Protein AF-A0A1Q9F7A3-F1 (afdb_monomer)

Solvent-accessible surface area (backbone atoms only — not comparable to full-atom values): 34824 Å² total; per-residue (Å²): 144,79,86,81,81,82,82,62,67,68,60,56,63,54,49,76,43,86,84,65,84,66,53,72,65,53,49,54,54,46,50,56,60,53,58,75,63,54,85,82,58,81,95,85,75,86,72,62,59,62,57,50,52,50,50,51,51,49,49,52,49,50,44,57,49,64,66,32,68,49,52,44,32,39,65,52,42,51,78,48,70,49,59,63,72,87,51,74,73,88,58,80,85,64,53,64,67,56,44,43,63,40,33,30,41,37,37,16,40,47,65,49,43,64,48,47,62,64,44,52,56,54,45,48,74,42,45,58,45,71,27,41,37,37,44,19,38,45,59,22,71,36,38,70,75,49,66,53,61,65,51,39,55,74,54,23,79,36,54,42,75,39,79,39,53,44,81,53,30,45,60,43,30,59,58,68,46,42,87,72,60,86,30,65,25,29,41,42,29,26,58,37,46,45,69,74,46,61,56,28,66,40,44,41,49,49,50,36,69,77,41,68,88,37,59,30,26,30,49,34,54,25,29,53,41,102,81,71,29,48,16,29,38,91,41,55,28,75,60,28,34,29,75,28,97,88,35,94,62,44,23,26,59,48,67,41,78,28,58,65,60,31,37,41,65,54,69,89,63,59,77,70,46,79,30,72,53,50,51,67,72,48,46,34,32,31,32,48,92,52,46,68,80,39,60,54,42,69,42,32,73,86,52,35,39,60,51,32,37,50,41,28,43,37,68,78,46,40,28,35,33,38,61,54,18,36,31,33,40,52,62,66,44,88,61,66,52,64,36,17,44,45,53,32,24,54,55,39,17,64,63,51,51,54,49,29,34,51,39,45,18,65,59,34,63,29,34,54,64,47,58,60,52,34,62,48,51,48,44,75,47,32,54,85,29,72,46,43,49,91,66,48,68,86,51,58,56,58,34,48,29,54,57,54,29,51,46,28,62,65,54,33,51,22,48,73,84,33,44,62,63,66,39,43,69,72,63,74,68,35,79,39,43,39,18,38,46,76,73,89,82,63,68,90,66,72,53,76,95,67,55,59,90,41,48,48,82,78,67,35,55,79,42,92,66,82,63,85,70,64,79,80,65,61,50,86,62,96,44,81,49,34,35,30,36,72,44,81,42,48,84,91,39,67,81,68,47,42,58,23,7,36,28,37,39,41,92,90,43,25,42,28,32,32,60,51,66,45,36,69,75,67,64,46,82,39,50,37,52,53,25,49,52,45,36,34,58,38,68,72,53,54,54,52,41,59,71,74,42,56,40,87,74,65,63,93,76,34,77,41,68,33,56,54,83,51,57,78,36,74,47,82,47,74,48,47,84,78,35,42,62,48,32,46,25,59,46,18,67,71,84,88,52,81,57,45,78,66,51,48,52,50,51,50,52,51,49,49,64,58,45,50,68,72,64,53,69,66,68,56,58,68,55,54,60,66,60,62,68,76,77,75,130

Structure (mmCIF, N/CA/C/O backbone):
data_AF-A0A1Q9F7A3-F1
#
_entry.id   AF-A0A1Q9F7A3-F1
#
loop_
_atom_site.group_PDB
_atom_site.id
_atom_site.type_symbol
_atom_site.label_atom_id
_atom_site.label_alt_id
_atom_site.label_comp_id
_atom_site.label_asym_id
_atom_site.label_entity_id
_atom_site.label_seq_id
_atom_site.pdbx_PDB_ins_code
_atom_site.Cartn_x
_atom_site.Cartn_y
_atom_site.Cartn_z
_atom_site.occupancy
_atom_site.B_iso_or_equiv
_atom_site.auth_seq_id
_atom_site.auth_comp_id
_atom_site.auth_asym_id
_atom_site.auth_atom_id
_atom_site.pdbx_PDB_model_num
ATOM 1 N N . MET A 1 1 ? 39.734 11.272 -9.994 1.00 26.72 1 MET A N 1
ATOM 2 C CA . MET A 1 1 ? 40.448 11.298 -8.696 1.00 26.72 1 MET A CA 1
ATOM 3 C C . MET A 1 1 ? 40.422 12.722 -8.154 1.00 26.72 1 MET A C 1
ATOM 5 O O . MET A 1 1 ? 41.251 13.519 -8.553 1.00 26.72 1 MET A O 1
ATOM 9 N N . LEU A 1 2 ? 39.433 13.049 -7.322 1.00 19.23 2 LEU A N 1
ATOM 10 C CA . LEU A 1 2 ? 39.341 14.234 -6.457 1.00 19.23 2 LEU A CA 1
ATOM 11 C C . LEU A 1 2 ? 38.275 13.862 -5.410 1.00 19.23 2 LEU A C 1
ATOM 13 O O . LEU A 1 2 ? 37.181 13.439 -5.774 1.00 19.23 2 LEU A O 1
ATOM 17 N N . MET A 1 3 ? 38.648 13.872 -4.129 1.00 19.50 3 MET A N 1
ATOM 18 C CA . MET A 1 3 ? 37.811 13.435 -3.003 1.00 19.50 3 MET A CA 1
ATOM 19 C C . MET A 1 3 ? 36.629 14.396 -2.770 1.00 19.50 3 MET A C 1
ATOM 21 O O . MET A 1 3 ? 36.862 15.605 -2.740 1.00 19.50 3 MET A O 1
ATOM 25 N N . PRO A 1 4 ? 35.399 13.917 -2.499 1.00 23.09 4 PRO A N 1
ATOM 26 C CA . PRO A 1 4 ? 34.344 14.751 -1.937 1.00 23.09 4 PRO A CA 1
ATOM 27 C C . PRO A 1 4 ? 34.531 14.944 -0.422 1.00 23.09 4 PRO A C 1
ATOM 29 O O . PRO A 1 4 ? 35.017 14.069 0.296 1.00 23.09 4 PRO A O 1
ATOM 32 N N . HIS A 1 5 ? 34.131 16.122 0.050 1.00 22.73 5 HIS A N 1
ATOM 33 C CA . HIS A 1 5 ? 34.240 16.623 1.418 1.00 22.73 5 HIS A CA 1
ATOM 34 C C . HIS A 1 5 ? 33.649 15.701 2.509 1.00 22.73 5 HIS A C 1
ATOM 36 O O . HIS A 1 5 ? 32.472 15.355 2.504 1.00 22.73 5 HIS A O 1
ATOM 42 N N . TRP A 1 6 ? 34.461 15.423 3.534 1.00 23.41 6 TRP A N 1
ATOM 43 C CA . TRP A 1 6 ? 34.166 14.623 4.736 1.00 23.41 6 TRP A CA 1
ATOM 44 C C . TRP A 1 6 ? 33.312 15.334 5.819 1.00 23.41 6 TRP A C 1
ATOM 46 O O . TRP A 1 6 ? 33.323 14.937 6.984 1.00 23.41 6 TRP A O 1
ATOM 56 N N . SER A 1 7 ? 32.565 16.394 5.495 1.00 24.23 7 SER A N 1
ATOM 57 C CA . SER A 1 7 ? 31.859 17.216 6.502 1.00 24.23 7 SER A CA 1
ATOM 58 C C . SER A 1 7 ? 30.428 16.768 6.845 1.00 24.23 7 SER A C 1
ATOM 60 O O . SER A 1 7 ? 29.820 17.322 7.762 1.00 24.23 7 SER A O 1
ATOM 62 N N . GLU A 1 8 ? 29.875 15.774 6.145 1.00 27.61 8 GLU A N 1
ATOM 63 C CA . GLU A 1 8 ? 28.466 15.348 6.287 1.00 27.61 8 GLU A CA 1
ATOM 64 C C . GLU A 1 8 ? 28.298 14.014 7.053 1.00 27.61 8 GLU A C 1
ATOM 66 O O . GLU A 1 8 ? 27.277 13.797 7.708 1.00 27.61 8 GLU A O 1
ATOM 71 N N . VAL A 1 9 ? 29.329 13.160 7.079 1.00 27.64 9 VAL A N 1
ATOM 72 C CA . VAL A 1 9 ? 29.331 11.838 7.750 1.00 27.64 9 VAL A CA 1
ATOM 73 C C . VAL A 1 9 ? 29.061 11.903 9.272 1.00 27.64 9 VAL A C 1
ATOM 75 O O . VAL A 1 9 ? 28.313 11.061 9.780 1.00 27.64 9 VAL A O 1
ATOM 78 N N . PRO A 1 10 ? 29.557 12.901 10.037 1.00 25.28 10 PRO A N 1
ATOM 79 C CA . PRO A 1 10 ? 29.324 12.952 11.484 1.00 25.28 10 PRO A CA 1
ATOM 80 C C . PRO A 1 10 ? 27.872 13.257 11.889 1.00 25.28 10 PRO A C 1
ATOM 82 O O . PRO A 1 10 ? 27.487 12.962 13.018 1.00 25.28 10 PRO A O 1
ATOM 85 N N . LYS A 1 11 ? 27.047 13.837 11.001 1.00 28.20 11 LYS A N 1
ATOM 86 C CA . LYS A 1 11 ? 25.657 14.221 11.322 1.00 28.20 11 LYS A CA 1
ATOM 87 C C . LYS A 1 11 ? 24.710 13.014 11.360 1.00 28.20 11 LYS A C 1
ATOM 89 O O . LYS A 1 11 ? 23.771 13.004 12.152 1.00 28.20 11 LYS A O 1
ATOM 94 N N . VAL A 1 12 ? 24.986 11.986 10.555 1.00 33.00 12 VAL A N 1
ATOM 95 C CA . VAL A 1 12 ? 24.162 10.767 10.435 1.00 33.00 12 VAL A CA 1
ATOM 96 C C . VAL A 1 12 ? 24.382 9.823 11.627 1.00 33.00 12 VAL A C 1
ATOM 98 O O . VAL A 1 12 ? 23.422 9.318 12.206 1.00 33.00 12 VAL A O 1
ATOM 101 N N . LEU A 1 13 ? 25.628 9.685 12.095 1.00 30.03 13 LEU A N 1
ATOM 102 C CA . LEU A 1 13 ? 25.963 8.954 13.330 1.00 30.03 13 LEU A CA 1
ATOM 103 C C . LEU A 1 13 ? 25.354 9.600 14.589 1.00 30.03 13 LEU A C 1
ATOM 105 O O . LEU A 1 13 ? 24.975 8.898 15.528 1.00 30.03 13 LEU A O 1
ATOM 109 N N . TYR A 1 14 ? 25.202 10.928 14.586 1.00 30.52 14 TYR A N 1
ATOM 110 C CA . TYR A 1 14 ? 24.574 11.690 15.672 1.00 30.52 14 TYR A CA 1
ATOM 111 C C . TYR A 1 14 ? 23.042 11.541 15.710 1.00 30.52 14 TYR A C 1
ATOM 113 O O . TYR A 1 14 ? 22.432 11.674 16.769 1.00 30.52 14 TYR A O 1
ATOM 121 N N . ALA A 1 15 ? 22.411 11.266 14.563 1.00 33.12 15 ALA A N 1
ATOM 122 C CA . ALA A 1 15 ? 20.963 11.093 14.448 1.00 33.12 15 ALA A CA 1
ATOM 123 C C . ALA A 1 15 ? 20.501 9.669 14.803 1.00 33.12 15 ALA A C 1
ATOM 125 O O . ALA A 1 15 ? 19.400 9.502 15.310 1.00 33.12 15 ALA A O 1
ATOM 126 N N . LEU A 1 16 ? 21.348 8.653 14.602 1.00 33.12 16 LEU A N 1
ATOM 127 C CA . LEU A 1 16 ? 21.078 7.258 14.992 1.00 33.12 16 LEU A CA 1
ATOM 128 C C . LEU A 1 16 ? 21.315 6.981 16.487 1.00 33.12 16 LEU A C 1
ATOM 130 O O . LEU A 1 16 ? 20.889 5.961 17.023 1.00 33.12 16 LEU A O 1
ATOM 134 N N . THR A 1 17 ? 21.938 7.921 17.195 1.00 33.28 17 THR A N 1
ATOM 135 C CA . THR A 1 17 ? 22.102 7.917 18.651 1.00 33.28 17 THR A CA 1
ATOM 136 C C . THR A 1 17 ? 21.047 8.823 19.305 1.00 33.28 17 THR A C 1
ATOM 138 O O . THR A 1 17 ? 21.350 9.858 19.902 1.00 33.28 17 THR A O 1
ATOM 141 N N . ILE A 1 18 ? 19.762 8.454 19.218 1.00 32.25 18 ILE A N 1
ATOM 142 C CA . ILE A 1 18 ? 18.652 9.240 19.798 1.00 32.25 18 ILE A CA 1
ATOM 143 C C . ILE A 1 18 ? 18.611 9.097 21.333 1.00 32.25 18 ILE A C 1
ATOM 145 O O . ILE A 1 18 ? 17.830 8.338 21.900 1.00 32.25 18 ILE A O 1
ATOM 149 N N . ARG A 1 19 ? 19.508 9.846 21.992 1.00 29.69 19 ARG A N 1
ATOM 150 C CA . ARG A 1 19 ? 19.374 10.591 23.270 1.00 29.69 19 ARG A CA 1
ATOM 151 C C . ARG A 1 19 ? 20.706 11.260 23.680 1.00 29.69 19 ARG A C 1
ATOM 153 O O . ARG A 1 19 ? 21.028 11.332 24.861 1.00 29.69 19 ARG A O 1
ATOM 160 N N . TRP A 1 20 ? 21.495 11.771 22.731 1.00 30.06 20 TRP A N 1
ATOM 161 C CA . TRP A 1 20 ? 22.817 12.360 23.027 1.00 30.06 20 TRP A CA 1
ATOM 162 C C . TRP A 1 20 ? 22.893 13.894 22.919 1.00 30.06 20 TRP A C 1
ATOM 164 O O . TRP A 1 20 ? 23.968 14.484 23.011 1.00 30.06 20 TRP A O 1
ATOM 174 N N . THR A 1 21 ? 21.761 14.588 22.810 1.00 28.92 21 THR A N 1
ATOM 175 C CA . THR A 1 21 ? 21.712 16.051 22.646 1.00 28.92 21 THR A CA 1
ATOM 176 C C . THR A 1 21 ? 21.470 16.794 23.965 1.00 28.92 21 THR A C 1
ATOM 178 O O . THR A 1 21 ? 20.474 17.482 24.151 1.00 28.92 21 THR A O 1
ATOM 181 N N . ALA A 1 22 ? 22.434 16.695 24.884 1.00 26.50 22 ALA A N 1
ATOM 182 C CA . ALA A 1 22 ? 22.632 17.671 25.971 1.00 26.50 22 ALA A CA 1
ATOM 183 C C . ALA A 1 22 ? 24.118 18.030 26.185 1.00 26.50 22 ALA A C 1
ATOM 185 O O . ALA A 1 22 ? 24.484 18.653 27.177 1.00 26.50 22 ALA A O 1
ATOM 186 N N . VAL A 1 23 ? 24.999 17.640 25.260 1.00 33.00 23 VAL A N 1
ATOM 187 C CA . VAL A 1 23 ? 26.453 17.762 25.438 1.00 33.00 23 VAL A CA 1
ATOM 188 C C . VAL A 1 23 ? 27.025 19.116 24.968 1.00 33.00 23 VAL A C 1
ATOM 190 O O . VAL A 1 23 ? 27.861 19.657 25.690 1.00 33.00 23 VAL A O 1
ATOM 193 N N . PRO A 1 24 ? 26.574 19.767 23.870 1.00 29.25 24 PRO A N 1
ATOM 194 C CA . PRO A 1 24 ? 27.226 21.008 23.423 1.00 29.25 24 PRO A CA 1
ATOM 195 C C . PRO A 1 24 ? 26.921 22.235 24.301 1.00 29.25 24 PRO A C 1
ATOM 197 O O . PRO A 1 24 ? 27.786 23.088 24.483 1.00 29.25 24 PRO A O 1
ATOM 200 N N . VAL A 1 25 ? 25.719 22.321 24.889 1.00 28.45 25 VAL A N 1
ATOM 201 C CA . VAL A 1 25 ? 25.304 23.477 25.714 1.00 28.45 25 VAL A CA 1
ATOM 202 C C . VAL A 1 25 ? 25.874 23.385 27.135 1.00 28.45 25 VAL A C 1
ATOM 204 O O . VAL A 1 25 ? 26.340 24.389 27.673 1.00 28.45 25 VAL A O 1
ATOM 207 N N . CYS A 1 26 ? 25.964 22.178 27.707 1.00 28.19 26 CYS A N 1
ATOM 208 C CA . CYS A 1 26 ? 26.662 21.967 28.978 1.00 28.19 26 CYS A CA 1
ATOM 209 C C . CYS A 1 26 ? 28.186 22.113 28.844 1.00 28.19 26 CYS A C 1
ATOM 211 O O . CYS A 1 26 ? 28.811 22.605 29.777 1.00 28.19 26 CYS A O 1
ATOM 213 N N . LEU A 1 27 ? 28.794 21.772 27.698 1.00 30.17 27 LEU A N 1
ATOM 214 C CA . LEU A 1 27 ? 30.220 22.036 27.458 1.00 30.17 27 LEU A CA 1
ATOM 215 C C . LEU A 1 27 ? 30.523 23.532 27.315 1.00 30.17 27 LEU A C 1
ATOM 217 O O . LEU A 1 27 ? 31.566 23.968 27.791 1.00 30.17 27 LEU A O 1
ATOM 221 N N . ALA A 1 28 ? 29.626 24.327 26.723 1.00 30.33 28 ALA A N 1
ATOM 222 C CA . ALA A 1 28 ? 29.804 25.777 26.615 1.00 30.33 28 ALA A CA 1
ATOM 223 C C . ALA A 1 28 ? 29.667 26.487 27.977 1.00 30.33 28 ALA A C 1
ATOM 225 O O . ALA A 1 28 ? 30.493 27.336 28.307 1.00 30.33 28 ALA A O 1
ATOM 226 N N . GLN A 1 29 ? 28.698 26.087 28.811 1.00 29.48 29 GLN A N 1
ATOM 227 C CA . GLN A 1 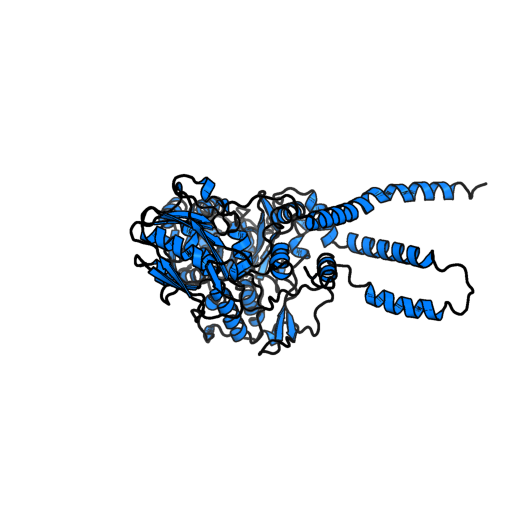29 ? 28.553 26.624 30.172 1.00 29.48 29 GLN A CA 1
ATOM 228 C C . GLN A 1 29 ? 29.633 26.106 31.137 1.00 29.48 29 GLN A C 1
ATOM 230 O O . GLN A 1 29 ? 30.118 26.873 31.965 1.00 29.48 29 GLN A O 1
ATOM 235 N N . ALA A 1 30 ? 30.094 24.857 30.995 1.00 32.56 30 ALA A N 1
ATOM 236 C CA . ALA A 1 30 ? 31.215 24.329 31.777 1.00 32.56 30 ALA A CA 1
ATOM 237 C C . ALA A 1 30 ? 32.553 24.976 31.391 1.00 32.56 30 ALA A C 1
ATOM 239 O O . ALA A 1 30 ? 33.405 25.156 32.257 1.00 32.56 30 ALA A O 1
ATOM 240 N N . LYS A 1 31 ? 32.736 25.391 30.127 1.00 32.38 31 LYS A N 1
ATOM 241 C CA . LYS A 1 31 ? 33.914 26.171 29.718 1.00 32.38 31 LYS A CA 1
ATOM 242 C C . LYS A 1 31 ? 33.954 27.513 30.448 1.00 32.38 31 LYS A C 1
ATOM 244 O O . LYS A 1 31 ? 34.988 27.854 31.001 1.00 32.38 31 LYS A O 1
ATOM 249 N N . ILE A 1 32 ? 32.814 28.202 30.554 1.00 33.25 32 ILE A N 1
ATOM 250 C CA . ILE A 1 32 ? 32.698 29.497 31.245 1.00 33.25 32 ILE A CA 1
ATOM 251 C C . ILE A 1 32 ? 32.848 29.344 32.772 1.00 33.25 32 ILE A C 1
ATOM 253 O O . ILE A 1 32 ? 33.516 30.162 33.402 1.00 33.25 32 ILE A O 1
ATOM 257 N N . PHE A 1 33 ? 32.314 28.268 33.367 1.00 29.56 33 PHE A N 1
ATOM 258 C CA . PHE A 1 33 ? 32.408 28.013 34.814 1.00 29.56 33 PHE A CA 1
ATOM 259 C C . PHE A 1 33 ? 33.785 27.474 35.255 1.00 29.56 33 PHE A C 1
ATOM 261 O O . PHE A 1 33 ? 34.226 27.736 36.371 1.00 29.56 33 PHE A O 1
ATOM 268 N N . CYS A 1 34 ? 34.499 26.748 34.385 1.00 33.00 34 CYS A N 1
ATOM 269 C CA . CYS A 1 34 ? 35.868 26.296 34.658 1.00 33.00 34 CYS A CA 1
ATOM 270 C C . CYS A 1 34 ? 36.936 27.339 34.309 1.00 33.00 34 CYS A C 1
ATOM 272 O O . CYS A 1 34 ? 38.016 27.269 34.883 1.00 33.00 34 CYS A O 1
ATOM 274 N N . GLN A 1 35 ? 36.679 28.306 33.419 1.00 35.47 35 GLN A N 1
ATOM 275 C CA . GLN A 1 35 ? 37.640 29.391 33.170 1.00 35.47 35 GLN A CA 1
ATOM 276 C C . GLN A 1 35 ? 37.631 30.460 34.265 1.00 35.47 35 GLN A C 1
ATOM 278 O O . GLN A 1 35 ? 38.676 31.019 34.552 1.00 35.47 35 GLN A O 1
ATOM 283 N N . THR A 1 36 ? 36.509 30.672 34.956 1.00 32.72 36 THR A N 1
ATOM 284 C CA . THR A 1 36 ? 36.398 31.700 36.011 1.00 32.72 36 THR A CA 1
ATOM 285 C C . THR A 1 36 ? 36.928 31.281 37.389 1.00 32.72 36 THR A C 1
ATOM 287 O O . THR A 1 36 ? 36.980 32.111 38.287 1.00 32.72 36 THR A O 1
ATOM 290 N N . ARG A 1 37 ? 37.364 30.026 37.585 1.00 35.50 37 ARG A N 1
ATOM 291 C CA . ARG A 1 37 ? 37.969 29.552 38.855 1.00 35.50 37 ARG A CA 1
ATOM 292 C C . ARG A 1 37 ? 39.375 28.965 38.729 1.00 35.50 37 ARG A C 1
ATOM 294 O O . ARG A 1 37 ? 39.916 28.456 39.705 1.00 35.50 37 ARG A O 1
ATOM 301 N N . VAL A 1 38 ? 39.967 29.003 37.539 1.00 37.91 38 VAL A N 1
ATOM 302 C CA . VAL A 1 38 ? 41.310 28.449 37.287 1.00 37.91 38 VAL A CA 1
ATOM 303 C C . VAL A 1 38 ? 42.402 29.526 37.322 1.00 37.91 38 VAL A C 1
ATOM 305 O O . VAL A 1 38 ? 43.580 29.182 37.335 1.00 37.91 38 VAL A O 1
ATOM 308 N N . ASP A 1 39 ? 42.024 30.799 37.452 1.00 32.53 39 ASP A N 1
ATOM 309 C CA . ASP A 1 39 ? 42.974 31.909 37.589 1.00 32.53 39 ASP A CA 1
ATOM 310 C C . ASP A 1 39 ? 43.450 32.140 39.041 1.00 32.53 39 ASP A C 1
ATOM 312 O O . ASP A 1 39 ? 44.367 32.924 39.255 1.00 32.53 39 ASP A O 1
ATOM 316 N N . GLU A 1 40 ? 42.924 31.407 40.036 1.00 37.41 40 GLU A N 1
ATOM 317 C CA . GLU A 1 40 ? 43.341 31.544 41.449 1.00 37.41 40 GLU A CA 1
ATOM 318 C C . GLU A 1 40 ? 44.147 30.367 42.024 1.00 37.41 40 GLU A C 1
ATOM 320 O O . GLU A 1 40 ? 44.648 30.465 43.142 1.00 37.41 40 GLU A O 1
ATOM 325 N N . MET A 1 41 ? 44.337 29.255 41.304 1.00 31.58 41 MET A N 1
ATOM 326 C CA . MET A 1 41 ? 45.116 28.127 41.840 1.00 31.58 41 MET A CA 1
ATOM 327 C C . MET A 1 41 ? 46.066 27.540 40.798 1.00 31.58 41 MET A C 1
ATOM 329 O O . MET A 1 41 ? 45.664 26.960 39.788 1.00 31.58 41 MET A O 1
ATOM 333 N N . GLY A 1 42 ? 47.355 27.726 41.080 1.00 29.69 42 GLY A N 1
ATOM 334 C CA . GLY A 1 42 ? 48.484 27.397 40.226 1.00 29.69 42 GLY A CA 1
ATOM 335 C C . GLY A 1 42 ? 48.535 25.952 39.722 1.00 29.69 42 GLY A C 1
ATOM 336 O O . GLY A 1 42 ? 48.133 24.991 40.374 1.00 29.69 42 GLY A O 1
ATOM 337 N N . PHE A 1 4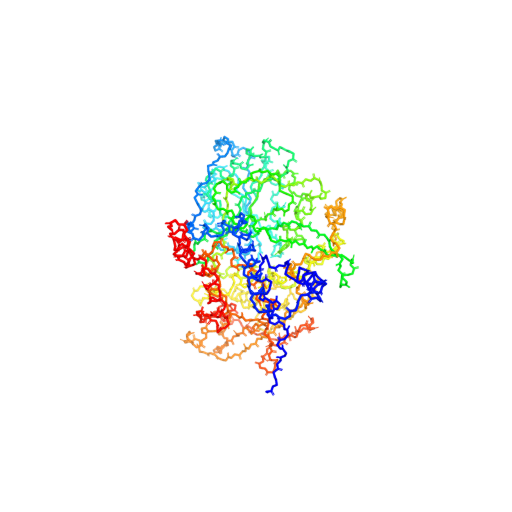3 ? 49.068 25.859 38.506 1.00 35.03 43 PHE A N 1
ATOM 338 C CA . PHE A 1 43 ? 49.597 24.700 37.790 1.00 35.03 43 PHE A CA 1
ATOM 339 C C . PHE A 1 43 ? 49.962 23.478 38.659 1.00 35.03 43 PHE A C 1
ATOM 341 O O . PHE A 1 43 ? 50.971 23.510 39.347 1.00 35.03 43 PHE A O 1
ATOM 348 N N . PHE A 1 44 ? 49.174 22.393 38.562 1.00 31.47 44 PHE A N 1
ATOM 349 C CA . PHE A 1 44 ? 49.595 20.986 38.332 1.00 31.47 44 PHE A CA 1
ATOM 350 C C . PHE A 1 44 ? 48.404 20.000 38.475 1.00 31.47 44 PHE A C 1
ATOM 352 O O . PHE A 1 44 ? 48.463 19.024 39.210 1.00 31.47 44 PHE A O 1
ATOM 359 N N . ALA A 1 45 ? 47.278 20.219 37.776 1.00 35.50 45 ALA A N 1
ATOM 360 C CA . ALA A 1 45 ? 46.182 19.230 37.720 1.00 35.50 45 ALA A CA 1
ATOM 361 C C . ALA A 1 45 ? 45.223 19.445 36.528 1.00 35.50 45 ALA A C 1
ATOM 363 O O . ALA A 1 45 ? 44.014 19.568 36.706 1.00 35.50 45 ALA A O 1
ATOM 364 N N . LYS A 1 46 ? 45.729 19.531 35.288 1.00 33.47 46 LYS A N 1
ATOM 365 C CA . LYS A 1 46 ? 44.888 19.840 34.104 1.00 33.47 46 LYS A CA 1
ATOM 366 C C . LYS A 1 46 ? 44.563 18.671 33.160 1.00 33.47 46 LYS A C 1
ATOM 368 O O . LYS A 1 46 ? 43.851 18.890 32.187 1.00 33.47 46 LYS A O 1
ATOM 373 N N . LEU A 1 47 ? 44.987 17.431 33.444 1.00 32.25 47 LEU A N 1
ATOM 374 C CA . LEU A 1 47 ? 44.653 16.267 32.592 1.00 32.25 47 LEU A CA 1
ATOM 375 C C . LEU A 1 47 ? 43.789 15.164 33.237 1.00 32.25 47 LEU A C 1
ATOM 377 O O . LEU A 1 47 ? 43.217 14.364 32.496 1.00 32.25 47 LEU A O 1
ATOM 381 N N . SER A 1 48 ? 43.638 15.100 34.568 1.00 37.00 48 SER A N 1
ATOM 382 C CA . SER A 1 48 ? 42.820 14.047 35.209 1.00 37.00 48 SER A CA 1
ATOM 383 C C . SER A 1 48 ? 41.358 14.454 35.438 1.00 37.00 48 SER A C 1
ATOM 385 O O . SER A 1 48 ? 40.472 13.602 35.372 1.00 37.00 48 SER A O 1
ATOM 387 N N . SER A 1 49 ? 41.075 15.747 35.623 1.00 39.50 49 SER A N 1
ATOM 388 C CA . SER A 1 49 ? 39.729 16.254 35.925 1.00 39.50 49 SER A CA 1
ATOM 389 C C . SER A 1 49 ? 38.780 16.220 34.721 1.00 39.50 49 SER A C 1
ATOM 391 O O . SER A 1 49 ? 37.605 15.905 34.887 1.00 39.50 49 SER A O 1
ATOM 393 N N . SER A 1 50 ? 39.269 16.443 33.495 1.00 41.88 50 SER A N 1
ATOM 394 C CA . SER A 1 50 ? 38.436 16.412 32.278 1.00 41.88 50 SER A CA 1
ATOM 395 C C . SER A 1 50 ? 38.008 14.995 31.883 1.00 41.88 50 SER A C 1
ATOM 397 O O . SER A 1 50 ? 36.868 14.787 31.472 1.00 41.88 50 SER A O 1
ATOM 399 N N . ARG A 1 51 ? 38.887 13.999 32.067 1.00 36.62 51 ARG A N 1
ATOM 400 C CA . ARG A 1 51 ? 38.583 12.578 31.825 1.00 36.62 51 ARG A CA 1
ATOM 401 C C . ARG A 1 51 ? 37.658 12.004 32.895 1.00 36.62 51 ARG A C 1
ATOM 403 O O . ARG A 1 51 ? 36.775 11.221 32.564 1.00 36.62 51 ARG A O 1
ATOM 410 N N . PHE A 1 52 ? 37.820 12.425 34.150 1.00 36.50 52 PHE A N 1
ATOM 411 C CA . PHE A 1 52 ? 36.939 12.026 35.247 1.00 36.50 52 PHE A CA 1
ATOM 412 C C . PHE A 1 52 ? 35.544 12.654 35.115 1.00 36.50 52 PHE A C 1
ATOM 414 O O . PHE A 1 52 ? 34.553 11.932 35.166 1.00 36.50 52 PHE A O 1
ATOM 421 N N . CYS A 1 53 ? 35.447 13.958 34.829 1.00 36.69 53 CYS A N 1
ATOM 422 C CA . CYS A 1 53 ? 34.167 14.607 34.530 1.00 36.69 53 CYS A CA 1
ATOM 423 C C . CYS A 1 53 ? 33.512 14.025 33.272 1.00 36.69 53 CYS A C 1
ATOM 425 O O . CYS A 1 53 ? 32.312 13.783 33.285 1.00 36.69 53 CYS A O 1
ATOM 427 N N . GLY A 1 54 ? 34.284 13.727 32.221 1.00 40.09 54 GLY A N 1
ATOM 428 C CA . GLY A 1 54 ? 33.784 13.050 31.023 1.00 40.09 54 GLY A CA 1
ATOM 429 C C . GLY A 1 54 ? 33.231 11.654 31.317 1.00 40.09 54 GLY A C 1
ATOM 430 O O . GLY A 1 54 ? 32.141 11.331 30.861 1.00 40.09 54 GLY A O 1
ATOM 431 N N . ALA A 1 55 ? 33.923 10.852 32.130 1.00 39.00 55 ALA A N 1
ATOM 432 C CA . ALA A 1 55 ? 33.483 9.512 32.517 1.00 39.00 55 ALA A CA 1
ATOM 433 C C . ALA A 1 55 ? 32.269 9.524 33.460 1.00 39.00 55 ALA A C 1
ATOM 435 O O . ALA A 1 55 ? 31.383 8.690 33.313 1.00 39.00 55 ALA A O 1
ATOM 436 N N . VAL A 1 56 ? 32.189 10.477 34.394 1.00 39.31 56 VAL A N 1
ATOM 437 C CA . VAL A 1 56 ? 31.028 10.647 35.285 1.00 39.31 56 VAL A CA 1
ATOM 438 C C . VAL A 1 56 ? 29.818 11.161 34.508 1.00 39.31 56 VAL A C 1
ATOM 440 O O . VAL A 1 56 ? 28.720 10.652 34.704 1.00 39.31 56 VAL A O 1
ATOM 443 N N . LEU A 1 57 ? 30.001 12.105 33.579 1.00 43.50 57 LEU A N 1
ATOM 444 C CA . LEU A 1 57 ? 28.923 12.573 32.707 1.00 43.50 57 LEU A CA 1
ATOM 445 C C . LEU A 1 57 ? 28.443 11.445 31.786 1.00 43.50 57 LEU A C 1
ATOM 447 O O . LEU A 1 57 ? 27.241 11.254 31.671 1.00 43.50 57 LEU A O 1
ATOM 451 N N . LEU A 1 58 ? 29.367 10.662 31.211 1.00 45.06 58 LEU A N 1
ATOM 452 C CA . LEU A 1 58 ? 29.070 9.471 30.410 1.00 45.06 58 LEU A CA 1
ATOM 453 C C . LEU A 1 58 ? 28.344 8.402 31.239 1.00 45.06 58 LEU A C 1
ATOM 455 O O . LEU A 1 58 ? 27.397 7.803 30.755 1.00 45.06 58 LEU A O 1
ATOM 459 N N . ALA A 1 59 ? 28.740 8.177 32.493 1.00 42.75 59 ALA A N 1
ATOM 460 C CA . ALA A 1 59 ? 28.088 7.226 33.393 1.00 42.75 59 ALA A CA 1
ATOM 461 C C . ALA A 1 59 ? 26.706 7.711 33.862 1.00 42.75 59 ALA A C 1
ATOM 463 O O . ALA A 1 59 ? 25.791 6.904 34.001 1.00 42.75 59 ALA A O 1
ATOM 464 N N . LEU A 1 60 ? 26.516 9.018 34.065 1.00 40.56 60 LEU A N 1
ATOM 465 C CA . LEU A 1 60 ? 25.222 9.620 34.404 1.00 40.56 60 LEU A CA 1
ATOM 466 C C . LEU A 1 60 ? 24.278 9.669 33.196 1.00 40.56 60 LEU A C 1
ATOM 468 O O . LEU A 1 60 ? 23.074 9.470 33.364 1.00 40.56 60 LEU A O 1
ATOM 472 N N . THR A 1 61 ? 24.791 9.896 31.982 1.00 50.94 61 THR A N 1
ATOM 473 C CA . THR A 1 61 ? 24.000 9.818 30.745 1.00 50.94 61 THR A CA 1
ATOM 474 C C . THR A 1 61 ? 23.685 8.373 30.387 1.00 50.94 61 THR A C 1
ATOM 476 O O . THR A 1 61 ? 22.517 8.083 30.153 1.00 50.94 61 THR A O 1
ATOM 479 N N . LEU A 1 62 ? 24.650 7.447 30.449 1.00 49.12 62 LEU A N 1
ATOM 480 C CA . LEU A 1 62 ? 24.411 6.003 30.313 1.00 49.12 62 LEU A CA 1
ATOM 481 C C . LEU A 1 62 ? 23.430 5.512 31.378 1.00 49.12 62 LEU A C 1
ATOM 483 O O . LEU A 1 62 ? 22.490 4.802 31.045 1.00 49.12 62 LEU A O 1
ATOM 487 N N . GLY A 1 63 ? 23.571 5.960 32.627 1.00 46.31 63 GLY A N 1
ATOM 488 C CA . GLY A 1 63 ? 22.611 5.715 33.697 1.00 46.31 63 GLY A CA 1
ATOM 489 C C . GLY A 1 63 ? 21.213 6.184 33.299 1.00 46.31 63 GLY A C 1
ATOM 490 O O . GLY A 1 63 ? 20.310 5.369 33.160 1.00 46.31 63 GLY A O 1
ATOM 491 N N . ARG A 1 64 ? 21.016 7.478 33.019 1.00 49.72 64 ARG A N 1
ATOM 492 C CA . ARG A 1 64 ? 19.704 8.032 32.622 1.00 49.72 64 ARG A CA 1
ATOM 493 C C . ARG A 1 64 ? 19.111 7.394 31.358 1.00 49.72 64 ARG A C 1
ATOM 495 O O . ARG A 1 64 ? 17.890 7.290 31.257 1.00 49.72 64 ARG A O 1
ATOM 502 N N . VAL A 1 65 ? 19.944 6.968 30.410 1.00 51.72 65 VAL A N 1
ATOM 503 C CA . VAL A 1 65 ? 19.532 6.253 29.191 1.00 51.72 65 VAL A CA 1
ATOM 504 C C . VAL A 1 65 ? 19.072 4.832 29.533 1.00 51.72 65 VAL A C 1
ATOM 506 O O . VAL A 1 65 ? 17.985 4.444 29.116 1.00 51.72 65 VAL A O 1
ATOM 509 N N . LEU A 1 66 ? 19.802 4.104 30.383 1.00 55.00 66 LEU A N 1
ATOM 510 C CA . LEU A 1 66 ? 19.419 2.779 30.896 1.00 55.00 66 LEU A CA 1
ATOM 511 C C . LEU A 1 66 ? 18.214 2.823 31.862 1.00 55.00 66 LEU A C 1
ATOM 513 O O . LEU A 1 66 ? 17.552 1.808 32.083 1.00 55.00 66 LEU A O 1
ATOM 517 N N . TYR A 1 67 ? 17.895 3.989 32.433 1.00 58.56 67 TYR A N 1
ATOM 518 C CA . TYR A 1 67 ? 16.674 4.228 33.215 1.00 58.56 67 TYR A CA 1
ATOM 519 C C . TYR A 1 67 ? 15.454 4.607 32.356 1.00 58.56 67 TYR A C 1
ATOM 521 O O . TYR A 1 67 ? 14.348 4.671 32.889 1.00 58.56 67 TYR A O 1
ATOM 529 N N . SER A 1 68 ? 15.602 4.826 31.042 1.00 71.12 68 SER A N 1
ATOM 530 C CA . SER A 1 68 ? 14.448 5.077 30.171 1.00 71.12 68 SER A CA 1
ATOM 531 C C . SER A 1 68 ? 13.595 3.807 30.021 1.00 71.12 68 SER A C 1
ATOM 533 O O . SER A 1 68 ? 14.136 2.769 29.631 1.00 71.12 68 SER A O 1
ATOM 535 N N . PRO A 1 69 ? 12.265 3.872 30.244 1.00 75.06 69 PRO A N 1
ATOM 536 C CA . PRO A 1 69 ? 11.375 2.730 30.030 1.00 75.06 69 PRO A CA 1
ATOM 537 C C . PRO A 1 69 ? 11.488 2.136 28.620 1.00 75.06 69 PRO A C 1
ATOM 539 O O . PRO A 1 69 ? 11.523 0.919 28.476 1.00 75.06 69 PRO A O 1
ATOM 542 N N . CYS A 1 70 ? 11.642 2.977 27.590 1.00 74.75 70 CYS A N 1
ATOM 543 C CA . CYS A 1 70 ? 11.761 2.527 26.199 1.00 74.75 70 CYS A CA 1
ATOM 544 C C . CYS A 1 70 ? 13.054 1.730 25.968 1.00 74.75 70 CYS A C 1
ATOM 546 O O . CYS A 1 70 ? 13.029 0.669 25.357 1.00 74.75 70 CYS A O 1
ATOM 548 N N . VAL A 1 71 ? 14.183 2.202 26.507 1.00 73.75 71 VAL A N 1
ATOM 549 C CA . VAL A 1 71 ? 15.481 1.516 26.374 1.00 73.75 71 VAL A CA 1
ATOM 550 C C . VAL A 1 71 ? 15.466 0.178 27.111 1.00 73.75 71 VAL A C 1
ATOM 552 O O . VAL A 1 71 ? 15.932 -0.824 26.580 1.00 73.75 71 VAL A O 1
ATOM 555 N N . ARG A 1 72 ? 14.863 0.124 28.304 1.00 78.62 72 ARG A N 1
ATOM 556 C CA . ARG A 1 72 ? 14.680 -1.138 29.038 1.00 78.62 72 ARG A CA 1
ATOM 557 C C . ARG A 1 72 ? 13.810 -2.127 28.273 1.00 78.62 72 ARG A C 1
ATOM 559 O O . ARG A 1 72 ? 14.155 -3.304 28.217 1.00 78.62 72 ARG A O 1
ATOM 566 N N . ARG A 1 73 ? 12.712 -1.655 27.675 1.00 83.75 73 ARG A N 1
ATOM 567 C CA . ARG A 1 73 ? 11.850 -2.479 26.821 1.00 83.75 73 ARG A CA 1
ATOM 568 C C . ARG A 1 73 ? 12.604 -2.998 25.600 1.00 83.75 73 ARG A C 1
ATOM 570 O O . ARG A 1 73 ? 12.498 -4.184 25.335 1.00 83.75 73 ARG A O 1
ATOM 577 N N . LEU A 1 74 ? 13.422 -2.180 24.932 1.00 78.94 74 LEU A N 1
ATOM 578 C CA . LEU A 1 74 ? 14.269 -2.629 23.816 1.00 78.94 74 LEU A CA 1
ATOM 579 C C . LEU A 1 74 ? 15.167 -3.804 24.219 1.00 78.94 74 LEU A C 1
ATOM 581 O O . LEU A 1 74 ? 15.093 -4.863 23.605 1.00 78.94 74 LEU A O 1
ATOM 585 N N . PHE A 1 75 ? 15.942 -3.656 25.298 1.00 80.06 75 PHE A N 1
ATOM 586 C CA . PHE A 1 75 ? 16.813 -4.734 25.780 1.00 80.06 75 PHE A CA 1
ATOM 587 C C . PHE A 1 75 ? 16.034 -5.978 26.219 1.00 80.06 75 PHE A C 1
ATOM 589 O O . PHE A 1 75 ? 16.453 -7.096 25.939 1.00 80.06 75 PHE A O 1
ATOM 596 N N . ARG A 1 76 ? 14.883 -5.798 26.878 1.00 84.62 76 ARG A N 1
ATOM 597 C CA . ARG A 1 76 ? 13.989 -6.902 27.255 1.00 84.62 76 ARG A CA 1
ATOM 598 C C . ARG A 1 76 ? 13.456 -7.631 26.019 1.00 84.62 76 ARG A C 1
ATOM 600 O O . ARG A 1 76 ? 13.423 -8.853 26.008 1.00 84.62 76 ARG A O 1
ATOM 607 N N . ASN A 1 77 ? 13.025 -6.900 24.992 1.00 85.06 77 ASN A N 1
ATOM 608 C CA . ASN A 1 77 ? 12.363 -7.466 23.816 1.00 85.06 77 ASN A CA 1
ATOM 609 C C . ASN A 1 77 ? 13.289 -8.382 23.004 1.00 85.06 77 ASN A C 1
ATOM 611 O O . ASN A 1 77 ? 12.803 -9.331 22.398 1.00 85.06 77 ASN A O 1
ATOM 615 N N . MET A 1 78 ? 14.604 -8.161 23.064 1.00 81.44 78 MET A N 1
ATOM 616 C CA . MET A 1 78 ? 15.613 -9.019 22.430 1.00 81.44 78 MET A CA 1
ATOM 617 C C . MET A 1 78 ? 15.605 -10.465 22.950 1.00 81.44 78 MET A C 1
ATOM 619 O O . MET A 1 78 ? 16.052 -11.366 22.247 1.00 81.44 78 MET A O 1
ATOM 623 N N . THR A 1 79 ? 15.108 -10.701 24.170 1.00 83.38 79 THR A N 1
ATOM 624 C CA . THR A 1 79 ? 14.997 -12.048 24.755 1.00 83.38 79 THR A CA 1
ATOM 625 C C . THR A 1 79 ? 13.567 -12.587 24.747 1.00 83.38 79 THR A C 1
ATOM 627 O O . THR A 1 79 ? 13.323 -13.650 25.311 1.00 83.38 79 THR A O 1
ATOM 630 N N . LEU A 1 80 ? 12.606 -11.849 24.179 1.00 85.69 80 LEU A N 1
ATOM 631 C CA . LEU A 1 80 ? 11.212 -12.284 24.087 1.00 85.69 80 LEU A CA 1
ATOM 632 C C . LEU A 1 80 ? 10.973 -13.131 22.825 1.00 85.69 80 LEU A C 1
ATOM 634 O O . LEU A 1 80 ? 11.697 -12.973 21.836 1.00 85.69 80 LEU A O 1
ATOM 638 N N . PRO A 1 81 ? 9.942 -13.999 22.830 1.00 86.75 81 PRO A N 1
ATOM 639 C CA . PRO A 1 81 ? 9.576 -14.792 21.662 1.00 86.75 81 PRO A CA 1
ATOM 640 C C . PRO A 1 81 ? 9.339 -13.938 20.407 1.00 86.75 81 PRO A C 1
ATOM 642 O O . PRO A 1 81 ? 8.972 -12.758 20.481 1.00 86.75 81 PRO A O 1
ATOM 645 N N . GLY A 1 82 ? 9.548 -14.544 19.233 1.00 84.94 82 GLY A N 1
ATOM 646 C CA . GLY A 1 82 ? 9.324 -13.901 17.933 1.00 84.94 82 GLY A CA 1
ATOM 647 C C . GLY A 1 82 ? 7.870 -13.476 17.716 1.00 84.94 82 GLY A C 1
ATOM 648 O O . GLY A 1 82 ? 7.635 -12.400 17.172 1.00 84.94 82 GLY A O 1
ATOM 649 N N . ILE A 1 83 ? 6.924 -14.254 18.240 1.00 88.50 83 ILE A N 1
ATOM 650 C CA . ILE A 1 83 ? 5.489 -13.957 18.255 1.00 88.50 83 ILE A CA 1
ATOM 651 C C . ILE A 1 83 ? 5.118 -13.480 19.672 1.00 88.50 83 ILE A C 1
ATOM 653 O O . ILE A 1 83 ? 5.444 -14.182 20.627 1.00 88.50 83 ILE A O 1
ATOM 657 N N . PRO A 1 84 ? 4.507 -12.294 19.847 1.00 86.12 84 PRO A N 1
ATOM 658 C CA . PRO A 1 84 ? 4.041 -11.817 21.146 1.00 86.12 84 PRO A CA 1
ATOM 659 C C . PRO A 1 84 ? 3.046 -12.778 21.808 1.00 86.12 84 PRO A C 1
ATOM 661 O O . PRO A 1 84 ? 2.153 -13.300 21.141 1.00 86.12 84 PRO A O 1
ATOM 664 N N . ASP A 1 85 ? 3.160 -12.941 23.127 1.00 85.44 85 ASP A N 1
ATOM 665 C CA . ASP A 1 85 ? 2.213 -13.729 23.924 1.00 85.44 85 ASP A CA 1
ATOM 666 C C . ASP A 1 85 ? 0.783 -13.188 23.780 1.00 85.44 85 ASP A C 1
ATOM 668 O O . ASP A 1 85 ? 0.582 -11.995 23.533 1.00 85.44 85 ASP A O 1
ATOM 672 N N . ALA A 1 86 ? -0.216 -14.058 23.942 1.00 84.56 86 ALA A N 1
ATOM 673 C CA . ALA A 1 86 ? -1.621 -13.663 23.933 1.00 84.56 86 ALA A CA 1
ATOM 674 C C . ALA A 1 86 ? -1.928 -12.620 25.019 1.00 84.56 86 ALA A C 1
ATOM 676 O O . ALA A 1 86 ? -1.440 -12.720 26.147 1.00 84.56 86 ALA A O 1
ATOM 677 N N . VAL A 1 87 ? -2.756 -11.629 24.683 1.00 85.56 87 VAL A N 1
ATOM 678 C CA . VAL A 1 87 ? -3.294 -10.668 25.653 1.00 85.56 87 VAL A CA 1
ATOM 679 C C . VAL A 1 87 ? -4.721 -11.095 25.975 1.00 85.56 87 VAL A C 1
ATOM 681 O O . VAL A 1 87 ? -5.504 -11.355 25.068 1.00 85.56 87 VAL A O 1
ATOM 684 N N . ALA A 1 88 ? -5.049 -11.209 27.262 1.00 87.88 88 ALA A N 1
ATOM 685 C CA . ALA A 1 88 ? -6.400 -11.573 27.670 1.00 87.88 88 ALA A CA 1
ATOM 686 C C . ALA A 1 88 ? -7.402 -10.467 27.281 1.00 87.88 88 ALA A C 1
ATOM 688 O O . ALA A 1 88 ? -7.065 -9.285 27.425 1.00 87.88 88 ALA A O 1
ATOM 689 N N . PRO A 1 89 ? -8.619 -10.830 26.834 1.00 91.06 89 PRO A N 1
ATOM 690 C CA . PRO A 1 89 ? -9.670 -9.859 26.563 1.00 91.06 89 PRO A CA 1
ATOM 691 C C . PRO A 1 89 ? -10.026 -9.088 27.837 1.00 91.06 89 PRO A C 1
ATOM 693 O O . PRO A 1 89 ? -9.972 -9.625 28.949 1.00 91.06 89 PRO A O 1
ATOM 696 N N . LYS A 1 90 ? -10.376 -7.812 27.677 1.00 93.19 90 LYS A N 1
ATOM 697 C CA . LYS A 1 90 ? -10.797 -6.946 28.786 1.00 93.19 90 LYS A CA 1
ATOM 698 C C . LYS A 1 90 ? -12.314 -6.930 28.941 1.00 93.19 90 LYS A C 1
ATOM 700 O O . LYS A 1 90 ? -12.810 -6.718 30.050 1.00 93.19 90 LYS A O 1
ATOM 705 N N . TYR A 1 91 ? -13.046 -7.107 27.847 1.00 94.88 91 TYR A N 1
ATOM 706 C CA . TYR A 1 91 ? -14.496 -7.014 27.820 1.00 94.88 91 TYR A CA 1
ATOM 707 C C . TYR A 1 91 ? -15.147 -8.397 27.904 1.00 94.88 91 TYR A C 1
ATOM 709 O O . TYR A 1 91 ? -14.507 -9.437 27.766 1.00 94.88 91 TYR A O 1
ATOM 717 N N . ALA A 1 92 ? -16.452 -8.412 28.185 1.00 91.56 92 ALA A N 1
ATOM 718 C CA . ALA A 1 92 ? -17.225 -9.645 28.157 1.00 91.56 92 ALA A CA 1
ATOM 719 C C . ALA A 1 92 ? -17.277 -10.205 26.729 1.00 91.56 92 ALA A C 1
ATOM 721 O O . ALA A 1 92 ? -17.500 -9.453 25.776 1.00 91.56 92 ALA A O 1
ATOM 722 N N . THR A 1 93 ? -17.133 -11.523 26.602 1.00 92.38 93 THR A N 1
ATOM 723 C CA . THR A 1 93 ? -17.200 -12.216 25.314 1.00 92.38 93 THR A CA 1
ATOM 724 C C . THR A 1 93 ? -18.556 -12.013 24.633 1.00 92.38 93 THR A C 1
ATOM 726 O O . THR A 1 93 ? -19.583 -11.737 25.264 1.00 92.38 93 THR A O 1
ATOM 729 N N . CYS A 1 94 ? -18.556 -12.120 23.311 1.00 94.31 94 CYS A N 1
ATOM 730 C CA . CYS A 1 94 ? -19.739 -11.975 22.475 1.00 94.31 94 CYS A CA 1
ATOM 731 C C . CYS A 1 94 ? -20.180 -13.359 22.025 1.00 94.31 94 CYS A C 1
ATOM 733 O O . CYS A 1 94 ? -19.347 -14.218 21.740 1.00 94.31 94 CYS A O 1
ATOM 735 N N . SER A 1 95 ? -21.489 -13.567 21.928 1.00 95.31 95 SER A N 1
ATOM 736 C CA . SER A 1 95 ? -21.990 -14.700 21.158 1.00 95.31 95 SER A CA 1
ATOM 737 C C . SER A 1 95 ? -21.813 -14.431 19.660 1.00 95.31 95 SER A C 1
ATOM 739 O O . SER A 1 95 ? -21.795 -13.275 19.228 1.00 95.31 95 SER A O 1
ATOM 741 N N . ASP A 1 96 ? -21.755 -15.488 18.848 1.00 95.69 96 ASP A N 1
ATOM 742 C CA . ASP A 1 96 ? -21.754 -15.346 17.386 1.00 95.69 96 ASP A CA 1
ATOM 743 C C . ASP A 1 96 ? -22.990 -14.555 16.911 1.00 95.69 96 ASP A C 1
ATOM 745 O O . ASP A 1 96 ? -22.886 -13.716 16.020 1.00 95.69 96 ASP A O 1
ATOM 749 N N . SER A 1 97 ? -24.143 -14.740 17.569 1.00 96.25 97 SER A N 1
ATOM 750 C CA . SER A 1 97 ? -25.373 -13.988 17.283 1.00 96.25 97 SER A CA 1
ATOM 751 C C . SER A 1 97 ? -25.225 -12.485 17.538 1.00 96.25 97 SER A C 1
ATOM 753 O O . SER A 1 97 ? -25.753 -11.693 16.759 1.00 96.25 97 SER A O 1
ATOM 755 N N . ASP A 1 98 ? -24.524 -12.079 18.603 1.00 95.12 98 ASP A N 1
ATOM 756 C CA . ASP A 1 98 ? -24.278 -10.656 18.882 1.00 95.12 98 ASP A CA 1
ATOM 757 C C . ASP A 1 98 ? -23.467 -10.021 17.746 1.00 95.12 98 ASP A C 1
ATOM 759 O O . ASP A 1 98 ? -23.775 -8.919 17.289 1.00 95.12 98 ASP A O 1
ATOM 763 N N . LEU A 1 99 ? -22.444 -10.736 17.268 1.00 96.19 99 LEU A N 1
ATOM 764 C CA . LEU A 1 99 ? -21.581 -10.268 16.188 1.00 96.19 99 LEU A CA 1
ATOM 765 C C . LEU A 1 99 ? -22.326 -10.208 14.852 1.00 96.19 99 LEU A C 1
ATOM 767 O O . LEU A 1 99 ? -22.255 -9.186 14.179 1.00 96.19 99 LEU A O 1
ATOM 771 N N . VAL A 1 100 ? -23.086 -11.247 14.494 1.00 97.50 100 VAL A N 1
ATOM 772 C CA . VAL A 1 100 ? -23.860 -11.298 13.239 1.00 97.50 100 VAL A CA 1
ATOM 773 C C . VAL A 1 100 ? -24.902 -10.175 13.161 1.00 97.50 100 VAL A C 1
ATOM 775 O O . VAL A 1 100 ? -25.109 -9.595 12.098 1.00 97.50 100 VAL A O 1
ATOM 778 N N . GLN A 1 101 ? -25.548 -9.828 14.279 1.00 96.75 101 GLN A N 1
ATOM 779 C CA . GLN A 1 101 ? -26.548 -8.753 14.311 1.00 96.75 101 GLN A CA 1
ATOM 780 C C . GLN A 1 101 ? -25.920 -7.352 14.377 1.00 96.75 101 GLN A C 1
ATOM 782 O O . GLN A 1 101 ? -26.485 -6.388 13.854 1.00 96.75 101 GLN A O 1
ATOM 787 N N . GLY A 1 102 ? -24.773 -7.217 15.048 1.00 96.50 102 GLY A N 1
ATOM 788 C CA . GLY A 1 102 ? -24.163 -5.923 15.357 1.00 96.50 102 GLY A CA 1
ATOM 789 C C . GLY A 1 102 ? -23.092 -5.449 14.375 1.00 96.50 102 GLY A C 1
ATOM 790 O O . GLY A 1 102 ? -22.866 -4.237 14.280 1.00 96.50 102 GLY A O 1
ATOM 791 N N . VAL A 1 103 ? -22.442 -6.368 13.650 1.00 98.19 103 VAL A N 1
ATOM 792 C CA . VAL A 1 103 ? -21.176 -6.120 12.945 1.00 98.19 103 VAL A CA 1
ATOM 793 C C . VAL A 1 103 ? -21.166 -6.745 11.547 1.00 98.19 103 VAL A C 1
ATOM 795 O O . VAL A 1 103 ? -21.460 -7.923 11.378 1.00 98.19 103 VAL A O 1
ATOM 798 N N . SER A 1 104 ? -20.753 -5.961 10.549 1.00 98.44 104 SER A N 1
ATOM 799 C CA . SER A 1 104 ? -20.353 -6.467 9.227 1.00 98.44 104 SER A CA 1
ATOM 800 C C . SER A 1 104 ? -18.833 -6.424 9.089 1.00 98.44 104 SER A C 1
ATOM 802 O O . SER A 1 104 ? -18.177 -5.559 9.674 1.00 98.44 104 SER A O 1
ATOM 804 N N . LEU A 1 105 ? -18.267 -7.313 8.282 1.00 98.56 105 LEU A N 1
ATOM 805 C CA . LEU A 1 105 ? -16.857 -7.272 7.911 1.00 98.56 105 LEU A CA 1
ATOM 806 C C . LEU A 1 105 ? -16.717 -6.672 6.512 1.00 98.56 105 LEU A C 1
ATOM 808 O O . LEU A 1 105 ? -17.368 -7.124 5.575 1.00 98.56 105 LEU A O 1
ATOM 812 N N . VAL A 1 106 ? -15.864 -5.664 6.363 1.00 98.62 106 VAL A N 1
ATOM 813 C CA . VAL A 1 106 ? -15.538 -5.060 5.072 1.00 98.62 106 VAL A CA 1
ATOM 814 C C . VAL A 1 106 ? -14.037 -5.149 4.860 1.00 98.62 106 VAL A C 1
ATOM 816 O O . VAL A 1 106 ? -13.256 -4.510 5.566 1.00 98.62 106 VAL A O 1
ATOM 819 N N . VAL A 1 107 ? -13.648 -5.935 3.867 1.00 98.31 107 VAL A N 1
ATOM 820 C CA . VAL A 1 107 ? -12.271 -6.094 3.416 1.00 98.31 107 VAL A CA 1
ATOM 821 C C . VAL A 1 107 ? -12.090 -5.285 2.141 1.00 98.31 107 VAL A C 1
ATOM 823 O O . VAL A 1 107 ? -12.921 -5.358 1.239 1.00 98.31 107 VAL A O 1
ATOM 826 N N . THR A 1 108 ? -11.012 -4.517 2.044 1.00 97.06 108 THR A N 1
ATOM 827 C CA . THR A 1 108 ? -10.612 -3.850 0.798 1.00 97.06 108 THR A CA 1
ATOM 828 C C . THR A 1 108 ? -9.219 -4.298 0.390 1.00 97.06 108 THR A C 1
ATOM 830 O O . THR A 1 108 ? -8.330 -4.445 1.226 1.00 97.06 108 THR A O 1
ATOM 833 N N . VAL A 1 109 ? -9.006 -4.501 -0.902 1.00 94.94 109 VAL A N 1
ATOM 834 C CA . VAL A 1 109 ? -7.680 -4.797 -1.443 1.00 94.94 109 VAL A CA 1
ATOM 835 C C . VAL A 1 109 ? -6.742 -3.608 -1.232 1.00 94.94 109 VAL A C 1
ATOM 837 O O . VAL A 1 109 ? -7.043 -2.482 -1.636 1.00 94.94 109 VAL A O 1
ATOM 840 N N . LYS A 1 110 ? -5.573 -3.868 -0.646 1.00 90.62 110 LYS A N 1
ATOM 841 C CA . LYS A 1 110 ? -4.486 -2.911 -0.460 1.00 90.62 110 LYS A CA 1
ATOM 842 C C . LYS A 1 110 ? -3.197 -3.537 -0.972 1.00 90.62 110 LYS A C 1
ATOM 844 O O . LYS A 1 110 ? -2.742 -4.536 -0.440 1.00 90.62 110 LYS A O 1
ATOM 849 N N . ASP A 1 111 ? -2.589 -2.887 -1.966 1.00 88.69 111 ASP A N 1
ATOM 850 C CA . ASP A 1 111 ? -1.297 -3.271 -2.560 1.00 88.69 111 ASP A CA 1
ATOM 851 C C . ASP A 1 111 ? -1.321 -4.584 -3.365 1.00 88.69 111 ASP A C 1
ATOM 853 O O . ASP A 1 111 ? -0.959 -4.552 -4.535 1.00 88.69 111 ASP A O 1
ATOM 857 N N . THR A 1 112 ? -1.782 -5.697 -2.796 1.00 90.75 112 THR A N 1
ATOM 858 C CA . THR A 1 112 ? -1.818 -7.024 -3.436 1.00 90.75 112 THR A CA 1
ATOM 859 C C . THR A 1 112 ? -3.245 -7.564 -3.473 1.00 90.75 112 THR A C 1
ATOM 861 O O . THR A 1 112 ? -4.022 -7.316 -2.563 1.00 90.75 112 THR A O 1
ATOM 864 N N . CYS A 1 113 ? -3.615 -8.294 -4.515 1.00 92.81 113 CYS A N 1
ATOM 865 C CA . CYS A 1 113 ? -4.902 -8.944 -4.742 1.00 92.81 113 CYS A CA 1
ATOM 866 C C . CYS A 1 113 ? -4.841 -10.463 -4.486 1.00 92.81 113 CYS A C 1
ATOM 868 O O . CYS A 1 113 ? -5.814 -11.045 -4.011 1.00 92.81 113 CYS A O 1
ATOM 870 N N . ALA A 1 114 ? -3.702 -11.109 -4.743 1.00 92.50 114 ALA A N 1
ATOM 871 C CA . ALA A 1 114 ? -3.564 -12.565 -4.773 1.00 92.50 114 ALA A CA 1
ATOM 872 C C . ALA A 1 114 ? -3.677 -13.255 -3.410 1.00 92.50 114 ALA A C 1
ATOM 874 O O . ALA A 1 114 ? -4.083 -14.412 -3.330 1.00 92.50 114 ALA A O 1
ATOM 875 N N . GLN A 1 115 ? -3.410 -12.540 -2.314 1.00 91.56 115 GLN A N 1
ATOM 876 C CA . GLN A 1 115 ? -3.545 -13.086 -0.957 1.00 91.56 115 GLN A CA 1
ATOM 877 C C . GLN A 1 115 ? -5.003 -13.277 -0.490 1.00 91.56 115 GLN A C 1
ATOM 879 O O . GLN A 1 115 ? -5.241 -13.633 0.664 1.00 91.56 115 GLN A O 1
ATOM 884 N N . ALA A 1 116 ? -5.996 -13.028 -1.352 1.00 93.88 116 ALA A N 1
ATOM 885 C CA . ALA A 1 116 ? -7.410 -13.094 -0.993 1.00 93.88 116 ALA A CA 1
ATOM 886 C C . ALA A 1 116 ? -7.826 -14.450 -0.401 1.00 93.88 116 ALA A C 1
ATOM 888 O O . ALA A 1 116 ? -8.533 -14.471 0.603 1.00 93.88 116 ALA A O 1
ATOM 889 N N . GLU A 1 117 ? -7.390 -15.572 -0.985 1.00 95.06 117 GLU A N 1
ATOM 890 C CA . GLU A 1 117 ? -7.791 -16.902 -0.505 1.00 95.06 117 GLU A CA 1
ATOM 891 C C . GLU A 1 117 ? -7.237 -17.212 0.887 1.00 95.06 117 GLU A C 1
ATOM 893 O O . GLU A 1 117 ? -7.979 -17.660 1.768 1.00 95.06 117 GLU A O 1
ATOM 898 N N . GLU A 1 118 ? -5.952 -16.929 1.104 1.00 94.75 118 GLU A N 1
ATOM 899 C CA . GLU A 1 118 ? -5.301 -17.117 2.398 1.00 94.75 118 GLU A CA 1
ATOM 900 C C . GLU A 1 118 ? -5.987 -16.273 3.476 1.00 94.75 118 GLU A C 1
ATOM 902 O O . GLU A 1 118 ? -6.371 -16.793 4.528 1.00 94.75 118 GLU A O 1
ATOM 907 N N . LEU A 1 119 ? -6.211 -14.987 3.188 1.00 95.69 119 LEU A N 1
ATOM 908 C CA . LEU A 1 119 ? -6.884 -14.089 4.112 1.00 95.69 119 LEU A CA 1
ATOM 909 C C . LEU A 1 119 ? -8.309 -14.555 4.412 1.00 95.69 119 LEU A C 1
ATOM 911 O O . LEU A 1 119 ? -8.674 -14.662 5.578 1.00 95.69 119 LEU A O 1
ATOM 915 N N . LEU A 1 120 ? -9.137 -14.822 3.399 1.00 97.81 120 LEU A N 1
ATOM 916 C CA . LEU A 1 120 ? -10.531 -15.218 3.619 1.00 97.81 120 LEU A CA 1
ATOM 917 C C . LEU A 1 120 ? -10.615 -16.513 4.434 1.00 97.81 120 LEU A C 1
ATOM 919 O O . LEU A 1 120 ? -11.463 -16.626 5.322 1.00 97.81 120 LEU A O 1
ATOM 923 N N . THR A 1 121 ? -9.700 -17.454 4.192 1.00 97.88 121 THR A N 1
ATOM 924 C CA . THR A 1 121 ? -9.580 -18.681 4.987 1.00 97.88 121 THR A CA 1
ATOM 925 C C . THR A 1 121 ? -9.247 -18.359 6.441 1.00 97.88 121 THR A C 1
ATOM 927 O O . THR A 1 121 ? -9.931 -18.849 7.341 1.00 97.88 121 THR A O 1
ATOM 930 N N . HIS A 1 122 ? -8.268 -17.484 6.690 1.00 97.44 122 HIS A N 1
ATOM 931 C CA . HIS A 1 122 ? -7.934 -17.015 8.040 1.00 97.44 122 HIS A CA 1
ATOM 932 C C . HIS A 1 122 ? -9.131 -16.347 8.728 1.00 97.44 122 HIS A C 1
ATOM 934 O O . HIS A 1 122 ? -9.475 -16.680 9.861 1.00 97.44 122 HIS A O 1
ATOM 940 N N . LEU A 1 123 ? -9.831 -15.459 8.021 1.00 97.94 123 LEU A N 1
ATOM 941 C CA . LEU A 1 123 ? -11.010 -14.764 8.532 1.00 97.94 123 LEU A CA 1
ATOM 942 C C . LEU A 1 123 ? -12.141 -15.738 8.883 1.00 97.94 123 LEU A C 1
ATOM 944 O O . LEU A 1 123 ? -12.818 -15.525 9.882 1.00 97.94 123 LEU A O 1
ATOM 948 N N . SER A 1 124 ? -12.319 -16.832 8.139 1.00 97.56 124 SER A N 1
ATOM 949 C CA . SER A 1 124 ? -13.357 -17.837 8.431 1.00 97.56 124 SER A CA 1
ATOM 950 C C . SER A 1 124 ? -13.148 -18.586 9.757 1.00 97.56 124 SER A C 1
ATOM 952 O O . SER A 1 124 ? -14.090 -19.152 10.308 1.00 97.56 124 SER A O 1
ATOM 954 N N . ILE A 1 125 ? -11.920 -18.575 10.289 1.00 96.62 125 ILE A N 1
ATOM 955 C CA . ILE A 1 125 ? -11.576 -19.157 11.595 1.00 96.62 125 ILE A CA 1
ATOM 956 C C . ILE A 1 125 ? -11.891 -18.166 12.727 1.00 96.62 125 ILE A C 1
ATOM 958 O O . ILE A 1 125 ? -12.219 -18.568 13.846 1.00 96.62 125 ILE A O 1
ATOM 962 N N . ILE A 1 126 ? -11.782 -16.867 12.442 1.00 95.81 126 ILE A N 1
ATOM 963 C CA . ILE A 1 126 ? -11.947 -15.780 13.413 1.00 95.81 126 ILE A CA 1
ATOM 964 C C . ILE A 1 126 ? -13.409 -15.334 13.513 1.00 95.81 126 ILE A C 1
ATOM 966 O O . ILE A 1 126 ? -13.914 -15.120 14.615 1.00 95.81 126 ILE A O 1
ATOM 970 N N . PHE A 1 127 ? -14.093 -15.197 12.379 1.00 96.88 127 PHE A N 1
ATOM 971 C CA . PHE A 1 127 ? -15.421 -14.601 12.282 1.00 96.88 127 PHE A CA 1
ATOM 972 C C . PHE A 1 127 ? -16.522 -15.657 12.101 1.00 96.88 127 PHE A C 1
ATOM 974 O O . PHE A 1 127 ? -16.290 -16.685 11.463 1.00 96.88 127 PHE A O 1
ATOM 981 N N . PRO A 1 128 ? -17.746 -15.413 12.612 1.00 96.75 128 PRO A N 1
ATOM 982 C CA . PRO A 1 128 ? -18.878 -16.306 12.388 1.00 96.75 128 PRO A CA 1
ATOM 983 C C . PRO A 1 128 ? -19.196 -16.474 10.899 1.00 96.75 128 PRO A C 1
ATOM 985 O O . PRO A 1 128 ? -19.217 -15.501 10.146 1.00 96.75 128 PRO A O 1
ATOM 988 N N . LYS A 1 129 ? -19.547 -17.698 10.496 1.00 96.94 129 LYS A N 1
ATOM 989 C CA . LYS A 1 129 ? -19.900 -18.033 9.106 1.00 96.94 129 LYS A CA 1
ATOM 990 C C . LYS A 1 129 ? -21.064 -17.199 8.549 1.00 96.94 129 LYS A C 1
ATOM 992 O O . LYS A 1 129 ? -21.076 -16.879 7.363 1.00 96.94 129 LYS A O 1
ATOM 997 N N . ASP A 1 130 ? -22.023 -16.846 9.403 1.00 97.81 130 ASP A N 1
ATOM 998 C CA . ASP A 1 130 ? -23.217 -16.076 9.030 1.00 97.81 130 ASP A CA 1
ATOM 999 C C . ASP A 1 130 ? -23.013 -14.553 9.120 1.00 97.81 130 ASP A C 1
ATOM 1001 O O . ASP A 1 130 ? -23.954 -13.788 8.917 1.00 97.81 130 ASP A O 1
ATOM 1005 N N . MET A 1 131 ? -21.799 -14.077 9.419 1.00 96.81 131 MET A N 1
ATOM 1006 C CA . MET A 1 131 ? -21.487 -12.649 9.344 1.00 96.81 131 MET A CA 1
ATOM 1007 C C . MET A 1 131 ? -21.519 -12.179 7.884 1.00 96.81 131 MET A C 1
ATOM 1009 O O . MET A 1 131 ? -21.049 -12.881 6.988 1.00 96.81 131 MET A O 1
ATOM 1013 N N . HIS A 1 132 ? -22.041 -10.973 7.634 1.00 98.19 132 HIS A N 1
ATOM 1014 C CA . HIS A 1 132 ? -21.968 -10.376 6.299 1.00 98.19 132 HIS A CA 1
ATOM 1015 C C . HIS A 1 132 ? -20.543 -9.887 6.033 1.00 98.19 132 HIS A C 1
ATOM 1017 O O . HIS A 1 132 ? -20.056 -8.978 6.709 1.00 98.19 132 HIS A O 1
ATOM 1023 N N . VAL A 1 133 ? -19.893 -10.490 5.039 1.00 98.62 133 VAL A N 1
ATOM 1024 C CA . VAL A 1 133 ? -18.560 -10.128 4.559 1.00 98.62 133 VAL A CA 1
ATOM 1025 C C . VAL A 1 133 ? -18.669 -9.444 3.200 1.00 98.62 133 VAL A C 1
ATOM 1027 O O . VAL A 1 133 ? -19.184 -10.013 2.238 1.00 98.62 133 VAL A O 1
ATOM 1030 N N . TYR A 1 134 ? -18.155 -8.224 3.117 1.00 98.69 134 TYR A N 1
ATOM 1031 C CA . TYR A 1 134 ? -17.973 -7.489 1.873 1.00 98.69 134 TYR A CA 1
ATOM 1032 C C . TYR A 1 134 ? -16.496 -7.504 1.500 1.00 98.69 134 TYR A C 1
ATOM 1034 O O . TYR A 1 134 ? -15.655 -7.162 2.330 1.00 98.69 134 TYR A O 1
ATOM 1042 N N . TYR A 1 135 ? -16.180 -7.859 0.259 1.00 98.56 135 TYR A N 1
ATOM 1043 C CA . TYR A 1 135 ? -14.816 -7.841 -0.260 1.00 98.56 135 TYR A CA 1
ATOM 1044 C C . TYR A 1 135 ? -14.738 -6.894 -1.451 1.00 98.56 135 TYR A C 1
ATOM 1046 O O . TYR A 1 135 ? -15.293 -7.168 -2.512 1.00 98.56 135 TYR A O 1
ATOM 1054 N N . ALA A 1 136 ? -14.086 -5.751 -1.270 1.00 98.06 136 ALA A N 1
ATOM 1055 C CA . ALA A 1 136 ? -13.957 -4.739 -2.301 1.00 98.06 136 ALA A CA 1
ATOM 1056 C C . ALA A 1 136 ? -12.576 -4.780 -2.962 1.00 98.06 136 ALA A C 1
ATOM 1058 O O . ALA A 1 136 ? -11.551 -4.728 -2.280 1.00 98.06 136 ALA A O 1
ATOM 1059 N N . TYR A 1 137 ? -12.551 -4.829 -4.292 1.00 96.62 137 TYR A N 1
ATOM 1060 C CA . TYR A 1 137 ? -11.326 -4.992 -5.075 1.00 96.62 137 TYR A CA 1
ATOM 1061 C C . TYR A 1 137 ? -11.262 -3.984 -6.233 1.00 96.62 137 TYR A C 1
ATOM 1063 O O . TYR A 1 137 ? -12.307 -3.622 -6.785 1.00 96.62 137 TYR A O 1
ATOM 1071 N N . PRO A 1 138 ? -10.065 -3.505 -6.618 1.00 95.06 138 PRO A N 1
ATOM 1072 C CA . PRO A 1 138 ? -9.898 -2.676 -7.800 1.00 95.06 138 PRO A CA 1
ATOM 1073 C C . PRO A 1 138 ? -10.159 -3.520 -9.043 1.00 95.06 138 PRO A C 1
ATOM 1075 O O . PRO A 1 138 ? -9.521 -4.552 -9.255 1.00 95.06 138 PRO A O 1
ATOM 1078 N N . ALA A 1 139 ? -11.075 -3.074 -9.899 1.00 95.12 139 ALA A N 1
ATOM 1079 C CA . ALA A 1 139 ? -11.345 -3.725 -11.174 1.00 95.12 139 ALA A CA 1
ATOM 1080 C C . ALA A 1 139 ? -10.257 -3.392 -12.205 1.00 95.12 139 ALA A C 1
ATOM 1082 O O . ALA A 1 139 ? -10.575 -2.941 -13.298 1.00 95.12 139 ALA A O 1
ATOM 1083 N N . ILE A 1 140 ? -8.992 -3.603 -11.861 1.00 95.06 140 ILE A N 1
ATOM 1084 C CA . ILE A 1 140 ? -7.827 -3.487 -12.741 1.00 95.06 140 ILE A CA 1
ATOM 1085 C C . ILE A 1 140 ? -7.419 -4.877 -13.247 1.00 95.06 140 ILE A C 1
ATOM 1087 O O . ILE A 1 140 ? -7.571 -5.874 -12.529 1.00 95.06 140 ILE A O 1
ATOM 1091 N N . ARG A 1 141 ? -6.912 -4.966 -14.484 1.00 94.31 141 ARG A N 1
ATOM 1092 C CA . ARG A 1 141 ? -6.282 -6.193 -15.011 1.00 94.31 141 ARG A CA 1
ATOM 1093 C C . ARG A 1 141 ? -5.233 -6.742 -14.024 1.00 94.31 141 ARG A C 1
ATOM 1095 O O . ARG A 1 141 ? -4.477 -5.979 -13.433 1.00 94.31 141 ARG A O 1
ATOM 1102 N N . GLY A 1 142 ? -5.209 -8.062 -13.827 1.00 93.62 142 GLY A N 1
ATOM 1103 C CA . GLY A 1 142 ? -4.489 -8.722 -12.726 1.00 93.62 142 GLY A CA 1
ATOM 1104 C C . GLY A 1 142 ? -5.455 -9.120 -11.612 1.00 93.62 142 GLY A C 1
ATOM 1105 O O . GLY A 1 142 ? -5.858 -10.274 -11.531 1.00 93.62 142 GLY A O 1
ATOM 1106 N N . CYS A 1 143 ? -5.947 -8.153 -10.837 1.00 95.44 143 CYS A N 1
ATOM 1107 C CA . CYS A 1 143 ? -6.843 -8.408 -9.701 1.00 95.44 143 CYS A CA 1
ATOM 1108 C C . CYS A 1 143 ? -8.168 -9.090 -10.078 1.00 95.44 143 CYS A C 1
ATOM 1110 O O . CYS A 1 143 ? -8.724 -9.826 -9.269 1.00 95.44 143 CYS A O 1
ATOM 1112 N N . ARG A 1 144 ? -8.659 -8.900 -11.312 1.00 94.12 144 ARG A N 1
ATOM 1113 C CA . ARG A 1 144 ? -9.854 -9.597 -11.835 1.00 94.12 144 ARG A CA 1
ATOM 1114 C C . ARG A 1 144 ? -9.668 -11.108 -12.029 1.00 94.12 144 ARG A C 1
ATOM 1116 O O . ARG A 1 144 ? -10.663 -11.806 -12.189 1.00 94.12 144 ARG A O 1
ATOM 1123 N N . HIS A 1 145 ? -8.429 -11.600 -12.057 1.00 94.38 145 HIS A N 1
ATOM 1124 C CA . HIS A 1 145 ? -8.132 -13.032 -12.183 1.00 94.38 145 HIS A CA 1
ATOM 1125 C C . HIS A 1 145 ? -8.206 -13.767 -10.841 1.00 94.38 145 HIS A C 1
ATOM 1127 O O . HIS A 1 145 ? -8.225 -14.995 -10.814 1.00 94.38 145 HIS A O 1
ATOM 1133 N N . VAL A 1 146 ? -8.287 -13.033 -9.728 1.00 94.94 146 VAL A N 1
ATOM 1134 C CA . VAL A 1 146 ? -8.411 -13.615 -8.392 1.00 94.94 146 VAL A CA 1
ATOM 1135 C C . VAL A 1 146 ? -9.875 -13.968 -8.128 1.00 94.94 146 VAL A C 1
ATOM 1137 O O . VAL A 1 146 ? -10.733 -13.093 -8.051 1.00 94.94 146 VAL A O 1
ATOM 1140 N N . ASP A 1 147 ? -10.167 -15.257 -7.955 1.00 94.38 147 ASP A N 1
ATOM 1141 C CA . ASP A 1 147 ? -11.528 -15.783 -7.770 1.00 94.38 147 ASP A CA 1
ATOM 1142 C C . ASP A 1 147 ? -12.055 -15.589 -6.332 1.00 94.38 147 ASP A C 1
ATOM 1144 O O . ASP A 1 147 ? -12.327 -16.540 -5.590 1.00 94.38 147 ASP A O 1
ATOM 1148 N N . THR A 1 148 ? -12.176 -14.330 -5.900 1.00 95.06 148 THR A N 1
ATOM 1149 C CA . THR A 1 148 ? -12.566 -14.020 -4.516 1.00 95.06 148 THR A CA 1
ATOM 1150 C C . THR A 1 148 ? -14.018 -14.398 -4.227 1.00 95.06 148 THR A C 1
ATOM 1152 O O . THR A 1 148 ? -14.324 -14.868 -3.130 1.00 95.06 148 THR A O 1
ATOM 1155 N N . GLN A 1 149 ? -14.909 -14.275 -5.216 1.00 95.94 149 GLN A N 1
ATOM 1156 C CA . GLN A 1 149 ? -16.332 -14.573 -5.067 1.00 95.94 149 GLN A CA 1
ATOM 1157 C C . GLN A 1 149 ? -16.594 -16.052 -4.762 1.00 95.94 149 GLN A C 1
ATOM 1159 O O . GLN A 1 149 ? -17.376 -16.354 -3.853 1.00 95.94 149 GLN A O 1
ATOM 1164 N N . ASN A 1 150 ? -15.951 -16.988 -5.471 1.00 96.94 150 ASN A N 1
ATOM 1165 C CA . ASN A 1 150 ? -16.156 -18.411 -5.192 1.00 96.94 150 ASN A CA 1
ATOM 1166 C C . ASN A 1 150 ? -15.502 -18.836 -3.878 1.00 96.94 150 ASN A C 1
ATOM 1168 O O . ASN A 1 150 ? -16.080 -19.652 -3.156 1.00 96.94 150 ASN A O 1
ATOM 1172 N N . VAL A 1 151 ? -14.322 -18.302 -3.547 1.00 96.81 151 VAL A N 1
ATOM 1173 C CA . VAL A 1 151 ? -13.668 -18.571 -2.258 1.00 96.81 151 VAL A CA 1
ATOM 1174 C C . VAL A 1 151 ? -14.526 -18.048 -1.104 1.00 96.81 151 VAL A C 1
ATOM 1176 O O . VAL A 1 151 ? -14.854 -18.800 -0.186 1.00 96.81 151 VAL A O 1
ATOM 1179 N N . GLY A 1 152 ? -14.971 -16.795 -1.183 1.00 97.56 152 GLY A N 1
ATOM 1180 C CA . GLY A 1 152 ? -15.813 -16.161 -0.174 1.00 97.56 152 GLY A CA 1
ATOM 1181 C C . GLY A 1 152 ? -17.125 -16.906 0.067 1.00 97.56 152 GLY A C 1
ATOM 1182 O O . GLY A 1 152 ? -17.452 -17.206 1.214 1.00 97.56 152 GLY A O 1
ATOM 1183 N N . ASN A 1 153 ? -17.828 -17.305 -1.000 1.00 98.00 153 ASN A N 1
ATOM 1184 C CA . ASN A 1 153 ? -19.082 -18.070 -0.912 1.00 98.00 153 ASN A CA 1
ATOM 1185 C C . ASN A 1 153 ? -18.925 -19.462 -0.273 1.00 98.00 153 ASN A C 1
ATOM 1187 O O . ASN A 1 153 ? -19.893 -20.010 0.256 1.00 98.00 153 ASN A O 1
ATOM 1191 N N . LYS A 1 154 ? -17.732 -20.068 -0.334 1.00 97.88 154 LYS A N 1
ATOM 1192 C CA . LYS A 1 154 ? -17.459 -21.345 0.351 1.00 97.88 154 LYS A CA 1
ATOM 1193 C C . LYS A 1 154 ? -17.292 -21.153 1.859 1.00 97.88 154 LYS A C 1
ATOM 1195 O O . LYS A 1 154 ? -17.631 -22.053 2.629 1.00 97.88 154 LYS A O 1
ATOM 1200 N N . LEU A 1 155 ? -16.758 -20.004 2.267 1.00 98.19 155 LEU A N 1
ATOM 1201 C CA . LEU A 1 155 ? -16.333 -19.729 3.638 1.00 98.19 155 LEU A CA 1
ATOM 1202 C C . LEU A 1 155 ? -17.397 -18.994 4.460 1.00 98.19 155 LEU A C 1
ATOM 1204 O O . LEU A 1 155 ? -17.514 -19.254 5.656 1.00 98.19 155 LEU A O 1
ATOM 1208 N N . PHE A 1 156 ? -18.213 -18.148 3.829 1.00 98.25 156 PHE A N 1
ATOM 1209 C CA . PHE A 1 156 ? -19.234 -17.329 4.484 1.00 98.25 156 PHE A CA 1
ATOM 1210 C C . PHE A 1 156 ? -20.600 -17.492 3.816 1.00 98.25 156 PHE A C 1
ATOM 1212 O O . PHE A 1 156 ? -20.707 -17.544 2.593 1.00 98.25 156 PHE A O 1
ATOM 1219 N N . THR A 1 157 ? -21.665 -17.533 4.620 1.00 97.75 157 THR A N 1
ATOM 1220 C CA . THR A 1 157 ? -23.053 -17.631 4.130 1.00 97.75 157 THR A CA 1
ATOM 1221 C C . THR A 1 157 ? -23.487 -16.346 3.413 1.00 97.75 157 THR A C 1
ATOM 1223 O O . THR A 1 157 ? -24.305 -16.379 2.492 1.00 97.75 157 THR A O 1
ATOM 1226 N N . HIS A 1 158 ? -22.941 -15.201 3.830 1.00 97.81 158 HIS A N 1
ATOM 1227 C CA . HIS A 1 158 ? -23.279 -13.876 3.314 1.00 97.81 158 HIS A CA 1
ATOM 1228 C C . HIS A 1 158 ? -22.024 -13.159 2.819 1.00 97.81 158 HIS A C 1
ATOM 1230 O O . HIS A 1 158 ? -21.475 -12.299 3.503 1.00 97.81 158 HIS A O 1
ATOM 1236 N N . PHE A 1 159 ? -21.574 -13.523 1.620 1.00 98.56 159 PHE A N 1
ATOM 1237 C CA . PHE A 1 159 ? -20.429 -12.897 0.968 1.00 98.56 159 PHE A CA 1
ATOM 1238 C C . PHE A 1 159 ? -20.874 -11.988 -0.182 1.00 98.56 159 PHE A C 1
ATOM 1240 O O . PHE A 1 159 ? -21.777 -12.324 -0.951 1.00 98.56 159 PHE A O 1
ATOM 1247 N N . THR A 1 160 ? -20.263 -10.814 -0.307 1.00 98.44 160 THR A N 1
ATOM 1248 C CA . THR A 1 160 ? -20.544 -9.870 -1.395 1.00 98.44 160 THR A CA 1
ATOM 1249 C C . THR A 1 160 ? -19.248 -9.271 -1.915 1.00 98.44 160 THR A C 1
ATOM 1251 O O . THR A 1 160 ? -18.594 -8.494 -1.221 1.00 98.44 160 THR A O 1
ATOM 1254 N N . GLU A 1 161 ? -18.896 -9.599 -3.153 1.00 97.62 161 GLU A N 1
ATOM 1255 C CA . GLU A 1 161 ? -17.795 -8.951 -3.853 1.00 97.62 161 GLU A CA 1
ATOM 1256 C C . GLU A 1 161 ? -18.237 -7.583 -4.411 1.00 97.62 161 GLU A C 1
ATOM 1258 O O . GLU A 1 161 ? -19.353 -7.421 -4.911 1.00 97.62 161 GLU A O 1
ATOM 1263 N N . VAL A 1 162 ? -17.375 -6.569 -4.301 1.00 98.00 162 VAL A N 1
ATOM 1264 C CA . VAL A 1 162 ? -17.655 -5.193 -4.732 1.00 98.00 162 VAL A CA 1
ATOM 1265 C C . VAL A 1 162 ? -16.487 -4.641 -5.548 1.00 98.00 162 VAL A C 1
ATOM 1267 O O . VAL A 1 162 ? -15.473 -4.203 -5.013 1.00 98.00 162 VAL A O 1
ATOM 1270 N N . ALA A 1 163 ? -16.648 -4.577 -6.865 1.00 96.94 163 ALA A N 1
ATOM 1271 C CA . ALA A 1 163 ? -15.670 -3.938 -7.741 1.00 96.94 163 ALA A CA 1
ATOM 1272 C C . ALA A 1 163 ? -15.623 -2.415 -7.512 1.00 96.94 163 ALA A C 1
ATOM 1274 O O . ALA A 1 163 ? -16.667 -1.759 -7.557 1.00 96.94 163 ALA A O 1
ATOM 1275 N N . VAL A 1 164 ? -14.440 -1.825 -7.330 1.00 96.12 164 VAL A N 1
ATOM 1276 C CA . VAL A 1 164 ? -14.185 -0.371 -7.454 1.00 96.12 164 VAL A CA 1
ATOM 1277 C C . VAL A 1 164 ? -13.454 -0.069 -8.769 1.00 96.12 164 VAL A C 1
ATOM 1279 O O . VAL A 1 164 ? -13.087 -0.991 -9.495 1.00 96.12 164 VAL A O 1
ATOM 1282 N N . GLY A 1 165 ? -13.292 1.205 -9.129 1.00 93.75 165 GLY A N 1
ATOM 1283 C CA . GLY A 1 165 ? -12.571 1.597 -10.341 1.00 93.75 165 GLY A CA 1
ATOM 1284 C C . GLY A 1 165 ? -11.127 1.085 -10.355 1.00 93.75 165 GLY A C 1
ATOM 1285 O O . GLY A 1 165 ? -10.513 0.894 -9.307 1.00 93.75 165 GLY A O 1
ATOM 1286 N N . ALA A 1 166 ? -10.566 0.874 -11.549 1.00 91.69 166 ALA A N 1
ATOM 1287 C CA . ALA A 1 166 ? -9.202 0.354 -11.720 1.00 91.69 166 ALA A CA 1
ATOM 1288 C C . ALA A 1 166 ? -8.129 1.250 -11.070 1.00 91.69 166 ALA A C 1
ATOM 1290 O O . ALA A 1 166 ? -7.116 0.763 -10.575 1.00 91.69 166 ALA A O 1
ATOM 1291 N N . ALA A 1 167 ? -8.383 2.560 -11.049 1.00 89.62 167 ALA A N 1
ATOM 1292 C CA . ALA A 1 167 ? -7.520 3.577 -10.462 1.00 89.62 167 ALA A CA 1
ATOM 1293 C C . ALA A 1 167 ? -7.935 3.992 -9.035 1.00 89.62 167 ALA A C 1
ATOM 1295 O O . ALA A 1 167 ? -7.327 4.897 -8.466 1.00 89.62 167 ALA A O 1
ATOM 1296 N N . ASP A 1 168 ? -8.972 3.378 -8.455 1.00 91.44 168 ASP A N 1
ATOM 1297 C CA . ASP A 1 168 ? -9.485 3.795 -7.151 1.00 91.44 168 ASP A CA 1
ATOM 1298 C C . ASP A 1 168 ? -8.546 3.372 -6.007 1.00 91.44 168 ASP A C 1
ATOM 1300 O O . ASP A 1 168 ? -7.958 2.282 -5.981 1.00 91.44 168 ASP A O 1
ATOM 1304 N N . ALA A 1 169 ? -8.437 4.247 -5.008 1.00 91.50 169 ALA A N 1
ATOM 1305 C CA . ALA A 1 169 ? -7.728 3.956 -3.770 1.00 91.50 169 ALA A CA 1
ATOM 1306 C C . ALA A 1 169 ? -8.467 2.888 -2.935 1.00 91.50 169 ALA A C 1
ATOM 1308 O O . ALA A 1 169 ? -9.699 2.843 -2.968 1.00 91.50 169 ALA A O 1
ATOM 1309 N N . PRO A 1 170 ? -7.771 2.108 -2.082 1.00 91.56 170 PRO A N 1
ATOM 1310 C CA . PRO A 1 170 ? -8.400 1.084 -1.234 1.00 91.56 170 PRO A CA 1
ATOM 1311 C C . PRO A 1 170 ? -9.583 1.601 -0.397 1.00 91.56 170 PRO A C 1
ATOM 1313 O O . PRO A 1 170 ? -10.632 0.963 -0.309 1.00 91.56 170 PRO A O 1
ATOM 1316 N N . ILE A 1 171 ? -9.458 2.816 0.152 1.00 93.88 171 ILE A N 1
ATOM 1317 C CA . ILE A 1 171 ? -10.501 3.473 0.956 1.00 93.88 171 ILE A CA 1
ATOM 1318 C C . ILE A 1 171 ? -11.800 3.724 0.168 1.00 93.88 171 ILE A C 1
ATOM 1320 O O . ILE A 1 171 ? -12.880 3.772 0.765 1.00 93.88 171 ILE A O 1
ATOM 1324 N N . ALA A 1 172 ? -11.744 3.824 -1.164 1.00 94.56 172 ALA A N 1
ATOM 1325 C CA . ALA A 1 172 ? -12.946 3.926 -1.988 1.00 94.56 172 ALA A CA 1
ATOM 1326 C C . ALA A 1 172 ? -13.854 2.697 -1.821 1.00 94.56 172 ALA A C 1
ATOM 1328 O O . ALA A 1 172 ? -15.076 2.838 -1.838 1.00 94.56 172 ALA A O 1
ATOM 1329 N N . GLY A 1 173 ? -13.283 1.513 -1.574 1.00 96.38 173 GLY A N 1
ATOM 1330 C CA . GLY A 1 173 ? -14.048 0.297 -1.311 1.00 96.38 173 GLY A CA 1
ATOM 1331 C C . GLY A 1 173 ? -14.857 0.378 -0.016 1.00 96.38 173 GLY A C 1
ATOM 1332 O O . GLY A 1 173 ? -16.050 0.076 -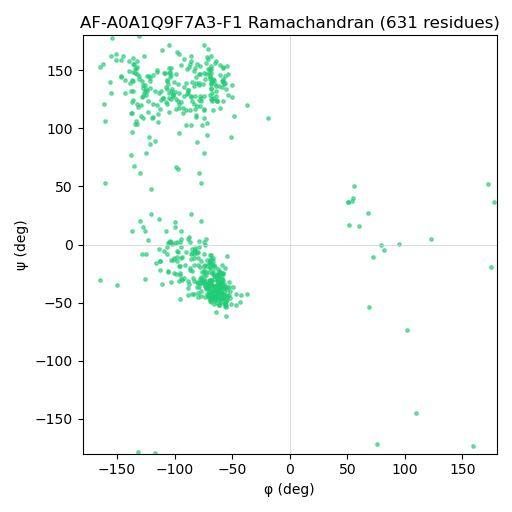0.026 1.00 96.38 173 GLY A O 1
ATOM 1333 N N . PHE A 1 174 ? -14.274 0.901 1.071 1.00 97.19 174 PHE A N 1
ATOM 1334 C CA . PHE A 1 174 ? -15.010 1.136 2.321 1.00 97.19 174 PHE A CA 1
ATOM 1335 C C . PHE A 1 174 ? -16.200 2.076 2.112 1.00 97.19 174 PHE A C 1
ATOM 1337 O O . PHE A 1 174 ? -17.285 1.843 2.649 1.00 97.19 174 PHE A O 1
ATOM 1344 N N . LEU A 1 175 ? -16.013 3.136 1.322 1.00 96.44 175 LEU A N 1
ATOM 1345 C CA . LEU A 1 175 ? -17.064 4.107 1.017 1.00 96.44 175 LEU A CA 1
ATOM 1346 C C . LEU A 1 175 ? -18.133 3.542 0.075 1.00 96.44 175 LEU A C 1
ATOM 1348 O O . LEU A 1 175 ? -19.311 3.832 0.260 1.00 96.44 175 LEU A O 1
ATOM 1352 N N . LYS A 1 176 ? -17.746 2.707 -0.894 1.00 97.50 176 LYS A N 1
ATOM 1353 C CA . LYS A 1 176 ? -18.677 2.046 -1.817 1.00 97.50 176 LYS A CA 1
ATOM 1354 C C . LYS A 1 176 ? -19.552 1.008 -1.113 1.00 97.50 176 LYS A C 1
ATOM 1356 O O . LYS A 1 176 ? -20.717 0.857 -1.467 1.00 97.50 176 LYS A O 1
ATOM 1361 N N . VAL A 1 177 ? -19.009 0.327 -0.104 1.00 98.19 177 VAL A N 1
ATOM 1362 C CA . VAL A 1 177 ? -19.739 -0.650 0.719 1.00 98.19 177 VAL A CA 1
ATOM 1363 C C . VAL A 1 177 ? -20.633 0.021 1.763 1.00 98.19 177 VAL A C 1
ATOM 1365 O O . VAL A 1 177 ? -21.679 -0.525 2.097 1.00 98.19 177 VAL A O 1
ATOM 1368 N N . GLN A 1 178 ? -20.275 1.213 2.247 1.00 97.44 178 GLN A N 1
ATOM 1369 C CA . GLN A 1 178 ? -21.002 1.934 3.301 1.00 97.44 178 GLN A CA 1
ATOM 1370 C C . GLN A 1 178 ? -22.537 1.942 3.166 1.00 97.44 178 GLN A C 1
ATOM 1372 O O . GLN A 1 178 ? -23.198 1.582 4.141 1.00 97.44 178 GLN A O 1
ATOM 1377 N N . PRO A 1 179 ? -23.135 2.279 2.005 1.00 97.00 179 PRO A N 1
ATOM 1378 C CA . PRO A 1 179 ? -24.592 2.288 1.852 1.00 97.00 179 PRO A CA 1
ATOM 1379 C C . PRO A 1 179 ? -25.242 0.894 1.872 1.00 97.00 179 PRO A C 1
ATOM 1381 O O . PRO A 1 179 ? -26.463 0.797 1.975 1.00 97.00 179 PRO A O 1
ATOM 1384 N N . LEU A 1 180 ? -24.461 -0.184 1.754 1.00 97.19 180 LEU A N 1
ATOM 1385 C CA . LEU A 1 180 ? -24.943 -1.570 1.795 1.00 97.19 180 LEU A CA 1
ATOM 1386 C C . LEU A 1 180 ? -25.023 -2.115 3.230 1.00 97.19 180 LEU A C 1
ATOM 1388 O O . LEU A 1 180 ? -25.740 -3.085 3.487 1.00 97.19 180 LEU A O 1
ATOM 1392 N N . LEU A 1 181 ? -24.303 -1.493 4.168 1.00 97.56 181 LEU A N 1
ATOM 1393 C CA . LEU A 1 181 ? -24.212 -1.945 5.551 1.00 97.56 181 LEU A CA 1
ATOM 1394 C C . LEU A 1 181 ? -25.553 -1.796 6.277 1.00 97.56 181 LEU A C 1
ATOM 1396 O O . LEU A 1 181 ? -26.117 -0.708 6.373 1.00 97.56 181 LEU A O 1
ATOM 1400 N N . LYS A 1 182 ? -26.036 -2.903 6.849 1.00 96.38 182 LYS A N 1
ATOM 1401 C CA . LYS A 1 182 ? -27.263 -2.943 7.669 1.00 96.38 182 LYS A CA 1
ATOM 1402 C C . LYS A 1 182 ? -26.980 -2.982 9.170 1.00 96.38 182 LYS A C 1
ATOM 1404 O O . LYS A 1 182 ? -27.885 -2.786 9.976 1.00 96.38 182 LYS A O 1
ATOM 1409 N N . THR A 1 183 ? -25.736 -3.255 9.545 1.00 97.81 183 THR A N 1
ATOM 1410 C CA . THR A 1 183 ? -25.288 -3.379 10.932 1.00 97.81 183 THR A CA 1
ATOM 1411 C C . THR A 1 183 ? -24.834 -2.033 11.486 1.00 97.81 183 THR A C 1
ATOM 1413 O O . THR A 1 183 ? -24.331 -1.176 10.755 1.00 97.81 183 THR A O 1
ATOM 1416 N N . LYS A 1 184 ? -24.967 -1.853 12.806 1.00 97.31 184 LYS A N 1
ATOM 1417 C CA . LYS A 1 184 ? -24.586 -0.608 13.498 1.00 97.31 184 LYS A CA 1
ATOM 1418 C C . LYS A 1 184 ? -23.086 -0.313 13.373 1.00 97.31 184 LYS A C 1
ATOM 1420 O O . LYS A 1 184 ? -22.690 0.853 13.304 1.00 97.31 184 LYS A O 1
ATOM 1425 N N . TYR A 1 185 ? -22.272 -1.364 13.318 1.00 98.38 185 TYR A N 1
ATOM 1426 C CA . TYR A 1 185 ? -20.826 -1.264 13.188 1.00 98.38 185 TYR A CA 1
ATOM 1427 C C . TYR A 1 185 ? -20.285 -2.086 12.022 1.00 98.38 185 TYR A C 1
ATOM 1429 O O . TYR A 1 185 ? -20.938 -3.014 11.530 1.00 98.38 185 TYR A O 1
ATOM 1437 N N . ALA A 1 186 ? -19.058 -1.760 11.630 1.00 98.25 186 ALA A N 1
ATOM 1438 C CA . ALA A 1 186 ? -18.264 -2.530 10.694 1.00 98.25 186 ALA A CA 1
ATOM 1439 C C . ALA A 1 186 ? -16.817 -2.668 11.179 1.00 98.25 186 ALA A C 1
ATOM 1441 O O . ALA A 1 186 ? -16.226 -1.714 11.692 1.00 98.25 186 ALA A O 1
ATOM 1442 N N . VAL A 1 187 ? -16.240 -3.850 10.969 1.00 98.19 187 VAL A N 1
ATOM 1443 C CA . VAL A 1 187 ? -14.785 -4.018 10.915 1.00 98.19 187 VAL A CA 1
ATOM 1444 C C . VAL A 1 187 ? -14.351 -3.590 9.517 1.00 98.19 187 VAL A C 1
ATOM 1446 O O . VAL A 1 187 ? -14.799 -4.171 8.531 1.00 98.19 187 VAL A O 1
ATOM 1449 N N . LEU A 1 188 ? -13.503 -2.573 9.435 1.00 97.81 188 LEU A N 1
ATOM 1450 C CA . LEU A 1 188 ? -12.907 -2.080 8.200 1.00 97.81 188 LEU A CA 1
ATOM 1451 C C . LEU A 1 188 ? -11.459 -2.565 8.182 1.00 97.81 188 LEU A C 1
ATOM 1453 O O . LEU A 1 188 ? -10.673 -2.177 9.047 1.00 97.81 188 LEU A O 1
ATOM 1457 N N . MET A 1 189 ? -11.120 -3.445 7.243 1.00 96.88 189 MET A N 1
ATOM 1458 C CA . MET A 1 189 ? -9.758 -3.951 7.098 1.00 96.88 189 MET A CA 1
ATOM 1459 C C . MET A 1 189 ? -9.280 -3.915 5.656 1.00 96.88 189 MET A C 1
ATOM 1461 O O . MET A 1 189 ? -10.057 -4.017 4.703 1.00 96.88 189 MET A O 1
ATOM 1465 N N . HIS A 1 190 ? -7.975 -3.799 5.509 1.00 95.62 190 HIS A N 1
ATOM 1466 C CA . HIS A 1 190 ? -7.289 -4.097 4.275 1.00 95.62 190 HIS A CA 1
ATOM 1467 C C . HIS A 1 190 ? -6.962 -5.588 4.200 1.00 95.62 190 HIS A C 1
ATOM 1469 O O . HIS A 1 190 ? -6.911 -6.281 5.216 1.00 95.62 190 HIS A O 1
ATOM 1475 N N . ASN A 1 191 ? -6.762 -6.107 2.991 1.00 94.62 191 ASN A N 1
ATOM 1476 C CA . ASN A 1 191 ? -6.499 -7.531 2.802 1.00 94.62 191 ASN A CA 1
ATOM 1477 C C . ASN A 1 191 ? -5.081 -7.975 3.222 1.00 94.62 191 ASN A C 1
ATOM 1479 O O . ASN A 1 191 ? -4.747 -9.148 3.102 1.00 94.62 191 ASN A O 1
ATOM 1483 N N . ASP A 1 192 ? -4.280 -7.043 3.735 1.00 91.62 192 ASP A N 1
ATOM 1484 C CA . ASP A 1 192 ? -2.976 -7.257 4.358 1.00 91.62 192 ASP A CA 1
ATOM 1485 C C . ASP A 1 192 ? -3.059 -7.387 5.893 1.00 91.62 192 ASP A C 1
ATOM 1487 O O . ASP A 1 192 ? -2.031 -7.482 6.564 1.00 91.62 192 ASP A O 1
ATOM 1491 N N . ALA A 1 193 ? -4.269 -7.390 6.466 1.00 94.44 193 ALA A N 1
ATOM 1492 C CA . ALA A 1 193 ? -4.503 -7.343 7.903 1.00 94.44 193 ALA A CA 1
ATOM 1493 C C . ALA A 1 193 ? -5.113 -8.652 8.444 1.00 94.44 193 ALA A C 1
ATOM 1495 O O . ALA A 1 193 ? -6.242 -9.020 8.127 1.00 94.44 193 ALA A O 1
ATOM 1496 N N . TYR A 1 194 ? -4.376 -9.331 9.324 1.00 94.94 194 TYR A N 1
ATOM 1497 C CA . TYR A 1 194 ? -4.711 -10.635 9.898 1.00 94.94 194 TYR A CA 1
ATOM 1498 C C . TYR A 1 194 ? -4.955 -10.514 11.412 1.00 94.94 194 TYR A C 1
ATOM 1500 O O . TYR A 1 194 ? -3.997 -10.376 12.183 1.00 94.94 194 TYR A O 1
ATOM 1508 N N . PRO A 1 195 ? -6.216 -10.573 11.883 1.00 95.75 195 PRO A N 1
ATOM 1509 C CA . PRO A 1 195 ? -6.527 -10.603 13.311 1.00 95.75 195 PRO A CA 1
ATOM 1510 C C . PRO A 1 195 ? -5.838 -11.767 14.029 1.00 95.75 195 PRO A C 1
ATOM 1512 O O . PRO A 1 195 ? -5.792 -12.878 13.502 1.00 95.75 195 PRO A O 1
ATOM 1515 N N . MET A 1 196 ? -5.313 -11.527 15.231 1.00 93.81 196 MET A N 1
ATOM 1516 C CA . MET A 1 196 ? -4.574 -12.541 15.993 1.00 93.81 196 MET A CA 1
ATOM 1517 C C . MET A 1 196 ? -5.482 -13.399 16.885 1.00 93.81 196 MET A C 1
ATOM 1519 O O . MET A 1 196 ? -5.186 -14.571 17.116 1.00 93.81 196 MET A O 1
ATOM 1523 N N . GLU A 1 197 ? -6.577 -12.832 17.395 1.00 91.50 197 GLU A N 1
ATOM 1524 C CA . GLU A 1 197 ? -7.506 -13.494 18.314 1.00 91.50 197 GLU A CA 1
ATOM 1525 C C . GLU A 1 197 ? -8.895 -13.672 17.703 1.00 91.50 197 GLU A C 1
ATOM 1527 O O . GLU A 1 197 ? -9.386 -12.802 16.983 1.00 91.50 197 GLU A O 1
ATOM 1532 N N . ARG A 1 198 ? -9.593 -14.747 18.096 1.00 90.88 198 ARG A N 1
ATOM 1533 C CA . ARG A 1 198 ? -11.013 -14.945 17.756 1.00 90.88 198 ARG A CA 1
ATOM 1534 C C . ARG A 1 198 ? -11.905 -13.824 18.307 1.00 90.88 198 ARG A C 1
ATOM 1536 O O . ARG A 1 198 ? -12.845 -13.401 17.647 1.00 90.88 198 ARG A O 1
ATOM 1543 N N . ASP A 1 199 ? -11.569 -13.296 19.483 1.00 92.38 199 ASP A N 1
ATOM 1544 C CA . ASP A 1 199 ? -12.325 -12.217 20.131 1.00 92.38 199 ASP A CA 1
ATOM 1545 C C . ASP A 1 199 ? -12.037 -10.821 19.548 1.00 92.38 199 ASP A C 1
ATOM 1547 O O . ASP A 1 199 ? -12.606 -9.842 20.025 1.00 92.38 199 ASP A O 1
ATOM 1551 N N . PHE A 1 200 ? -11.202 -10.701 18.505 1.00 95.69 200 PHE A N 1
ATOM 1552 C CA . PHE A 1 200 ? -10.778 -9.421 17.923 1.00 95.69 200 PHE A CA 1
ATOM 1553 C C . PHE A 1 200 ? -11.939 -8.444 17.678 1.00 95.69 200 PHE A C 1
ATOM 1555 O O . PHE A 1 200 ? -11.917 -7.302 18.140 1.00 95.69 200 PHE A O 1
ATOM 1562 N N . ALA A 1 201 ? -12.984 -8.898 16.983 1.00 96.38 201 ALA A N 1
ATOM 1563 C CA . ALA A 1 201 ? -14.140 -8.061 16.674 1.00 96.38 201 ALA A CA 1
ATOM 1564 C C . ALA A 1 201 ? -15.013 -7.788 17.902 1.00 96.38 201 ALA A C 1
ATOM 1566 O O . ALA A 1 201 ? -15.571 -6.700 18.028 1.00 96.38 201 ALA A O 1
ATOM 1567 N N . CYS A 1 202 ? -15.114 -8.757 18.816 1.00 96.94 202 CYS A N 1
ATOM 1568 C CA . CYS A 1 202 ? -15.887 -8.600 20.039 1.00 96.94 202 CYS A CA 1
ATOM 1569 C C . CYS A 1 202 ? -15.271 -7.552 20.970 1.00 96.94 202 CYS A C 1
ATOM 1571 O O . CYS A 1 202 ? -15.986 -6.675 21.450 1.00 96.94 202 CYS A O 1
ATOM 1573 N N . GLU A 1 203 ? -13.954 -7.597 21.181 1.00 96.94 203 GLU A N 1
ATOM 1574 C CA . GLU A 1 203 ? -13.236 -6.623 22.006 1.00 96.94 203 GLU A CA 1
ATOM 1575 C C . GLU A 1 203 ? -13.447 -5.198 21.480 1.00 96.94 203 GLU A C 1
ATOM 1577 O O . GLU A 1 203 ? -13.800 -4.299 22.243 1.00 96.94 203 GLU A O 1
ATOM 1582 N N . LEU A 1 204 ? -13.323 -4.994 20.163 1.00 97.25 204 LEU A N 1
ATOM 1583 C CA . LEU A 1 204 ? -13.556 -3.693 19.529 1.00 97.25 204 LEU A CA 1
ATOM 1584 C C . LEU A 1 204 ? -15.025 -3.250 19.628 1.00 97.25 204 LEU A C 1
ATOM 1586 O O . LEU A 1 204 ? -15.303 -2.087 19.934 1.00 97.25 204 LEU A O 1
ATOM 1590 N N . PHE A 1 205 ? -15.963 -4.177 19.419 1.00 97.38 205 PHE A N 1
ATOM 1591 C CA . PHE A 1 205 ? -17.397 -3.921 19.530 1.00 97.38 205 PHE A CA 1
ATOM 1592 C C . PHE A 1 205 ? -17.793 -3.493 20.946 1.00 97.38 205 PHE A C 1
ATOM 1594 O O . PHE A 1 205 ? -18.406 -2.439 21.129 1.00 97.38 205 PHE A O 1
ATOM 1601 N N . ARG A 1 206 ? -17.396 -4.263 21.964 1.00 97.38 206 ARG A N 1
ATOM 1602 C CA . ARG A 1 206 ? -17.693 -3.957 23.369 1.00 97.38 206 ARG A CA 1
ATOM 1603 C C . ARG A 1 206 ? -16.998 -2.685 23.838 1.00 97.38 206 ARG A C 1
ATOM 1605 O O . ARG A 1 206 ? -17.603 -1.919 24.587 1.00 97.38 206 ARG A O 1
ATOM 1612 N N . ALA A 1 207 ? -15.783 -2.415 23.363 1.00 96.81 207 ALA A N 1
ATOM 1613 C CA . ALA A 1 207 ? -15.085 -1.176 23.672 1.00 96.81 207 ALA A CA 1
ATOM 1614 C C . ALA A 1 207 ? -15.823 0.063 23.142 1.00 96.81 207 ALA A C 1
ATOM 1616 O O . ALA A 1 207 ? -15.941 1.048 23.875 1.00 96.81 207 ALA A O 1
ATOM 1617 N N . LEU A 1 208 ? -16.361 0.026 21.915 1.00 95.62 208 LEU A N 1
ATOM 1618 C CA . LEU A 1 208 ? -17.173 1.134 21.394 1.00 95.62 208 LEU A CA 1
ATOM 1619 C C . LEU A 1 208 ? -18.550 1.239 22.048 1.00 95.62 208 LEU A C 1
ATOM 1621 O O . LEU A 1 208 ? -19.025 2.355 22.242 1.00 95.62 208 LEU A O 1
ATOM 1625 N N . GLU A 1 209 ? -19.190 0.127 22.414 1.00 96.06 209 GLU A N 1
ATOM 1626 C CA . GLU A 1 209 ? -20.434 0.168 23.200 1.00 96.06 209 GLU A CA 1
ATOM 1627 C C . GLU A 1 209 ? -20.209 0.819 24.574 1.00 96.06 209 GLU A C 1
ATOM 1629 O O . GLU A 1 209 ? -21.028 1.621 25.020 1.00 96.06 209 GLU A O 1
ATOM 1634 N N . ALA A 1 210 ? -19.072 0.541 25.220 1.00 96.69 210 ALA A N 1
ATOM 1635 C CA . ALA A 1 210 ? -18.691 1.170 26.483 1.00 96.69 210 ALA A CA 1
ATOM 1636 C C . ALA A 1 210 ? -18.267 2.643 26.324 1.00 96.69 210 ALA A C 1
ATOM 1638 O O . ALA A 1 210 ? -18.362 3.416 27.277 1.00 96.69 210 ALA A O 1
ATOM 1639 N N . ASN A 1 211 ? -17.817 3.045 25.131 1.00 95.94 211 ASN A N 1
ATOM 1640 C CA . ASN A 1 211 ? -17.315 4.389 24.845 1.00 95.94 211 ASN A CA 1
ATOM 1641 C C . ASN A 1 211 ? -17.978 4.994 23.584 1.00 95.94 211 ASN A C 1
ATOM 1643 O O . ASN A 1 211 ? -17.288 5.340 22.620 1.00 95.94 211 ASN A O 1
ATOM 1647 N N . PRO A 1 212 ? -19.312 5.192 23.578 1.00 93.50 212 PRO A N 1
ATOM 1648 C CA . PRO A 1 212 ? -20.093 5.493 22.369 1.00 93.50 212 PRO A CA 1
ATOM 1649 C C . PRO A 1 212 ? -19.837 6.885 21.766 1.00 93.50 212 PRO A C 1
ATOM 1651 O O . PRO A 1 212 ? -20.328 7.195 20.676 1.00 93.50 212 PRO A O 1
ATOM 1654 N N . HIS A 1 213 ? -19.091 7.740 22.472 1.00 92.75 213 HIS A N 1
ATOM 1655 C CA . HIS A 1 213 ? -18.685 9.067 22.007 1.00 92.75 213 HIS A CA 1
ATOM 1656 C C . HIS A 1 213 ? -17.578 9.023 20.943 1.00 92.75 213 HIS A C 1
ATOM 1658 O O . HIS A 1 213 ? -17.400 10.005 20.219 1.00 92.75 213 HIS A O 1
ATOM 1664 N N . TYR A 1 214 ? -16.849 7.910 20.830 1.00 94.69 214 TYR A N 1
ATOM 1665 C CA . TYR A 1 214 ? -15.830 7.729 19.800 1.00 94.69 214 TYR A CA 1
ATOM 1666 C C . TYR A 1 214 ? -16.434 7.053 18.560 1.00 94.69 214 TYR A C 1
ATOM 1668 O O . TYR A 1 214 ? -17.195 6.091 18.685 1.00 94.69 214 TYR A O 1
ATOM 1676 N N . PRO A 1 215 ? -16.120 7.532 17.344 1.00 94.06 215 PRO A N 1
ATOM 1677 C CA . PRO A 1 215 ? -16.638 6.943 16.111 1.00 94.06 215 PRO A CA 1
ATOM 1678 C C . PRO A 1 215 ? -15.904 5.657 15.705 1.00 94.06 215 PRO A C 1
ATOM 1680 O O . PRO A 1 215 ? -16.435 4.895 14.893 1.00 94.06 215 PRO A O 1
ATOM 1683 N N . ILE A 1 216 ? -14.691 5.449 16.231 1.00 96.12 216 ILE A N 1
ATOM 1684 C CA . ILE A 1 216 ? -13.753 4.398 15.830 1.00 96.12 216 ILE A CA 1
ATOM 1685 C C . ILE A 1 216 ? -13.090 3.782 17.064 1.00 96.12 216 ILE A C 1
ATOM 1687 O O . ILE A 1 216 ? -12.675 4.513 17.967 1.00 96.12 216 ILE A O 1
ATOM 1691 N N . ALA A 1 217 ? -12.937 2.458 17.063 1.00 96.44 217 ALA A N 1
ATOM 1692 C CA . ALA A 1 217 ? -11.985 1.743 17.900 1.00 96.44 217 ALA A CA 1
ATOM 1693 C C . ALA A 1 217 ? -10.807 1.232 17.058 1.00 96.44 217 ALA A C 1
ATOM 1695 O O . ALA A 1 217 ? -10.999 0.673 15.977 1.00 96.44 217 ALA A O 1
ATOM 1696 N N . ALA A 1 218 ? -9.589 1.434 17.557 1.00 94.94 218 ALA A N 1
ATOM 1697 C CA . ALA A 1 218 ? -8.348 1.067 16.884 1.00 94.94 218 ALA A CA 1
ATOM 1698 C C . ALA A 1 218 ? -7.667 -0.105 17.614 1.00 94.94 218 ALA A C 1
ATOM 1700 O O . ALA A 1 218 ? -7.430 0.009 18.820 1.00 94.94 218 ALA A O 1
ATOM 1701 N N . PRO A 1 219 ? -7.334 -1.207 16.924 1.00 94.56 219 PRO A N 1
ATOM 1702 C CA . PRO A 1 219 ? -6.587 -2.315 17.509 1.00 94.56 219 PRO A CA 1
ATOM 1703 C C . PRO A 1 219 ? -5.100 -1.972 17.685 1.00 94.56 219 PRO A C 1
ATOM 1705 O O . PRO A 1 219 ? -4.600 -0.970 17.167 1.00 94.56 219 PRO A O 1
ATOM 1708 N N . GLN A 1 220 ? -4.361 -2.844 18.371 1.00 91.75 220 GLN A N 1
ATOM 1709 C CA . GLN A 1 220 ? -2.903 -2.866 18.268 1.00 91.75 220 GLN A CA 1
ATOM 1710 C C . GLN A 1 220 ? -2.484 -3.533 16.957 1.00 91.75 220 GLN A C 1
ATOM 1712 O O . GLN A 1 220 ? -2.826 -4.688 16.701 1.00 91.75 220 GLN A O 1
ATOM 1717 N N . ILE A 1 221 ? -1.666 -2.835 16.171 1.00 89.94 221 ILE A N 1
ATOM 1718 C CA . ILE A 1 221 ? -1.131 -3.368 14.917 1.00 89.94 221 ILE A CA 1
ATOM 1719 C C . ILE A 1 221 ? 0.320 -3.803 15.098 1.00 89.94 221 ILE A C 1
ATOM 1721 O O . ILE A 1 221 ? 1.161 -3.085 15.653 1.00 89.94 221 ILE A O 1
ATOM 1725 N N . TYR A 1 222 ? 0.608 -5.000 14.621 1.00 89.38 222 TYR A N 1
ATOM 1726 C CA . TYR A 1 222 ? 1.945 -5.538 14.466 1.00 89.38 222 TYR A CA 1
ATOM 1727 C C . TYR A 1 222 ? 2.290 -5.667 12.992 1.00 89.38 222 TYR A C 1
ATOM 1729 O O . TYR A 1 222 ? 1.421 -5.592 12.140 1.00 89.38 222 TYR A O 1
ATOM 1737 N N . GLU A 1 223 ? 3.555 -5.895 12.696 1.00 85.50 223 GLU A N 1
ATOM 1738 C CA . GLU A 1 223 ? 4.067 -6.149 11.363 1.00 85.50 223 GLU A CA 1
ATOM 1739 C C . GLU A 1 223 ? 4.846 -7.465 11.362 1.00 85.50 223 GLU A C 1
ATOM 1741 O O . GLU A 1 223 ? 5.623 -7.730 12.289 1.00 85.50 223 GLU A O 1
ATOM 1746 N N . ALA A 1 224 ? 4.644 -8.281 10.328 1.00 82.38 224 ALA A N 1
ATOM 1747 C CA . ALA A 1 224 ? 5.466 -9.456 10.082 1.00 82.38 224 ALA A CA 1
ATOM 1748 C C . ALA A 1 224 ? 6.806 -9.054 9.442 1.00 82.38 224 ALA A C 1
ATOM 1750 O O . ALA A 1 224 ? 6.849 -8.485 8.354 1.00 82.38 224 ALA A O 1
ATOM 1751 N N . ALA A 1 225 ? 7.914 -9.349 10.123 1.00 67.38 225 ALA A N 1
ATOM 1752 C CA . ALA A 1 225 ? 9.257 -9.227 9.568 1.00 67.38 225 ALA A CA 1
ATOM 1753 C C . ALA A 1 225 ? 9.655 -10.497 8.788 1.00 67.38 225 ALA A C 1
ATOM 1755 O O . ALA A 1 225 ? 9.096 -11.575 8.995 1.00 67.38 225 ALA A O 1
ATOM 1756 N N . SER A 1 226 ? 10.683 -10.379 7.939 1.00 57.97 226 SER A N 1
ATOM 1757 C CA . SER A 1 226 ? 11.196 -11.409 7.011 1.00 57.97 226 SER A CA 1
ATOM 1758 C C . SER A 1 226 ? 11.584 -12.767 7.637 1.00 57.97 226 SER A C 1
ATOM 1760 O O . SER A 1 226 ? 11.862 -13.725 6.922 1.00 57.97 226 SER A O 1
ATOM 1762 N N . ASP A 1 227 ? 11.638 -12.870 8.965 1.00 64.56 227 ASP A N 1
ATOM 1763 C CA . ASP A 1 227 ? 11.957 -14.069 9.752 1.00 64.56 227 ASP A CA 1
ATOM 1764 C C . ASP A 1 227 ? 10.765 -14.580 10.590 1.00 64.56 227 ASP A C 1
ATOM 1766 O O . ASP A 1 227 ? 10.955 -15.294 11.579 1.00 64.56 227 ASP A O 1
ATOM 1770 N N . LYS A 1 228 ? 9.530 -14.215 10.208 1.00 71.50 228 LYS A N 1
ATOM 1771 C CA . LYS A 1 228 ? 8.280 -14.500 10.945 1.00 71.50 228 LYS A CA 1
ATOM 1772 C C . LYS A 1 228 ? 8.250 -13.902 12.353 1.00 71.50 228 LYS A C 1
ATOM 1774 O O . LYS A 1 228 ? 7.437 -14.290 13.196 1.00 71.50 228 LYS A O 1
ATOM 1779 N N . VAL A 1 229 ? 9.140 -12.955 12.636 1.00 79.88 229 VAL A N 1
ATOM 1780 C CA . VAL A 1 229 ? 9.078 -12.175 13.863 1.00 79.88 229 VAL A CA 1
ATOM 1781 C C . VAL A 1 229 ? 7.997 -11.122 13.708 1.00 79.88 229 VAL A C 1
ATOM 1783 O O . VAL A 1 229 ? 8.017 -10.317 12.787 1.00 79.88 229 VAL A O 1
ATOM 1786 N N . ILE A 1 230 ? 7.092 -11.087 14.674 1.00 86.62 230 ILE A N 1
ATOM 1787 C CA . ILE A 1 230 ? 6.033 -10.094 14.747 1.00 86.62 230 ILE A CA 1
ATOM 1788 C C . ILE A 1 230 ? 6.538 -8.931 15.605 1.00 86.62 230 ILE A C 1
ATOM 1790 O O . ILE A 1 230 ? 6.878 -9.113 16.784 1.00 86.62 230 ILE A O 1
ATOM 1794 N N . VAL A 1 231 ? 6.644 -7.739 15.020 1.00 83.94 231 VAL A N 1
ATOM 1795 C CA . VAL A 1 231 ? 7.129 -6.509 15.675 1.00 83.94 231 VAL A CA 1
ATOM 1796 C C . VAL A 1 231 ? 6.014 -5.470 15.759 1.00 83.94 231 VAL A C 1
ATOM 1798 O O . VAL A 1 231 ? 5.129 -5.484 14.914 1.00 83.94 231 VAL A O 1
ATOM 1801 N N . PRO A 1 232 ? 5.984 -4.577 16.763 1.00 83.81 232 PRO A N 1
ATOM 1802 C CA . PRO A 1 232 ? 4.995 -3.501 16.783 1.00 83.81 232 PRO A CA 1
ATOM 1803 C C . PRO A 1 232 ? 5.123 -2.634 15.531 1.00 83.81 232 PRO A C 1
ATOM 1805 O O . PRO A 1 232 ? 6.238 -2.261 15.149 1.00 83.81 232 PRO A O 1
ATOM 1808 N N . HIS A 1 233 ? 3.993 -2.301 14.911 1.00 82.81 233 HIS A N 1
ATOM 1809 C CA . HIS A 1 233 ? 3.990 -1.414 13.755 1.00 82.81 233 HIS A CA 1
ATOM 1810 C C . HIS A 1 233 ? 4.476 -0.005 14.147 1.00 82.81 233 HIS A C 1
ATOM 1812 O O . HIS A 1 233 ? 4.412 0.396 15.314 1.00 82.81 233 HIS A O 1
ATOM 1818 N N . GLY A 1 234 ? 4.997 0.767 13.194 1.00 73.69 234 GLY A N 1
ATOM 1819 C CA . GLY A 1 234 ? 5.451 2.135 13.444 1.00 73.69 234 GLY A CA 1
ATOM 1820 C C . GLY A 1 234 ? 4.285 3.099 13.598 1.00 73.69 234 GLY A C 1
ATOM 1821 O O . GLY A 1 234 ? 3.553 3.304 12.650 1.00 73.69 234 GLY A O 1
ATOM 1822 N N . HIS A 1 235 ? 4.135 3.711 14.774 1.00 74.62 235 HIS A N 1
ATOM 1823 C CA . HIS A 1 235 ? 3.051 4.663 15.035 1.00 74.62 235 HIS A CA 1
ATOM 1824 C C . HIS A 1 235 ? 3.595 6.088 15.150 1.00 74.62 235 HIS A C 1
ATOM 1826 O O . HIS A 1 235 ? 4.698 6.320 15.664 1.00 74.62 235 HIS A O 1
ATOM 1832 N N . HIS A 1 236 ? 2.785 7.048 14.726 1.00 74.31 236 HIS A N 1
ATOM 1833 C CA . HIS A 1 236 ? 3.076 8.472 14.817 1.00 74.31 236 HIS A CA 1
ATOM 1834 C C . HIS A 1 236 ? 2.718 9.024 16.206 1.00 74.31 236 HIS A C 1
ATOM 1836 O O . HIS A 1 236 ? 1.824 8.526 16.885 1.00 74.31 236 HIS A O 1
ATOM 1842 N N . GLN A 1 237 ? 3.447 10.041 16.663 1.00 76.06 237 GLN A N 1
ATOM 1843 C CA . GLN A 1 237 ? 3.125 10.798 17.875 1.00 76.06 237 GLN A CA 1
ATOM 1844 C C . GLN A 1 237 ? 3.505 12.267 17.713 1.00 76.06 237 GLN A C 1
ATOM 1846 O O . GLN A 1 237 ? 4.358 12.609 16.887 1.00 76.06 237 GLN A O 1
ATOM 1851 N N . ASN A 1 238 ? 2.944 13.130 18.567 1.00 78.50 238 ASN A N 1
ATOM 1852 C CA . ASN A 1 238 ? 3.296 14.547 18.609 1.00 78.50 238 ASN A CA 1
ATOM 1853 C C . ASN A 1 238 ? 3.114 15.208 17.229 1.00 78.50 238 ASN A C 1
ATOM 1855 O O . ASN A 1 238 ? 4.034 15.849 16.724 1.00 78.50 238 ASN A O 1
ATOM 1859 N N . LEU A 1 239 ? 1.950 15.031 16.598 1.00 86.31 239 LEU A N 1
ATOM 1860 C CA . LEU A 1 239 ? 1.636 15.691 15.329 1.00 86.31 239 LEU A CA 1
ATOM 1861 C C . LEU A 1 239 ? 1.525 17.210 15.537 1.00 86.31 239 LEU A C 1
ATOM 1863 O O . LEU A 1 239 ? 0.773 17.665 16.403 1.00 86.31 239 LEU A O 1
ATOM 1867 N N . HIS A 1 240 ? 2.268 18.000 14.762 1.00 87.62 240 HIS A N 1
ATOM 1868 C CA . HIS A 1 240 ? 2.368 19.450 14.941 1.00 87.62 240 HIS A CA 1
ATOM 1869 C C . HIS A 1 240 ? 2.635 20.180 13.621 1.00 87.62 240 HIS A C 1
ATOM 1871 O O . HIS A 1 240 ? 3.060 19.579 12.637 1.00 87.62 240 HIS A O 1
ATOM 1877 N N . VAL A 1 241 ? 2.421 21.498 13.610 1.00 90.94 241 VAL A N 1
ATOM 1878 C CA . VAL A 1 241 ? 2.816 22.368 12.492 1.00 90.94 241 VAL A CA 1
ATOM 1879 C C . VAL A 1 241 ? 4.077 23.155 12.829 1.00 90.94 241 VAL A C 1
ATOM 1881 O O . VAL A 1 241 ? 4.284 23.572 13.976 1.00 90.94 241 VAL A O 1
ATOM 1884 N N . ARG A 1 242 ? 4.917 23.394 11.821 1.00 87.00 242 ARG A N 1
ATOM 1885 C CA . ARG A 1 242 ? 6.129 24.219 11.933 1.00 87.00 242 ARG A CA 1
ATOM 1886 C C . ARG A 1 242 ? 6.248 25.199 10.777 1.00 87.00 242 ARG A C 1
ATOM 1888 O O . ARG A 1 242 ? 5.810 24.862 9.680 1.00 87.00 242 ARG A O 1
ATOM 1895 N N . PRO A 1 243 ? 6.886 26.366 10.983 1.00 87.00 243 PRO A N 1
ATOM 1896 C CA . PRO A 1 243 ? 7.281 27.227 9.878 1.00 87.00 243 PRO A CA 1
ATOM 1897 C C . PRO A 1 243 ? 8.150 26.458 8.876 1.00 87.00 243 PRO A C 1
ATOM 1899 O O . PRO A 1 243 ? 9.082 25.750 9.274 1.00 87.00 243 PRO A O 1
ATOM 1902 N N . SER A 1 244 ? 7.846 26.608 7.591 1.00 83.88 244 SER A N 1
ATOM 1903 C CA . SER A 1 244 ? 8.584 25.992 6.488 1.00 83.88 244 SER A CA 1
ATOM 1904 C C . SER A 1 244 ? 8.971 27.090 5.496 1.00 83.88 244 SER A C 1
ATOM 1906 O O . SER A 1 244 ? 8.091 27.633 4.833 1.00 83.88 244 SER A O 1
ATOM 1908 N N . PRO A 1 245 ? 10.263 27.462 5.398 1.00 74.12 245 PRO A N 1
ATOM 1909 C CA . PRO A 1 245 ? 10.701 28.550 4.519 1.00 74.12 245 PRO A CA 1
ATOM 1910 C C . PRO A 1 245 ? 10.584 28.197 3.030 1.00 74.12 245 PRO A C 1
ATOM 1912 O O . PRO A 1 245 ? 10.673 29.080 2.189 1.00 74.12 245 PRO A O 1
ATOM 1915 N N . THR A 1 246 ? 10.415 26.913 2.711 1.00 72.88 246 THR A N 1
ATOM 1916 C CA . THR A 1 246 ? 10.233 26.393 1.351 1.00 72.88 246 THR A CA 1
ATOM 1917 C C . THR A 1 246 ? 8.765 26.166 0.995 1.00 72.88 246 THR A C 1
ATOM 1919 O O . THR A 1 246 ? 8.472 25.828 -0.144 1.00 72.88 246 THR A O 1
ATOM 1922 N N . SER A 1 247 ? 7.850 26.321 1.956 1.00 78.19 247 SER A N 1
ATOM 1923 C CA . SER A 1 247 ? 6.415 26.115 1.757 1.00 78.19 247 SER A CA 1
ATOM 1924 C C . SER A 1 247 ? 5.736 27.389 1.285 1.00 78.19 247 SER A C 1
ATOM 1926 O O . SER A 1 247 ? 5.860 28.429 1.931 1.00 78.19 247 SER A O 1
ATOM 1928 N N . GLU A 1 248 ? 4.906 27.284 0.252 1.00 78.31 248 GLU A N 1
ATOM 1929 C CA . GLU A 1 248 ? 3.998 28.364 -0.154 1.00 78.31 248 GLU A CA 1
ATOM 1930 C C . GLU A 1 248 ? 2.962 28.696 0.932 1.00 78.31 248 GLU A C 1
ATOM 1932 O O . GLU A 1 248 ? 2.559 29.845 1.088 1.00 78.31 248 GLU A O 1
ATOM 1937 N N . THR A 1 249 ? 2.569 27.708 1.745 1.00 80.56 249 THR A N 1
ATOM 1938 C CA . THR A 1 249 ? 1.629 27.912 2.865 1.00 80.56 249 THR A CA 1
ATOM 1939 C C . THR A 1 249 ? 2.310 28.504 4.107 1.00 80.56 249 THR A C 1
ATOM 1941 O O . THR A 1 249 ? 1.650 28.804 5.101 1.00 80.56 249 THR A O 1
ATOM 1944 N N . GLY A 1 250 ? 3.641 28.645 4.091 1.00 85.94 250 GLY A N 1
ATOM 1945 C CA . GLY A 1 250 ? 4.461 29.115 5.213 1.00 85.94 250 GLY A CA 1
ATOM 1946 C C . GLY A 1 250 ? 4.614 28.114 6.365 1.00 85.94 250 GLY A C 1
ATOM 1947 O O . GLY A 1 250 ? 5.464 28.306 7.239 1.00 85.94 250 GLY A O 1
ATOM 1948 N N . PHE A 1 251 ? 3.843 27.023 6.367 1.00 88.81 251 PHE A N 1
ATOM 1949 C CA . PHE A 1 251 ? 3.866 25.984 7.393 1.00 88.81 251 PHE A CA 1
ATOM 1950 C C . PHE A 1 251 ? 3.907 24.588 6.775 1.00 88.81 251 PHE A C 1
ATOM 1952 O O . PHE A 1 251 ? 3.505 24.394 5.631 1.00 88.81 251 PHE A O 1
ATOM 1959 N N . ARG A 1 252 ? 4.380 23.612 7.549 1.00 88.38 252 ARG A N 1
ATOM 1960 C CA . ARG A 1 252 ? 4.343 22.186 7.211 1.00 88.38 252 ARG A CA 1
ATOM 1961 C C . ARG A 1 252 ? 3.922 21.341 8.399 1.00 88.38 252 ARG A C 1
ATOM 1963 O O . ARG A 1 252 ? 4.134 21.756 9.543 1.00 88.38 252 ARG A O 1
ATOM 1970 N N . ILE A 1 253 ? 3.370 20.165 8.127 1.00 88.00 253 ILE A N 1
ATOM 1971 C CA . ILE A 1 253 ? 3.092 19.156 9.151 1.00 88.00 253 ILE A CA 1
ATOM 1972 C C . ILE A 1 253 ? 4.354 18.338 9.427 1.00 88.00 253 ILE A C 1
ATOM 1974 O O . ILE A 1 253 ? 5.060 17.918 8.513 1.00 88.00 253 ILE A O 1
ATOM 1978 N N . ASP A 1 254 ? 4.616 18.089 10.706 1.00 81.75 254 ASP A N 1
ATOM 1979 C CA . ASP A 1 254 ? 5.661 17.192 11.180 1.00 81.75 254 ASP A CA 1
ATOM 1980 C C . ASP A 1 254 ? 5.132 16.288 12.300 1.00 81.75 254 ASP A C 1
ATOM 1982 O O . ASP A 1 254 ? 4.195 16.632 13.027 1.00 81.75 254 ASP A O 1
ATOM 1986 N N . TYR A 1 255 ? 5.779 15.138 12.464 1.00 79.50 255 TYR A N 1
ATOM 1987 C CA . TYR A 1 255 ? 5.474 14.149 13.491 1.00 79.50 255 TYR A CA 1
ATOM 1988 C C . TYR A 1 255 ? 6.748 13.444 13.966 1.00 79.50 255 TYR A C 1
ATOM 1990 O O . TYR A 1 255 ? 7.766 13.422 13.272 1.00 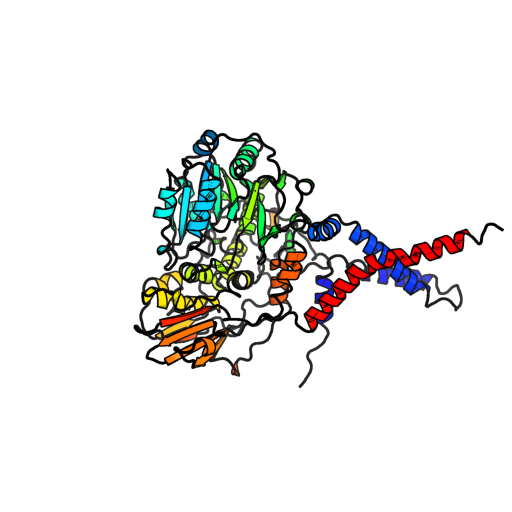79.50 255 TYR A O 1
ATOM 1998 N N . ASP A 1 256 ? 6.682 12.859 15.159 1.00 75.50 256 ASP A N 1
ATOM 1999 C CA . ASP A 1 256 ? 7.728 12.000 15.709 1.00 75.50 256 ASP A CA 1
ATOM 2000 C C . ASP A 1 256 ? 7.287 10.524 15.590 1.00 75.50 256 ASP A C 1
ATOM 2002 O O . ASP A 1 256 ? 6.096 10.217 15.641 1.00 75.50 256 ASP A O 1
ATOM 2006 N N . LEU A 1 257 ? 8.235 9.584 15.486 1.00 73.06 257 LEU A N 1
ATOM 2007 C CA . LEU A 1 257 ? 7.929 8.159 15.671 1.00 73.06 257 LEU A CA 1
ATOM 2008 C C . LEU A 1 257 ? 7.733 7.851 17.160 1.00 73.06 257 LEU A C 1
ATOM 2010 O O . LEU A 1 257 ? 8.494 8.316 18.021 1.00 73.06 257 LEU A O 1
ATOM 2014 N N . SER A 1 258 ? 6.726 7.040 17.476 1.00 74.75 258 SER A N 1
ATOM 2015 C CA . SER A 1 258 ? 6.414 6.632 18.841 1.00 74.75 258 SER A CA 1
ATOM 2016 C C . SER A 1 258 ? 7.314 5.501 19.318 1.00 74.75 258 SER A C 1
ATOM 2018 O O . SER A 1 258 ? 6.961 4.330 19.241 1.00 74.75 258 SER A O 1
ATOM 2020 N N . LEU A 1 259 ? 8.472 5.844 19.898 1.00 73.38 259 LEU A N 1
ATOM 2021 C CA . LEU A 1 259 ? 9.327 4.867 20.596 1.00 73.38 259 LEU A CA 1
ATOM 2022 C C . LEU A 1 259 ? 8.596 4.155 21.743 1.00 73.38 259 LEU A C 1
ATOM 2024 O O . LEU A 1 259 ? 8.975 3.050 22.127 1.00 73.38 259 LEU A O 1
ATOM 2028 N N . HIS A 1 260 ? 7.566 4.789 22.307 1.00 76.62 260 HIS A N 1
ATOM 2029 C CA . HIS A 1 260 ? 6.739 4.160 23.323 1.00 76.62 260 HIS A CA 1
ATOM 2030 C C . HIS A 1 260 ? 5.996 2.958 22.737 1.00 76.62 260 HIS A C 1
ATOM 2032 O O . HIS A 1 260 ? 6.233 1.849 23.207 1.00 76.62 260 HIS A O 1
ATOM 2038 N N . LEU A 1 261 ? 5.187 3.172 21.691 1.00 76.88 261 LEU A N 1
ATOM 2039 C CA . LEU A 1 261 ? 4.390 2.128 21.034 1.00 76.88 261 LEU A CA 1
ATOM 2040 C C . LEU A 1 261 ? 5.285 1.091 20.337 1.00 76.88 261 LEU A C 1
ATOM 2042 O O . LEU A 1 261 ? 5.095 -0.107 20.511 1.00 76.88 261 LEU A O 1
ATOM 2046 N N . LEU A 1 262 ? 6.362 1.542 19.684 1.00 76.69 262 LEU A N 1
ATOM 2047 C CA . LEU A 1 262 ? 7.359 0.690 19.017 1.00 76.69 262 LEU A CA 1
ATOM 2048 C C . LEU A 1 262 ? 8.060 -0.316 19.941 1.00 76.69 262 LEU A C 1
ATOM 2050 O O . LEU A 1 262 ? 8.702 -1.247 19.464 1.00 76.69 262 LEU A O 1
ATOM 2054 N N . THR A 1 263 ? 8.002 -0.114 21.259 1.00 79.12 263 THR A N 1
ATOM 2055 C CA . THR A 1 263 ? 8.678 -0.983 22.233 1.00 79.12 263 THR A CA 1
ATOM 2056 C C . THR A 1 263 ? 7.714 -1.770 23.116 1.00 79.12 263 THR A C 1
ATOM 2058 O O . THR A 1 263 ? 8.176 -2.598 23.909 1.00 79.12 263 THR A O 1
ATOM 2061 N N . GLN A 1 264 ? 6.400 -1.557 22.986 1.00 83.88 264 GLN A N 1
ATOM 2062 C CA . GLN A 1 264 ? 5.392 -2.352 23.689 1.00 83.88 264 GLN A CA 1
ATOM 2063 C C . GLN A 1 264 ? 5.387 -3.777 23.145 1.00 83.88 264 GLN A C 1
ATOM 2065 O O . GLN A 1 264 ? 5.443 -4.000 21.939 1.00 83.88 264 GLN A O 1
ATOM 2070 N N . ARG A 1 265 ? 5.362 -4.766 24.035 1.00 85.12 265 ARG A N 1
ATOM 2071 C CA . ARG A 1 265 ? 5.355 -6.171 23.609 1.00 85.12 265 ARG A CA 1
ATOM 2072 C C . ARG A 1 265 ? 4.632 -7.079 24.583 1.00 85.12 265 ARG A C 1
ATOM 2074 O O . ARG A 1 265 ? 4.003 -8.034 24.147 1.00 85.12 265 ARG A O 1
ATOM 2081 N N . LYS A 1 266 ? 4.729 -6.791 25.879 1.00 82.56 266 LYS A N 1
ATOM 2082 C CA . LYS A 1 266 ? 4.048 -7.552 26.918 1.00 82.56 266 LYS A CA 1
ATOM 2083 C C . LYS A 1 266 ? 2.703 -6.918 27.280 1.00 82.56 266 LYS A C 1
ATOM 2085 O O . LYS A 1 266 ? 2.593 -5.700 27.145 1.00 82.56 266 LYS A O 1
ATOM 2090 N N . PRO A 1 267 ? 1.730 -7.695 27.793 1.00 79.56 267 PRO A N 1
ATOM 2091 C CA . PRO A 1 267 ? 0.427 -7.182 28.218 1.00 79.56 267 PRO A CA 1
ATOM 2092 C C . PRO A 1 267 ? 0.508 -5.918 29.090 1.00 79.56 267 PRO A C 1
ATOM 2094 O O . PRO A 1 267 ? -0.210 -4.955 28.845 1.00 79.56 267 PRO A O 1
ATOM 2097 N N . GLU A 1 268 ? 1.440 -5.865 30.047 1.00 82.44 268 GLU A N 1
ATOM 2098 C CA . GLU A 1 268 ? 1.617 -4.721 30.952 1.00 82.44 268 GLU A CA 1
ATOM 2099 C C . GLU A 1 268 ? 2.140 -3.440 30.282 1.00 82.44 268 GLU A C 1
ATOM 2101 O O . GLU A 1 268 ? 2.156 -2.374 30.898 1.00 82.44 268 GLU A O 1
ATOM 2106 N N . ASP A 1 269 ? 2.619 -3.522 29.038 1.00 84.56 269 ASP A N 1
ATOM 2107 C CA . ASP A 1 269 ? 3.090 -2.347 28.314 1.00 84.56 269 ASP A CA 1
ATOM 2108 C C . ASP A 1 269 ? 1.946 -1.530 27.706 1.00 84.56 269 ASP A C 1
ATOM 2110 O O . ASP A 1 269 ? 2.179 -0.372 27.338 1.00 84.56 269 ASP A O 1
ATOM 2114 N N . PHE A 1 270 ? 0.761 -2.131 27.587 1.00 84.56 270 PHE A N 1
ATOM 2115 C CA . PHE A 1 270 ? -0.381 -1.595 26.868 1.00 84.56 270 PHE A CA 1
ATOM 2116 C C . PHE A 1 270 ? -1.363 -0.881 27.796 1.00 84.56 270 PHE A C 1
ATOM 2118 O O . PHE A 1 270 ? -1.698 -1.362 28.876 1.00 84.56 270 PHE A O 1
ATOM 2125 N N . GLN A 1 271 ? -1.859 0.268 27.340 1.00 87.75 271 GLN A N 1
ATOM 2126 C CA . GLN A 1 271 ? -2.877 1.037 28.042 1.00 87.75 271 GLN A CA 1
ATOM 2127 C C . GLN A 1 271 ? -3.985 1.418 27.066 1.00 87.75 271 GLN A C 1
ATOM 2129 O O . GLN A 1 271 ? -3.746 2.136 26.097 1.00 87.75 271 GLN A O 1
ATOM 2134 N N . GLU A 1 272 ? -5.192 0.934 27.342 1.00 92.81 272 GLU A N 1
ATOM 2135 C CA . GLU A 1 272 ? -6.399 1.314 26.612 1.00 92.81 272 GLU A CA 1
ATOM 2136 C C . GLU A 1 272 ? -6.783 2.769 26.903 1.00 92.81 272 GLU A C 1
ATOM 2138 O O . GLU A 1 272 ? -6.631 3.241 28.036 1.00 92.81 272 GLU A O 1
ATOM 2143 N N . GLY A 1 273 ? -7.310 3.472 25.903 1.00 93.94 273 GLY A N 1
ATOM 2144 C CA . GLY A 1 273 ? -7.793 4.837 26.073 1.00 93.94 273 GLY A CA 1
ATOM 2145 C C . GLY A 1 273 ? -7.887 5.620 24.765 1.00 93.94 273 GLY A C 1
ATOM 2146 O O . GLY A 1 273 ? -7.675 5.065 23.686 1.00 93.94 273 GLY A O 1
ATOM 2147 N N . PRO A 1 274 ? -8.182 6.927 24.833 1.00 93.50 274 PRO A N 1
ATOM 2148 C CA . PRO A 1 274 ? -8.263 7.755 23.639 1.00 93.50 274 PRO A CA 1
ATOM 2149 C C . PRO A 1 274 ? -6.883 7.943 22.999 1.00 93.50 274 PRO A C 1
ATOM 2151 O O . PRO A 1 274 ? -5.915 8.270 23.687 1.00 93.50 274 PRO A O 1
ATOM 2154 N N . GLN A 1 275 ? -6.805 7.802 21.674 1.00 88.44 275 GLN A N 1
ATOM 2155 C CA . GLN A 1 275 ? -5.597 8.070 20.889 1.00 88.44 275 GLN A CA 1
ATOM 2156 C C . GLN A 1 275 ? -5.843 9.182 19.879 1.00 88.44 275 GLN A C 1
ATOM 2158 O O . GLN A 1 275 ? -6.563 9.021 18.897 1.00 88.44 275 GLN A O 1
ATOM 2163 N N . VAL A 1 276 ? -5.223 10.333 20.131 1.00 85.88 276 VAL A N 1
ATOM 2164 C CA . VAL A 1 276 ? -5.368 11.540 19.301 1.00 85.88 276 VAL A CA 1
ATOM 2165 C C . VAL A 1 276 ? -4.326 11.635 18.190 1.00 85.88 276 VAL A C 1
ATOM 2167 O O . VAL A 1 276 ? -4.479 12.449 17.283 1.00 85.88 276 VAL A O 1
ATOM 2170 N N . ASP A 1 277 ? -3.236 10.878 18.296 1.00 79.69 277 ASP A N 1
ATOM 2171 C CA . ASP A 1 277 ? -2.080 10.913 17.391 1.00 79.69 277 ASP A CA 1
ATOM 2172 C C . ASP A 1 277 ? -2.014 9.687 16.463 1.00 79.69 277 ASP A C 1
ATOM 2174 O O . ASP A 1 277 ? -1.107 9.606 15.638 1.00 79.69 277 ASP A O 1
ATOM 2178 N N . PHE A 1 278 ? -2.943 8.736 16.598 1.00 79.62 278 PHE A N 1
ATOM 2179 C CA . PHE A 1 278 ? -2.850 7.444 15.931 1.00 79.62 278 PHE A CA 1
ATOM 2180 C C . PHE A 1 278 ? -4.205 6.919 15.450 1.00 79.62 278 PHE A C 1
ATOM 2182 O O . PHE A 1 278 ? -5.160 6.840 16.224 1.00 79.62 278 PHE A O 1
ATOM 2189 N N . LEU A 1 279 ? -4.226 6.512 14.181 1.00 87.12 279 LEU A N 1
ATOM 2190 C CA . LEU A 1 279 ? -5.167 5.571 13.588 1.00 87.12 279 LEU A CA 1
ATOM 2191 C C . LEU A 1 279 ? -4.533 5.051 12.292 1.00 87.12 279 LEU A C 1
ATOM 2193 O O . LEU A 1 279 ? -4.459 5.795 11.318 1.00 87.12 279 LEU A O 1
ATOM 2197 N N . GLU A 1 280 ? -4.056 3.809 12.302 1.00 84.94 280 GLU A N 1
ATOM 2198 C CA . GLU A 1 280 ? -3.617 3.127 11.079 1.00 84.94 280 GLU A CA 1
ATOM 2199 C C . GLU A 1 280 ? -4.827 2.622 10.281 1.00 84.94 280 GLU A C 1
ATOM 2201 O O . GLU A 1 280 ? -5.845 2.220 10.846 1.00 84.94 280 GLU A O 1
ATOM 2206 N N . ASP A 1 281 ? -4.696 2.623 8.957 1.00 86.38 281 ASP A N 1
ATOM 2207 C CA . ASP A 1 281 ? -5.758 2.273 8.010 1.00 86.38 281 ASP A CA 1
ATOM 2208 C C . ASP A 1 281 ? -5.906 0.756 7.783 1.00 86.38 281 ASP A C 1
ATOM 2210 O O . ASP A 1 281 ? -6.959 0.309 7.339 1.00 86.38 281 ASP A O 1
ATOM 2214 N N . HIS A 1 282 ? -4.891 -0.045 8.131 1.00 91.62 282 HIS A N 1
ATOM 2215 C CA . HIS A 1 282 ? -4.865 -1.504 7.936 1.00 91.62 282 HIS A CA 1
ATOM 2216 C C . HIS A 1 282 ? -6.056 -2.243 8.550 1.00 91.62 282 HIS A C 1
ATOM 2218 O O . HIS A 1 282 ? -6.641 -3.109 7.904 1.00 91.62 282 HIS A O 1
ATOM 2224 N N . ALA A 1 283 ? -6.423 -1.917 9.788 1.00 94.75 283 ALA A N 1
ATOM 2225 C CA . ALA A 1 283 ? -7.601 -2.479 10.431 1.00 94.75 283 ALA A CA 1
ATOM 2226 C C . ALA A 1 283 ? -8.112 -1.546 11.523 1.00 94.75 283 ALA A C 1
ATOM 2228 O O . ALA A 1 283 ? -7.358 -1.132 12.403 1.00 94.75 283 ALA A O 1
ATOM 2229 N N . PHE A 1 284 ? -9.409 -1.263 11.506 1.00 95.31 284 PHE A N 1
ATOM 2230 C CA . PHE A 1 284 ? -10.093 -0.539 12.570 1.00 95.31 284 PHE A CA 1
ATOM 2231 C C . PHE A 1 284 ? -11.584 -0.881 12.587 1.00 95.31 284 PHE A C 1
ATOM 2233 O O . PHE A 1 284 ? -12.146 -1.418 11.636 1.00 95.31 284 PHE A O 1
ATOM 2240 N N . PHE A 1 285 ? -12.241 -0.593 13.702 1.00 97.19 285 PHE A N 1
ATOM 2241 C CA . PHE A 1 285 ? -13.663 -0.844 13.892 1.00 97.19 285 PHE A CA 1
ATOM 2242 C C . PHE A 1 285 ? -14.396 0.482 13.971 1.00 97.19 285 PHE A C 1
ATOM 2244 O O . PHE A 1 285 ? -13.970 1.376 14.699 1.00 97.19 285 PHE A O 1
ATOM 2251 N N . ALA A 1 286 ? -15.488 0.637 13.235 1.00 97.25 286 ALA A N 1
ATOM 2252 C CA . ALA A 1 286 ? -16.158 1.920 13.135 1.00 97.25 286 ALA A CA 1
ATOM 2253 C C . ALA A 1 286 ? -17.674 1.796 13.157 1.00 97.25 286 ALA A C 1
ATOM 2255 O O . ALA A 1 286 ? -18.261 0.775 12.801 1.00 97.25 286 ALA A O 1
ATOM 2256 N N . ARG A 1 287 ? -18.318 2.897 13.534 1.00 96.44 287 ARG A N 1
ATOM 2257 C CA . ARG A 1 287 ? -19.750 3.089 13.321 1.00 96.44 287 ARG A CA 1
ATOM 2258 C C . ARG A 1 287 ? -20.053 3.218 11.829 1.00 96.44 287 ARG A C 1
ATOM 2260 O O . ARG A 1 287 ? -19.536 4.132 11.177 1.00 96.44 287 ARG A O 1
ATOM 2267 N N . SER A 1 288 ? -20.928 2.356 11.312 1.00 96.75 288 SER A N 1
ATOM 2268 C CA . SER A 1 288 ? -21.272 2.294 9.882 1.00 96.75 288 SER A CA 1
ATOM 2269 C C . SER A 1 288 ? -21.838 3.618 9.350 1.00 96.75 288 SER A C 1
ATOM 2271 O O . SER A 1 288 ? -21.620 3.993 8.199 1.00 96.75 288 SER A O 1
ATOM 2273 N N . ASP A 1 289 ? -22.531 4.373 10.209 1.00 94.12 289 ASP A N 1
ATOM 2274 C CA . ASP A 1 289 ? -23.146 5.660 9.881 1.00 94.12 289 ASP A CA 1
ATOM 2275 C C . ASP A 1 289 ? -22.176 6.850 9.938 1.00 94.12 289 ASP A C 1
ATOM 2277 O O . ASP A 1 289 ? -22.577 7.954 9.589 1.00 94.12 289 ASP A O 1
ATOM 2281 N N . ARG A 1 290 ? -20.918 6.670 10.375 1.00 91.12 290 ARG A N 1
ATOM 2282 C CA . ARG A 1 290 ? -20.006 7.796 10.674 1.00 91.12 290 ARG A CA 1
ATOM 2283 C C . ARG A 1 290 ? -18.670 7.768 9.963 1.00 91.12 290 ARG A C 1
ATOM 2285 O O . ARG A 1 290 ? -18.110 8.833 9.717 1.00 91.12 290 ARG A O 1
ATOM 2292 N N . TYR A 1 291 ? -18.130 6.593 9.640 1.00 93.00 291 TYR A N 1
ATOM 2293 C CA . TYR A 1 291 ? -16.754 6.529 9.136 1.00 93.00 291 TYR A CA 1
ATOM 2294 C C . TYR A 1 291 ? -16.564 7.276 7.810 1.00 93.00 291 TYR A C 1
ATOM 2296 O O . TYR A 1 291 ? -15.476 7.778 7.539 1.00 93.00 291 TYR A O 1
ATOM 2304 N N . HIS A 1 292 ? -17.621 7.417 7.003 1.00 92.25 292 HIS A N 1
ATOM 2305 C CA . HIS A 1 292 ? -17.561 8.136 5.733 1.00 92.25 292 HIS A CA 1
ATOM 2306 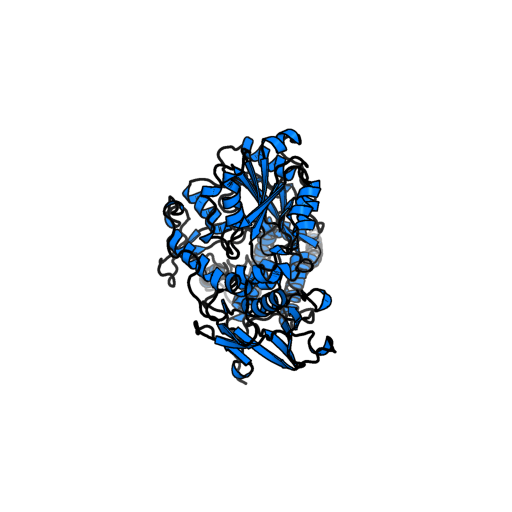C C . HIS A 1 292 ? -17.146 9.607 5.894 1.00 92.25 292 HIS A C 1
ATOM 2308 O O . HIS A 1 292 ? -16.563 10.165 4.970 1.00 92.25 292 HIS A O 1
ATOM 2314 N N . GLU A 1 293 ? -17.385 10.224 7.057 1.00 90.00 293 GLU A N 1
ATOM 2315 C CA . GLU A 1 293 ? -16.965 11.597 7.366 1.00 90.00 293 GLU A CA 1
ATOM 2316 C C . GLU A 1 293 ? -15.444 11.725 7.590 1.00 90.00 293 GLU A C 1
ATOM 2318 O O . GLU A 1 293 ? -14.902 12.832 7.557 1.00 90.00 293 GLU A O 1
ATOM 2323 N N . LEU A 1 294 ? -14.761 10.605 7.858 1.00 91.56 294 LEU A N 1
ATOM 2324 C CA . LEU A 1 294 ? -13.351 10.547 8.258 1.00 91.56 294 LEU A CA 1
ATOM 2325 C C . LEU A 1 294 ? -12.425 10.063 7.138 1.00 91.56 294 LEU A C 1
ATOM 2327 O O . LEU A 1 294 ? -11.233 10.362 7.171 1.00 91.56 294 LEU A O 1
ATOM 2331 N N . LEU A 1 295 ? -12.977 9.329 6.172 1.00 93.75 295 LEU A N 1
ATOM 2332 C CA . LEU A 1 295 ? -12.249 8.712 5.069 1.00 93.75 295 LEU A CA 1
ATOM 2333 C C . LEU A 1 295 ? -12.360 9.544 3.789 1.00 93.75 295 LEU A C 1
ATOM 2335 O O . LEU A 1 295 ? -13.468 9.884 3.378 1.00 93.75 295 LEU A O 1
ATOM 2339 N N . ASP A 1 296 ? -11.238 9.817 3.125 1.00 92.75 296 ASP A N 1
ATOM 2340 C CA . ASP A 1 296 ? -11.184 10.583 1.875 1.00 92.75 296 ASP A CA 1
ATOM 2341 C C . ASP A 1 296 ? -10.371 9.830 0.808 1.00 92.75 296 ASP A C 1
ATOM 2343 O O . ASP A 1 296 ? -9.147 9.737 0.935 1.00 92.75 296 ASP A O 1
ATOM 2347 N N . PRO A 1 297 ? -11.001 9.307 -0.258 1.00 90.50 297 PRO A N 1
ATOM 2348 C CA . PRO A 1 297 ? -10.308 8.490 -1.248 1.00 90.50 297 PRO A CA 1
ATOM 2349 C C . PRO A 1 297 ? -9.251 9.286 -2.028 1.00 90.50 297 PRO A C 1
ATOM 2351 O O . PRO A 1 297 ? -8.233 8.716 -2.397 1.00 90.50 297 PRO A O 1
ATOM 2354 N N . ALA A 1 298 ? -9.424 10.600 -2.218 1.00 89.00 298 ALA A N 1
ATOM 2355 C CA . ALA A 1 298 ? -8.428 11.438 -2.896 1.00 89.00 298 ALA A CA 1
ATOM 2356 C C . ALA A 1 298 ? -7.200 11.727 -2.011 1.00 89.00 298 ALA A C 1
ATOM 2358 O O . ALA A 1 298 ? -6.114 12.013 -2.513 1.00 89.00 298 ALA A O 1
ATOM 2359 N N . GLY A 1 299 ? -7.361 11.616 -0.689 1.00 87.00 299 GLY A N 1
ATOM 2360 C CA . GLY A 1 299 ? -6.272 11.665 0.287 1.00 87.00 299 GLY A CA 1
ATOM 2361 C C . GLY A 1 299 ? -5.604 10.311 0.554 1.00 87.00 299 GLY A C 1
ATOM 2362 O O . GLY A 1 299 ? -4.719 10.246 1.406 1.00 87.00 299 GLY A O 1
ATOM 2363 N N . SER A 1 300 ? -6.028 9.242 -0.130 1.00 80.44 300 SER A N 1
ATOM 2364 C CA . SER A 1 300 ? -5.688 7.857 0.211 1.00 80.44 300 SER A CA 1
ATOM 2365 C C . SER A 1 300 ? -4.846 7.197 -0.865 1.00 80.44 300 SER A C 1
ATOM 2367 O O . SER A 1 300 ? -5.318 7.084 -1.978 1.00 80.44 300 SER A O 1
ATOM 2369 N N . PHE A 1 301 ? -3.632 6.756 -0.525 1.00 76.44 301 PHE A N 1
ATOM 2370 C CA . PHE A 1 301 ? -2.699 5.929 -1.322 1.00 76.44 301 PHE A CA 1
ATOM 2371 C C . PHE A 1 301 ? -1.358 5.754 -0.585 1.00 76.44 301 PHE A C 1
ATOM 2373 O O . PHE A 1 301 ? -0.544 4.902 -0.950 1.00 76.44 301 PHE A O 1
ATOM 2380 N N . THR A 1 302 ? -1.065 6.622 0.383 1.00 74.56 302 THR A N 1
ATOM 2381 C CA . THR A 1 302 ? 0.236 6.786 1.028 1.00 74.56 302 THR A CA 1
ATOM 2382 C C . THR A 1 302 ? 0.176 7.593 2.343 1.00 74.56 302 THR A C 1
ATOM 2384 O O . THR A 1 302 ? 1.019 7.376 3.212 1.00 74.56 302 THR A O 1
ATOM 2387 N N . LEU A 1 303 ? -0.758 8.545 2.490 1.00 82.50 303 LEU A N 1
ATOM 2388 C CA . LEU A 1 303 ? -0.850 9.477 3.635 1.00 82.50 303 LEU A CA 1
ATOM 2389 C C . LEU A 1 303 ? -2.248 9.498 4.289 1.00 82.50 303 LEU A C 1
ATOM 2391 O O . LEU A 1 303 ? -2.559 10.401 5.068 1.00 82.50 303 LEU A O 1
ATOM 2395 N N . GLU A 1 304 ? -3.081 8.502 3.990 1.00 86.62 304 GLU A N 1
ATOM 2396 C CA . GLU A 1 304 ? -4.458 8.345 4.472 1.00 86.62 304 GLU A CA 1
ATOM 2397 C C . GLU A 1 304 ? -4.566 8.445 5.992 1.00 86.62 304 GLU A C 1
ATOM 2399 O O . GLU A 1 304 ? -5.402 9.188 6.502 1.00 86.62 304 GLU A O 1
ATOM 2404 N N . TYR A 1 305 ? -3.678 7.768 6.721 1.00 87.19 305 TYR A N 1
ATOM 2405 C CA . TYR A 1 305 ? -3.665 7.767 8.182 1.00 87.19 305 TYR A CA 1
ATOM 2406 C C . TYR A 1 305 ? -3.519 9.190 8.752 1.00 87.19 305 TYR A C 1
ATOM 2408 O O . TYR A 1 305 ? -4.181 9.547 9.729 1.00 87.19 305 TYR A O 1
ATOM 2416 N N . MET A 1 306 ? -2.715 10.057 8.115 1.00 88.75 306 MET A N 1
ATOM 2417 C CA . MET A 1 306 ? -2.585 11.459 8.530 1.00 88.75 306 MET A CA 1
ATOM 2418 C C . MET A 1 306 ? -3.879 12.230 8.284 1.00 88.75 306 MET A C 1
ATOM 2420 O O . MET A 1 306 ? -4.317 12.972 9.163 1.00 88.75 306 MET A O 1
ATOM 2424 N N . ASP A 1 307 ? -4.498 12.057 7.114 1.00 92.44 307 ASP A N 1
ATOM 2425 C CA . ASP A 1 307 ? -5.772 12.705 6.794 1.00 92.44 307 ASP A CA 1
ATOM 2426 C C . ASP A 1 307 ? -6.878 12.272 7.766 1.00 92.44 307 ASP A C 1
ATOM 2428 O O . ASP A 1 307 ? -7.603 13.116 8.292 1.00 92.44 307 ASP A O 1
ATOM 2432 N N . MET A 1 308 ? -6.948 10.980 8.095 1.00 93.12 308 MET A N 1
ATOM 2433 C CA . MET A 1 308 ? -7.899 10.417 9.057 1.00 93.12 308 MET A CA 1
ATOM 2434 C C . MET A 1 308 ? -7.722 11.018 10.458 1.00 93.12 308 MET A C 1
ATOM 2436 O O . MET A 1 308 ? -8.698 11.470 11.066 1.00 93.12 308 MET A O 1
ATOM 2440 N N . ILE A 1 309 ? -6.483 11.103 10.961 1.00 92.19 309 ILE A N 1
ATOM 2441 C CA . ILE A 1 309 ? -6.176 11.736 12.257 1.00 92.19 309 ILE A CA 1
ATOM 2442 C C . ILE A 1 309 ? -6.612 13.208 12.263 1.00 92.19 309 ILE A C 1
ATOM 2444 O O . ILE A 1 309 ? -7.238 13.676 13.220 1.00 92.19 309 ILE A O 1
ATOM 2448 N N . LEU A 1 310 ? -6.315 13.950 11.195 1.00 93.88 310 LEU A N 1
ATOM 2449 C CA . LEU A 1 310 ? -6.688 15.359 11.085 1.00 93.88 310 LEU A CA 1
ATOM 2450 C C . LEU A 1 310 ? -8.208 15.545 10.974 1.00 93.88 310 LEU A C 1
ATOM 2452 O O . LEU A 1 310 ? -8.756 16.426 11.640 1.00 93.88 310 LEU A O 1
ATOM 2456 N N . ASN A 1 311 ? -8.910 14.693 10.219 1.00 94.25 311 ASN A N 1
ATOM 2457 C CA . ASN A 1 311 ? -10.373 14.709 10.110 1.00 94.25 311 ASN A CA 1
ATOM 2458 C C . ASN A 1 311 ? -11.052 14.473 11.464 1.00 94.25 311 ASN A C 1
ATOM 2460 O O . ASN A 1 311 ? -12.033 15.160 11.773 1.00 94.25 311 ASN A O 1
ATOM 2464 N N . MET A 1 312 ? -10.525 13.553 12.281 1.00 93.69 312 MET A N 1
ATOM 2465 C CA . MET A 1 312 ? -11.008 13.321 13.647 1.00 93.69 312 MET A CA 1
ATOM 2466 C C . MET A 1 312 ? -10.772 14.545 14.540 1.00 93.69 312 MET A C 1
ATOM 2468 O O . MET A 1 312 ? -11.703 15.035 15.184 1.00 93.69 312 MET A O 1
ATOM 2472 N N . ARG A 1 313 ? -9.561 15.119 14.523 1.00 93.88 313 ARG A N 1
ATOM 2473 C CA . ARG A 1 313 ? -9.242 16.322 15.314 1.00 93.88 313 ARG A CA 1
ATOM 2474 C C . ARG A 1 313 ? -10.087 17.529 14.923 1.00 93.88 313 ARG A C 1
ATOM 2476 O O . ARG A 1 313 ? -10.563 18.251 15.798 1.00 93.88 313 ARG A O 1
ATOM 2483 N N . ALA A 1 314 ? -10.324 17.735 13.629 1.00 94.81 314 ALA A N 1
ATOM 2484 C CA . ALA A 1 314 ? -11.181 18.809 13.131 1.00 94.81 314 ALA A CA 1
ATOM 2485 C C . ALA A 1 314 ? -12.606 18.721 13.696 1.00 94.81 314 ALA A C 1
ATOM 2487 O O . ALA A 1 314 ? -13.237 19.749 13.952 1.00 94.81 314 ALA A O 1
ATOM 2488 N N . ARG A 1 315 ? -13.066 17.500 13.982 1.00 93.19 315 ARG A N 1
ATOM 2489 C CA . ARG A 1 315 ? -14.369 17.184 14.578 1.00 93.19 315 ARG A CA 1
ATOM 2490 C C . ARG A 1 315 ? -14.331 17.027 16.104 1.00 93.19 315 ARG A C 1
ATOM 2492 O O . ARG A 1 315 ? -15.315 16.583 16.681 1.00 93.19 315 ARG A O 1
ATOM 2499 N N . ASN A 1 316 ? -13.235 17.415 16.768 1.00 93.19 316 ASN A N 1
ATOM 2500 C CA . ASN A 1 316 ? -13.043 17.266 18.217 1.00 93.19 316 ASN A CA 1
ATOM 2501 C C . ASN A 1 316 ? -13.241 15.818 18.717 1.00 93.19 316 ASN A C 1
ATOM 2503 O O . ASN A 1 316 ? -13.784 15.602 19.799 1.00 93.19 316 ASN A O 1
ATOM 2507 N N . THR A 1 317 ? -12.812 14.829 17.934 1.00 93.25 317 THR A N 1
ATOM 2508 C CA . THR A 1 317 ? -12.881 13.411 18.303 1.00 93.25 317 THR A CA 1
ATOM 2509 C C . THR A 1 317 ? -11.537 12.710 18.081 1.00 93.25 317 THR A C 1
ATOM 2511 O O . THR A 1 317 ? -10.553 13.333 17.675 1.00 93.25 317 THR A O 1
ATOM 2514 N N . SER A 1 318 ? -11.477 11.421 18.400 1.00 94.00 318 SER A N 1
ATOM 2515 C CA . SER A 1 318 ? -10.295 10.568 18.278 1.00 94.00 318 SER A CA 1
ATOM 2516 C C . SER A 1 318 ? -10.707 9.104 18.110 1.00 94.00 318 SER A C 1
ATOM 2518 O O . SER A 1 318 ? -11.895 8.785 18.160 1.00 94.00 318 SER A O 1
ATOM 2520 N N . ALA A 1 319 ? -9.741 8.202 17.947 1.00 94.56 319 ALA A N 1
ATOM 2521 C CA . ALA A 1 319 ? -10.004 6.774 18.081 1.00 94.56 319 ALA A CA 1
ATOM 2522 C C . ALA A 1 319 ? -9.978 6.365 19.564 1.00 94.56 319 ALA A C 1
ATOM 2524 O O . ALA A 1 319 ? -9.267 6.977 20.374 1.00 94.56 319 ALA A O 1
ATOM 2525 N N . TRP A 1 320 ? -10.729 5.322 19.913 1.00 96.38 320 TRP A N 1
ATOM 2526 C CA . TRP A 1 320 ? -10.558 4.584 21.162 1.00 96.38 320 TRP A CA 1
ATOM 2527 C C . TRP A 1 320 ? -9.620 3.401 20.921 1.00 96.38 320 TRP A C 1
ATOM 2529 O O . TRP A 1 320 ? -9.939 2.493 20.164 1.00 96.38 320 TRP A O 1
ATOM 2539 N N . TYR A 1 321 ? -8.435 3.408 21.511 1.00 94.25 321 TYR A N 1
ATOM 2540 C CA . TYR A 1 321 ? -7.444 2.361 21.284 1.00 94.25 321 TYR A CA 1
ATOM 2541 C C . TYR A 1 321 ? -7.665 1.176 22.205 1.00 94.25 321 TYR A C 1
ATOM 2543 O O . TYR A 1 321 ? -7.712 1.369 23.416 1.00 94.25 321 TYR A O 1
ATOM 2551 N N . VAL A 1 322 ? -7.743 -0.019 21.619 1.00 94.88 322 VAL A N 1
ATOM 2552 C CA . VAL A 1 322 ? -8.074 -1.299 22.251 1.00 94.88 322 VAL A CA 1
ATOM 2553 C C . VAL A 1 322 ? -6.910 -2.274 22.032 1.00 94.88 322 VAL A C 1
ATOM 2555 O O . VAL A 1 322 ? -6.904 -3.024 21.058 1.00 94.88 322 VAL A O 1
ATOM 2558 N N . PRO A 1 323 ? -5.890 -2.272 22.907 1.00 91.12 323 PRO A N 1
ATOM 2559 C CA . PRO A 1 323 ? -4.673 -3.062 22.705 1.00 91.12 323 PRO A CA 1
ATOM 2560 C C . PRO A 1 323 ? -4.860 -4.576 22.852 1.00 91.12 323 PRO A C 1
ATOM 2562 O O . PRO A 1 323 ? -3.976 -5.344 22.476 1.00 91.12 323 PRO A O 1
ATOM 2565 N N . THR A 1 324 ? -5.973 -5.003 23.445 1.00 92.62 324 THR A N 1
ATOM 2566 C CA . THR A 1 324 ? -6.357 -6.413 23.585 1.00 92.62 324 THR A CA 1
ATOM 2567 C C . THR A 1 324 ? -6.854 -7.007 22.268 1.00 92.62 324 THR A C 1
ATOM 2569 O O . THR A 1 324 ? -6.736 -8.211 22.077 1.00 92.62 324 THR A O 1
ATOM 2572 N N . ALA A 1 325 ? -7.334 -6.174 21.337 1.00 94.50 325 ALA A N 1
ATOM 2573 C CA . ALA A 1 325 ? -7.617 -6.564 19.962 1.00 94.50 325 ALA A CA 1
ATOM 2574 C C . ALA A 1 325 ? -6.361 -6.346 19.114 1.00 94.50 325 ALA A C 1
ATOM 2576 O O . ALA A 1 325 ? -5.902 -5.209 18.963 1.00 94.50 325 ALA A O 1
ATOM 2577 N N . ARG A 1 326 ? -5.778 -7.421 18.572 1.00 93.50 326 ARG A N 1
ATOM 2578 C CA . ARG A 1 326 ? -4.487 -7.351 17.880 1.00 93.50 326 ARG A CA 1
ATOM 2579 C C . ARG A 1 326 ? -4.591 -7.839 16.444 1.00 93.50 326 ARG A C 1
ATOM 2581 O O . ARG A 1 326 ? -5.317 -8.781 16.135 1.00 93.50 326 ARG A O 1
ATOM 2588 N N . CYS A 1 327 ? -3.846 -7.187 15.562 1.00 93.94 327 CYS A N 1
ATOM 2589 C CA . CYS A 1 327 ? -3.823 -7.491 14.138 1.00 93.94 327 CYS A CA 1
ATOM 2590 C C . CYS A 1 327 ? -2.388 -7.478 13.615 1.00 93.94 327 CYS A C 1
ATOM 2592 O O . CYS A 1 327 ? -1.585 -6.637 14.017 1.00 93.94 327 CYS A O 1
ATOM 2594 N N . ILE A 1 328 ? -2.068 -8.394 12.709 1.00 92.75 328 ILE A N 1
ATOM 2595 C CA . ILE A 1 328 ? -0.798 -8.432 11.990 1.00 92.75 328 ILE A CA 1
ATOM 2596 C C . ILE A 1 328 ? -1.015 -7.799 10.621 1.00 92.75 328 ILE A C 1
ATOM 2598 O O . ILE A 1 328 ? -1.886 -8.223 9.876 1.00 92.75 328 ILE A O 1
ATOM 2602 N N . PHE A 1 329 ? -0.215 -6.794 10.304 1.00 89.69 329 PHE A N 1
ATOM 2603 C CA . PHE A 1 329 ? 0.027 -6.337 8.950 1.00 89.69 329 PHE A CA 1
ATOM 2604 C C . PHE A 1 329 ? 1.077 -7.254 8.317 1.00 89.69 329 PHE A C 1
ATOM 2606 O O . PHE A 1 329 ? 2.240 -7.266 8.739 1.00 89.69 329 PHE A O 1
ATOM 2613 N N . ASP A 1 330 ? 0.650 -8.046 7.342 1.00 86.44 330 ASP A N 1
ATOM 2614 C CA . ASP A 1 330 ? 1.493 -9.003 6.640 1.00 86.44 330 ASP A CA 1
ATOM 2615 C C . ASP A 1 330 ? 1.808 -8.508 5.225 1.00 86.44 330 ASP A C 1
ATOM 2617 O O . ASP A 1 330 ? 0.917 -8.261 4.416 1.00 86.44 330 ASP A O 1
ATOM 2621 N N . VAL A 1 331 ? 3.100 -8.350 4.941 1.00 73.06 331 VAL A N 1
ATOM 2622 C CA . VAL A 1 331 ? 3.630 -7.952 3.627 1.00 73.06 331 VAL A CA 1
ATOM 2623 C C . VAL A 1 331 ? 4.580 -8.996 3.061 1.00 73.06 331 VAL A C 1
ATOM 2625 O O . VAL A 1 331 ? 5.499 -8.633 2.328 1.00 73.06 331 VAL A O 1
ATOM 2628 N N . ASP A 1 332 ? 4.432 -10.265 3.451 1.00 78.25 332 ASP A N 1
ATOM 2629 C CA . ASP A 1 332 ? 5.301 -11.335 2.967 1.00 78.25 332 ASP A CA 1
ATOM 2630 C C . ASP A 1 332 ? 5.431 -11.283 1.438 1.00 78.25 332 ASP A C 1
ATOM 2632 O O . ASP A 1 332 ? 4.493 -11.556 0.687 1.00 78.25 332 ASP A O 1
ATOM 2636 N N . THR A 1 333 ? 6.625 -10.912 0.977 1.00 77.81 333 THR A N 1
ATOM 2637 C CA . THR A 1 333 ? 6.915 -10.686 -0.438 1.00 77.81 333 THR A CA 1
ATOM 2638 C C . THR A 1 333 ? 6.838 -11.978 -1.243 1.00 77.81 333 THR A C 1
ATOM 2640 O O . THR A 1 333 ? 6.644 -11.927 -2.454 1.00 77.81 333 THR A O 1
ATOM 2643 N N . ASN A 1 334 ? 6.900 -13.142 -0.582 1.00 81.81 334 ASN A N 1
ATOM 2644 C CA . ASN A 1 334 ? 6.704 -14.443 -1.222 1.00 81.81 334 ASN A CA 1
ATOM 2645 C C . ASN A 1 334 ? 5.254 -14.679 -1.671 1.00 81.81 334 ASN A C 1
ATOM 2647 O O . ASN A 1 334 ? 5.012 -15.589 -2.460 1.00 81.81 334 ASN A O 1
ATOM 2651 N N . LYS A 1 335 ? 4.296 -13.888 -1.170 1.00 85.81 335 LYS A N 1
ATOM 2652 C CA . LYS A 1 335 ? 2.881 -13.955 -1.561 1.00 85.81 335 LYS A CA 1
ATOM 2653 C C . LYS A 1 335 ? 2.570 -13.122 -2.804 1.00 85.81 335 LYS A C 1
ATOM 2655 O O . LYS A 1 335 ? 1.451 -13.189 -3.301 1.00 85.81 335 LYS A O 1
ATOM 2660 N N . ILE A 1 336 ? 3.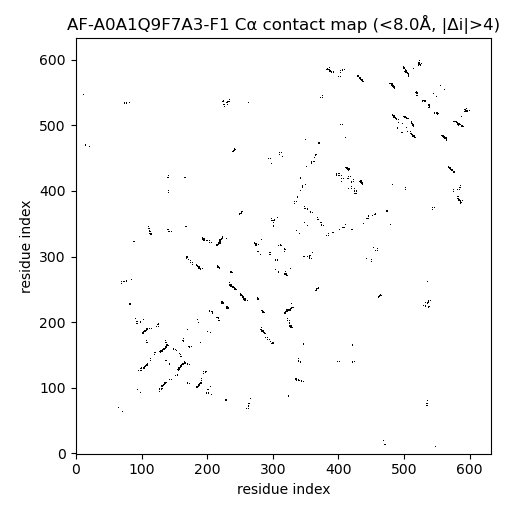531 -12.329 -3.285 1.00 90.94 336 ILE A N 1
ATOM 2661 C CA . ILE A 1 336 ? 3.346 -11.478 -4.459 1.00 90.94 336 ILE A CA 1
ATOM 2662 C C . ILE A 1 336 ? 3.432 -12.332 -5.722 1.00 90.94 336 ILE A C 1
ATOM 2664 O O . ILE A 1 336 ? 4.429 -13.003 -5.993 1.00 90.94 336 ILE A O 1
ATOM 2668 N N . THR A 1 337 ? 2.373 -12.257 -6.509 1.00 94.62 337 THR A N 1
ATOM 2669 C CA . THR A 1 337 ? 2.180 -12.929 -7.793 1.00 94.62 337 THR A CA 1
ATOM 2670 C C . THR A 1 337 ? 2.047 -11.891 -8.908 1.00 94.62 337 THR A C 1
ATOM 2672 O O . THR A 1 337 ? 2.145 -10.682 -8.673 1.00 94.62 337 THR A O 1
ATOM 2675 N N . TRP A 1 338 ? 1.860 -12.334 -10.152 1.00 96.00 338 TRP A N 1
ATOM 2676 C CA . TRP A 1 338 ? 1.752 -11.404 -11.276 1.00 96.00 338 TRP A CA 1
ATOM 2677 C C . TRP A 1 338 ? 0.447 -10.595 -11.212 1.00 96.00 338 TRP A C 1
ATOM 2679 O O . TRP A 1 338 ? 0.436 -9.431 -11.606 1.00 96.00 338 TRP A O 1
ATOM 2689 N N . GLU A 1 339 ? -0.625 -11.159 -10.652 1.00 96.25 339 GLU A N 1
ATOM 2690 C CA . GLU A 1 339 ? -1.935 -10.521 -10.502 1.00 96.25 339 GLU A CA 1
ATOM 2691 C C . GLU A 1 339 ? -1.862 -9.225 -9.678 1.00 96.25 339 GLU A C 1
ATOM 2693 O O . GLU A 1 339 ? -2.652 -8.302 -9.890 1.00 96.25 339 GLU A O 1
ATOM 2698 N N . ASP A 1 340 ? -0.894 -9.142 -8.763 1.00 95.38 340 ASP A N 1
ATOM 2699 C CA . ASP A 1 340 ? -0.675 -8.000 -7.874 1.00 95.38 340 ASP A CA 1
ATOM 2700 C C . ASP A 1 340 ? 0.018 -6.830 -8.569 1.00 95.38 340 ASP A C 1
ATOM 2702 O O . ASP A 1 340 ? -0.214 -5.664 -8.238 1.00 95.38 340 ASP A O 1
ATOM 2706 N N . VAL A 1 341 ? 0.903 -7.146 -9.519 1.00 95.38 341 VAL A N 1
ATOM 2707 C CA . VAL A 1 341 ? 1.899 -6.216 -10.052 1.00 95.38 341 VAL A CA 1
ATOM 2708 C C . VAL A 1 341 ? 1.263 -4.937 -10.604 1.00 95.38 341 VAL A C 1
ATOM 2710 O O . VAL A 1 341 ? 1.699 -3.870 -10.166 1.00 95.38 341 VAL A O 1
ATOM 2713 N N . PRO A 1 342 ? 0.234 -4.976 -11.479 1.00 95.56 342 PRO A N 1
ATOM 2714 C CA . PRO A 1 342 ? -0.305 -3.756 -12.078 1.00 95.56 342 PRO A CA 1
ATOM 2715 C C . PRO A 1 342 ? -0.892 -2.779 -11.061 1.00 95.56 342 PRO A C 1
ATOM 2717 O O . PRO A 1 342 ? -0.634 -1.575 -11.134 1.00 95.56 342 PRO A O 1
ATOM 2720 N N . TYR A 1 343 ? -1.641 -3.289 -10.079 1.00 94.00 343 TYR A N 1
ATOM 2721 C CA . TYR A 1 343 ? -2.219 -2.445 -9.039 1.00 94.00 343 TYR A CA 1
ATOM 2722 C C . TYR A 1 343 ? -1.138 -1.896 -8.109 1.00 94.00 343 TYR A C 1
ATOM 2724 O O . TYR A 1 343 ? -1.095 -0.692 -7.854 1.00 94.00 343 TYR A O 1
ATOM 2732 N N . LEU A 1 344 ? -0.232 -2.762 -7.647 1.00 92.88 344 LEU A N 1
ATOM 2733 C CA . LEU A 1 344 ? 0.827 -2.424 -6.702 1.00 92.88 344 LEU A CA 1
ATOM 2734 C C . LEU A 1 344 ? 1.712 -1.278 -7.205 1.00 92.88 344 LEU A C 1
ATOM 2736 O O . LEU A 1 344 ? 1.947 -0.303 -6.484 1.00 92.88 344 LEU A O 1
ATOM 2740 N N . VAL A 1 345 ? 2.201 -1.378 -8.445 1.00 92.62 345 VAL A N 1
ATOM 2741 C CA . VAL A 1 345 ? 3.142 -0.395 -9.002 1.00 92.62 345 VAL A CA 1
ATOM 2742 C C . VAL A 1 345 ? 2.469 0.936 -9.314 1.00 92.62 345 VAL A C 1
ATOM 2744 O O . VAL A 1 345 ? 3.074 1.975 -9.050 1.00 92.62 345 VAL A O 1
ATOM 2747 N N . TYR A 1 346 ? 1.222 0.914 -9.800 1.00 91.62 346 TYR A N 1
ATOM 2748 C CA . TYR A 1 346 ? 0.440 2.121 -10.063 1.00 91.62 346 TYR A CA 1
ATOM 2749 C C . TYR A 1 346 ? 0.133 2.859 -8.763 1.00 91.62 346 TYR A C 1
ATOM 2751 O O . TYR A 1 346 ? 0.423 4.046 -8.616 1.00 91.62 346 TYR A O 1
ATOM 2759 N N . LYS A 1 347 ? -0.407 2.129 -7.784 1.00 89.25 347 LYS A N 1
ATOM 2760 C CA . LYS A 1 347 ? -0.779 2.654 -6.472 1.00 89.25 347 LYS A CA 1
ATOM 2761 C C . LYS A 1 347 ? 0.408 3.322 -5.774 1.00 89.25 347 LYS A C 1
ATOM 2763 O O . LYS A 1 347 ? 0.252 4.328 -5.082 1.00 89.25 347 LYS A O 1
ATOM 2768 N N . ARG A 1 348 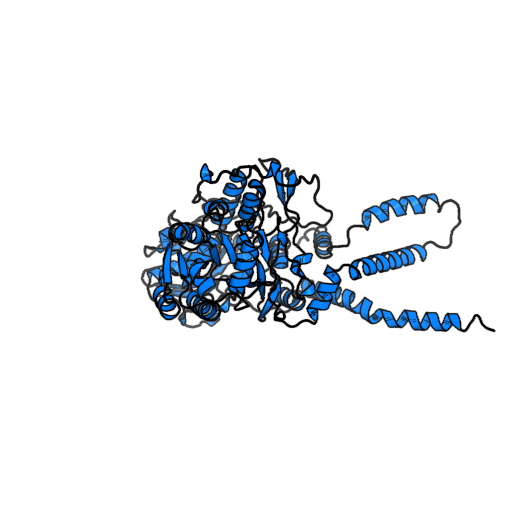? 1.600 2.744 -5.936 1.00 87.62 348 ARG A N 1
ATOM 2769 C CA . ARG A 1 348 ? 2.852 3.230 -5.344 1.00 87.62 348 ARG A CA 1
ATOM 2770 C C . ARG A 1 348 ? 3.713 4.026 -6.329 1.00 87.62 348 ARG A C 1
ATOM 2772 O O . ARG A 1 348 ? 4.914 4.182 -6.087 1.00 87.62 348 ARG A O 1
ATOM 2779 N N . SER A 1 349 ? 3.134 4.538 -7.415 1.00 86.94 349 SER A N 1
ATOM 2780 C CA . SER A 1 349 ? 3.860 5.381 -8.361 1.00 86.94 349 SER A CA 1
ATOM 2781 C C . SER A 1 349 ? 4.205 6.734 -7.739 1.00 86.94 349 SER A C 1
ATOM 2783 O O . SER A 1 349 ? 3.522 7.256 -6.850 1.00 86.94 349 SER A O 1
ATOM 2785 N N . GLU A 1 350 ? 5.307 7.316 -8.207 1.00 81.94 350 GLU A N 1
ATOM 2786 C CA . GLU A 1 350 ? 5.763 8.628 -7.746 1.00 81.94 350 GLU A CA 1
ATOM 2787 C C . GLU A 1 350 ? 4.711 9.708 -8.027 1.00 81.94 350 GLU A C 1
ATOM 2789 O O . GLU A 1 350 ? 4.435 10.541 -7.161 1.00 81.94 350 GLU A O 1
ATOM 2794 N N . GLN A 1 351 ? 4.054 9.643 -9.189 1.00 85.75 351 GLN A N 1
ATOM 2795 C CA . GLN A 1 351 ? 2.973 10.556 -9.537 1.00 85.75 351 GLN A CA 1
ATOM 2796 C C . GLN A 1 351 ? 1.854 10.554 -8.492 1.00 85.75 351 GLN A C 1
ATOM 2798 O O . GLN A 1 351 ? 1.450 11.624 -8.034 1.00 85.75 351 GLN A O 1
ATOM 2803 N N . ILE A 1 352 ? 1.331 9.379 -8.134 1.00 87.88 352 ILE A N 1
ATOM 2804 C CA . ILE A 1 352 ? 0.219 9.281 -7.184 1.00 87.88 352 ILE A CA 1
ATOM 2805 C C . ILE A 1 352 ? 0.638 9.846 -5.822 1.00 87.88 352 ILE A C 1
ATOM 2807 O O . ILE A 1 352 ? -0.090 10.657 -5.245 1.00 87.88 352 ILE A O 1
ATOM 2811 N N . GLY A 1 353 ? 1.856 9.534 -5.366 1.00 86.12 353 GLY A N 1
ATOM 2812 C CA . GLY A 1 353 ? 2.425 10.105 -4.143 1.00 86.12 353 GLY A CA 1
ATOM 2813 C C . GLY A 1 353 ? 2.466 11.640 -4.146 1.00 86.12 353 GLY A C 1
ATOM 2814 O O . GLY A 1 353 ? 2.044 12.278 -3.175 1.00 86.12 353 GLY A O 1
ATOM 2815 N N . HIS A 1 354 ? 2.911 12.257 -5.246 1.00 84.56 354 HIS A N 1
ATOM 2816 C CA . HIS A 1 354 ? 2.905 13.718 -5.389 1.00 84.56 354 HIS A CA 1
ATOM 2817 C C . HIS A 1 354 ? 1.505 14.313 -5.400 1.00 84.56 354 HIS A C 1
ATOM 2819 O O . HIS A 1 354 ? 1.274 15.347 -4.768 1.00 84.56 354 HIS A O 1
ATOM 2825 N N . GLN A 1 355 ? 0.576 13.680 -6.111 1.00 87.88 355 GLN A N 1
ATOM 2826 C CA . GLN A 1 355 ? -0.762 14.229 -6.252 1.00 87.88 355 GLN A CA 1
ATOM 2827 C C . GLN A 1 355 ? -1.523 14.228 -4.929 1.00 87.88 355 GLN A C 1
ATOM 2829 O O . GLN A 1 355 ? -2.103 15.250 -4.569 1.00 87.88 355 GLN A O 1
ATOM 2834 N N . VAL A 1 356 ? -1.446 13.133 -4.167 1.00 89.31 356 VAL A N 1
ATOM 2835 C CA . VAL A 1 356 ? -2.040 13.037 -2.823 1.00 89.31 356 VAL A CA 1
ATOM 2836 C C . VAL A 1 356 ? -1.466 14.109 -1.908 1.00 89.31 356 VAL A C 1
ATOM 2838 O O . VAL A 1 356 ? -2.206 14.801 -1.214 1.00 89.31 356 VAL A O 1
ATOM 2841 N N . ARG A 1 357 ? -0.145 14.309 -1.936 1.00 88.56 357 ARG A N 1
ATOM 2842 C CA . ARG A 1 357 ? 0.520 15.343 -1.134 1.00 88.56 357 ARG A CA 1
ATOM 2843 C C . ARG A 1 357 ? -0.008 16.740 -1.451 1.00 88.56 357 ARG A C 1
ATOM 2845 O O . ARG A 1 357 ? -0.282 17.514 -0.532 1.00 88.56 357 ARG A O 1
ATOM 2852 N N . THR A 1 358 ? -0.148 17.078 -2.729 1.00 88.38 358 THR A N 1
ATOM 2853 C CA . THR A 1 358 ? -0.677 18.383 -3.145 1.00 88.38 358 THR A CA 1
ATOM 2854 C C . THR A 1 358 ? -2.153 18.531 -2.795 1.00 88.38 358 THR A C 1
ATOM 2856 O O . THR A 1 358 ? -2.538 19.568 -2.255 1.00 88.38 358 THR A O 1
ATOM 2859 N N . TYR A 1 359 ? -2.961 17.491 -3.018 1.00 91.50 359 TYR A N 1
ATOM 2860 C CA . TYR A 1 359 ? -4.365 17.463 -2.613 1.00 91.50 359 TYR A CA 1
ATOM 2861 C C . TYR A 1 359 ? -4.514 17.720 -1.106 1.00 91.50 359 TYR A C 1
ATOM 2863 O O . TYR A 1 359 ? -5.226 18.639 -0.698 1.00 91.50 359 TYR A O 1
ATOM 2871 N N . LEU A 1 360 ? -3.769 16.990 -0.269 1.00 91.94 360 LEU A N 1
ATOM 2872 C CA . LEU A 1 360 ? -3.789 17.161 1.186 1.00 91.94 360 LEU A CA 1
ATOM 2873 C C . LEU A 1 360 ? -3.252 18.529 1.622 1.00 91.94 360 LEU A C 1
ATOM 2875 O O . LEU A 1 360 ? -3.805 19.143 2.534 1.00 91.94 360 LEU A O 1
ATOM 2879 N N . THR A 1 361 ? -2.228 19.050 0.941 1.00 90.69 361 THR A N 1
ATOM 2880 C CA . THR A 1 361 ? -1.707 20.401 1.200 1.00 90.69 361 THR A CA 1
ATOM 2881 C C . THR A 1 361 ? -2.781 21.461 0.967 1.00 90.69 361 THR A C 1
ATOM 2883 O O . THR A 1 361 ? -2.970 22.344 1.807 1.00 90.69 361 THR A O 1
ATOM 2886 N N . LYS A 1 362 ? -3.546 21.335 -0.123 1.00 91.12 362 LYS A N 1
ATOM 2887 C CA . LYS A 1 362 ? -4.684 22.211 -0.417 1.00 91.12 362 LYS A CA 1
ATOM 2888 C C . LYS A 1 362 ? -5.815 22.040 0.598 1.00 91.12 362 LYS A C 1
ATOM 2890 O O . LYS A 1 362 ? -6.322 23.036 1.106 1.00 91.12 362 LYS A O 1
ATOM 2895 N N . LYS A 1 363 ? -6.176 20.798 0.935 1.00 93.19 363 LYS A N 1
ATOM 2896 C CA . LYS A 1 363 ? -7.236 20.467 1.905 1.00 93.19 363 LYS A CA 1
ATOM 2897 C C . LYS A 1 363 ? -6.988 21.055 3.286 1.00 93.19 363 LYS A C 1
ATOM 2899 O O . LYS A 1 363 ? -7.907 21.583 3.907 1.00 93.19 363 LYS A O 1
ATOM 2904 N N . TRP A 1 364 ? -5.755 20.971 3.770 1.00 93.56 364 TRP A N 1
ATOM 2905 C CA . TRP A 1 364 ? -5.425 21.335 5.146 1.00 93.56 364 TRP A CA 1
ATOM 2906 C C . TRP A 1 364 ? -4.790 22.719 5.295 1.00 93.56 364 TRP A C 1
ATOM 2908 O O . TRP A 1 364 ? -4.689 23.214 6.424 1.00 93.56 364 TRP A O 1
ATOM 2918 N N . GLY A 1 365 ? -4.385 23.348 4.187 1.00 90.75 365 GLY A N 1
ATOM 2919 C CA . GLY A 1 365 ? -3.749 24.667 4.174 1.00 90.75 365 GLY A CA 1
ATOM 2920 C C . GLY A 1 365 ? -2.356 24.675 4.808 1.00 90.75 365 GLY A C 1
ATOM 2921 O O . GLY A 1 365 ? -1.944 25.688 5.369 1.00 90.75 365 GLY A O 1
ATOM 2922 N N . VAL A 1 366 ? -1.661 23.537 4.779 1.00 91.06 366 VAL A N 1
ATOM 2923 C CA . VAL A 1 366 ? -0.310 23.334 5.322 1.00 91.06 366 VAL A CA 1
ATOM 2924 C C . VAL A 1 366 ? 0.436 22.333 4.449 1.00 91.06 366 VAL A C 1
ATOM 2926 O O . VAL A 1 366 ? -0.163 21.377 3.968 1.00 91.06 366 VAL A O 1
ATOM 2929 N N . GLU A 1 367 ? 1.739 22.519 4.257 1.00 89.75 367 GLU A N 1
ATOM 2930 C CA . GLU A 1 367 ? 2.555 21.603 3.454 1.00 89.75 367 GLU A CA 1
ATOM 2931 C C . GLU A 1 367 ? 2.588 20.200 4.077 1.00 89.75 367 GLU A C 1
ATOM 2933 O O . GLU A 1 367 ? 3.010 20.012 5.225 1.00 89.75 367 GLU A O 1
ATOM 2938 N N . PHE A 1 368 ? 2.188 19.204 3.288 1.00 87.50 368 PHE A N 1
ATOM 2939 C CA . PHE A 1 368 ? 2.535 17.809 3.537 1.00 87.50 368 PHE A CA 1
ATOM 2940 C C . PHE A 1 368 ? 3.905 17.552 2.920 1.00 87.50 368 PHE A C 1
ATOM 2942 O O . PHE A 1 368 ? 4.126 17.805 1.739 1.00 87.50 368 PHE A O 1
ATOM 2949 N N . VAL A 1 369 ? 4.845 17.082 3.731 1.00 77.38 369 VAL A N 1
ATOM 2950 C CA . VAL A 1 369 ? 6.238 16.900 3.316 1.00 77.38 369 VAL A CA 1
ATOM 2951 C C . VAL A 1 369 ? 6.412 15.769 2.301 1.00 77.38 369 VAL A C 1
ATOM 2953 O O . VAL A 1 369 ? 5.671 14.787 2.299 1.00 77.38 369 VAL A O 1
ATOM 2956 N N . ASN A 1 370 ? 7.432 15.887 1.445 1.00 76.25 370 ASN A N 1
ATOM 2957 C CA . ASN A 1 370 ? 7.853 14.806 0.560 1.00 76.25 370 ASN A CA 1
ATOM 2958 C C . ASN A 1 370 ? 8.548 13.710 1.370 1.00 76.25 370 ASN A C 1
ATOM 2960 O O . ASN A 1 370 ? 9.753 13.773 1.587 1.00 76.25 370 ASN A O 1
ATOM 2964 N N . THR A 1 371 ? 7.830 12.682 1.797 1.00 66.12 371 THR A N 1
ATOM 2965 C CA . THR A 1 371 ? 8.453 11.574 2.525 1.00 66.12 371 THR A CA 1
ATOM 2966 C C . THR A 1 371 ? 9.114 10.545 1.610 1.00 66.12 371 THR A C 1
ATOM 2968 O O . THR A 1 371 ? 9.694 9.598 2.123 1.00 66.12 371 THR A O 1
ATOM 2971 N N . GLY A 1 372 ? 9.043 10.664 0.275 1.00 68.88 372 GLY A N 1
ATOM 2972 C CA . GLY A 1 372 ? 9.558 9.633 -0.648 1.00 68.88 372 GLY A CA 1
ATOM 2973 C C . GLY A 1 372 ? 9.033 8.222 -0.340 1.00 68.88 372 GLY A C 1
ATOM 2974 O O . GLY A 1 372 ? 9.598 7.217 -0.770 1.00 68.88 372 GLY A O 1
ATOM 2975 N N . ILE A 1 373 ? 7.962 8.155 0.450 1.00 64.00 373 ILE A N 1
ATOM 2976 C CA . ILE A 1 373 ? 7.438 6.961 1.102 1.00 64.00 373 ILE A CA 1
ATOM 2977 C C . ILE A 1 373 ? 6.928 5.961 0.063 1.00 64.00 373 ILE A C 1
ATOM 2979 O O . ILE A 1 373 ? 7.006 4.764 0.292 1.00 64.00 373 ILE A O 1
ATOM 2983 N N . TRP A 1 374 ? 6.507 6.429 -1.113 1.00 70.62 374 TRP A N 1
ATOM 2984 C CA . TRP A 1 374 ? 6.121 5.584 -2.241 1.00 70.62 374 TRP A CA 1
ATOM 2985 C C . TRP A 1 374 ? 7.291 4.722 -2.729 1.00 70.62 374 TRP A C 1
ATOM 2987 O O . TRP A 1 374 ? 7.152 3.511 -2.865 1.00 70.62 374 TRP A O 1
ATOM 2997 N N . ASN A 1 375 ? 8.482 5.305 -2.897 1.00 67.00 375 ASN A N 1
ATOM 2998 C CA . ASN A 1 375 ? 9.688 4.563 -3.276 1.00 67.00 375 ASN A CA 1
ATOM 2999 C C . ASN A 1 375 ? 10.136 3.603 -2.176 1.00 67.00 375 ASN A C 1
ATOM 3001 O O . ASN A 1 375 ? 10.596 2.499 -2.450 1.00 67.00 375 ASN A O 1
ATOM 3005 N N . TYR A 1 376 ? 9.980 4.030 -0.932 1.00 72.00 376 TYR A N 1
ATOM 3006 C CA . TYR A 1 376 ? 10.304 3.225 0.228 1.00 72.00 376 TYR A CA 1
ATOM 3007 C C . TYR A 1 376 ? 9.374 2.009 0.385 1.00 72.00 376 TYR A C 1
ATOM 3009 O O . TYR A 1 376 ? 9.862 0.906 0.613 1.00 72.00 376 TYR A O 1
ATOM 3017 N N . VAL A 1 377 ? 8.059 2.167 0.210 1.00 72.50 377 VAL A N 1
ATOM 3018 C CA . VAL A 1 377 ? 7.113 1.043 0.268 1.00 72.50 377 VAL A CA 1
ATOM 3019 C C . VAL A 1 377 ? 7.354 0.086 -0.897 1.00 72.50 377 VAL A C 1
ATOM 3021 O O . VAL A 1 377 ? 7.424 -1.117 -0.664 1.00 72.50 377 VAL A O 1
ATOM 3024 N N . ARG A 1 378 ? 7.584 0.602 -2.118 1.00 77.44 378 ARG A N 1
ATOM 3025 C CA . ARG A 1 378 ? 7.999 -0.238 -3.256 1.00 77.44 378 ARG A CA 1
ATOM 3026 C C . ARG A 1 378 ? 9.244 -1.044 -2.922 1.00 77.44 378 ARG A C 1
ATOM 3028 O O . ARG A 1 378 ? 9.261 -2.235 -3.175 1.00 77.44 378 ARG A O 1
ATOM 3035 N N . TYR A 1 379 ? 10.239 -0.437 -2.282 1.00 75.94 379 TYR A N 1
ATOM 3036 C CA . TYR A 1 379 ? 11.428 -1.160 -1.843 1.00 75.94 379 TYR A CA 1
ATOM 3037 C C . TYR A 1 379 ? 11.124 -2.287 -0.871 1.00 75.94 379 TYR A C 1
ATOM 3039 O O . TYR A 1 379 ? 11.531 -3.418 -1.111 1.00 75.94 379 TYR A O 1
ATOM 3047 N N . VAL A 1 380 ? 10.368 -2.002 0.182 1.00 75.62 380 VAL A N 1
ATOM 3048 C CA . VAL A 1 380 ? 10.026 -3.013 1.185 1.00 75.62 380 VAL A CA 1
ATOM 3049 C C . VAL A 1 380 ? 9.235 -4.177 0.576 1.00 75.62 380 VAL A C 1
ATOM 3051 O O . VAL A 1 380 ? 9.417 -5.309 1.004 1.00 75.62 380 VAL A O 1
ATOM 3054 N N . MET A 1 381 ? 8.383 -3.914 -0.418 1.00 80.38 381 MET A N 1
ATOM 3055 C CA . MET A 1 381 ? 7.499 -4.932 -0.994 1.00 80.38 381 MET A CA 1
ATOM 3056 C C . MET A 1 381 ? 8.070 -5.635 -2.231 1.00 80.38 381 MET A C 1
ATOM 3058 O O . MET A 1 381 ? 7.737 -6.786 -2.467 1.00 80.38 381 MET A O 1
ATOM 3062 N N . LEU A 1 382 ? 8.905 -4.974 -3.036 1.00 85.25 382 LEU A N 1
ATOM 3063 C CA . LEU A 1 382 ? 9.318 -5.468 -4.357 1.00 85.25 382 LEU A CA 1
ATOM 3064 C C . LEU A 1 382 ? 10.797 -5.841 -4.458 1.00 85.25 382 LEU A C 1
ATOM 3066 O O . LEU A 1 382 ? 11.174 -6.483 -5.437 1.00 85.25 382 LEU A O 1
ATOM 3070 N N . ALA A 1 383 ? 11.644 -5.446 -3.499 1.00 80.88 383 ALA A N 1
ATOM 3071 C CA . ALA A 1 383 ? 13.093 -5.631 -3.627 1.00 80.88 383 ALA A CA 1
ATOM 3072 C C . ALA A 1 383 ? 13.509 -7.102 -3.800 1.00 80.88 383 ALA A C 1
ATOM 3074 O O . ALA A 1 383 ? 14.452 -7.369 -4.539 1.00 80.88 383 ALA A O 1
ATOM 3075 N N . ASP A 1 384 ? 12.788 -8.025 -3.158 1.00 80.81 384 ASP A N 1
ATOM 3076 C CA . ASP A 1 384 ? 13.062 -9.467 -3.192 1.00 80.81 384 ASP A CA 1
ATOM 3077 C C . ASP A 1 384 ? 12.109 -10.251 -4.121 1.00 80.81 384 ASP A C 1
ATOM 3079 O O . ASP A 1 384 ? 12.198 -11.476 -4.207 1.00 80.81 384 ASP A O 1
ATOM 3083 N N . VAL A 1 385 ? 11.184 -9.578 -4.816 1.00 88.56 385 VAL A N 1
ATOM 3084 C CA . VAL A 1 385 ? 10.188 -10.248 -5.669 1.00 88.56 385 VAL A CA 1
ATOM 3085 C C . VAL A 1 385 ? 10.820 -10.648 -6.998 1.00 88.56 385 VAL A C 1
ATOM 3087 O O . VAL A 1 385 ? 11.342 -9.801 -7.728 1.00 88.56 385 VAL A O 1
ATOM 3090 N N . VAL A 1 386 ? 10.730 -11.936 -7.338 1.00 92.62 386 VAL A N 1
ATOM 3091 C CA . VAL A 1 386 ? 11.140 -12.484 -8.638 1.00 92.62 386 VAL A CA 1
ATOM 3092 C C . VAL A 1 386 ? 10.053 -13.422 -9.156 1.00 92.62 386 VAL A C 1
ATOM 3094 O O . VAL A 1 386 ? 9.914 -14.551 -8.690 1.00 92.62 386 VAL A O 1
ATOM 3097 N N . ILE A 1 387 ? 9.309 -12.962 -10.158 1.00 95.25 387 ILE A N 1
ATOM 3098 C CA . ILE A 1 387 ? 8.279 -13.731 -10.855 1.00 95.25 387 ILE A CA 1
ATOM 3099 C C . ILE A 1 387 ? 8.912 -14.323 -12.110 1.00 95.25 387 ILE A C 1
ATOM 3101 O O . ILE A 1 387 ? 9.391 -13.602 -12.988 1.00 95.25 387 ILE A O 1
ATOM 3105 N N . LYS A 1 388 ? 8.947 -15.651 -12.181 1.00 94.69 388 LYS A N 1
ATOM 3106 C CA . LYS A 1 388 ? 9.592 -16.397 -13.266 1.00 94.69 388 LYS A CA 1
ATOM 3107 C C . LYS A 1 388 ? 8.587 -16.798 -14.340 1.00 94.69 388 LYS A C 1
ATOM 3109 O O . LYS A 1 388 ? 7.384 -16.799 -14.097 1.00 94.69 388 LYS A O 1
ATOM 3114 N N . LYS A 1 389 ? 9.100 -17.185 -15.511 1.00 94.75 389 LYS A N 1
ATOM 3115 C CA . LYS A 1 389 ? 8.341 -17.630 -16.692 1.00 94.75 389 LYS A CA 1
ATOM 3116 C C . LYS A 1 389 ? 7.177 -18.568 -16.364 1.00 94.75 389 LYS A C 1
ATOM 3118 O O . LYS A 1 389 ? 6.103 -18.408 -16.924 1.00 94.75 389 LYS A O 1
ATOM 3123 N N . GLU A 1 390 ? 7.389 -19.532 -15.475 1.00 94.69 390 GLU A N 1
ATOM 3124 C CA . GLU A 1 390 ? 6.391 -20.524 -15.066 1.00 94.69 390 GLU A CA 1
ATOM 3125 C C . GLU A 1 390 ? 5.199 -19.948 -14.285 1.00 94.69 390 GLU A C 1
ATOM 3127 O O . GLU A 1 390 ? 4.138 -20.566 -14.265 1.00 94.69 390 GLU A O 1
ATOM 3132 N N . SER A 1 391 ? 5.364 -18.781 -13.663 1.00 95.25 391 SER A N 1
ATOM 3133 C CA . SER A 1 391 ? 4.345 -18.089 -12.864 1.00 95.25 391 SER A CA 1
ATOM 3134 C C . SER A 1 391 ? 3.751 -16.876 -13.579 1.00 95.25 391 SER A C 1
ATOM 3136 O O . SER A 1 391 ? 2.937 -16.174 -12.991 1.00 95.25 391 SER A O 1
ATOM 3138 N N . LEU A 1 392 ? 4.180 -16.589 -14.809 1.00 96.81 392 LEU A N 1
ATOM 3139 C CA . LEU A 1 392 ? 3.678 -15.471 -15.605 1.00 96.81 392 LEU A CA 1
ATOM 3140 C C . LEU A 1 392 ? 2.433 -15.884 -16.410 1.00 96.81 392 LEU A C 1
ATOM 3142 O O . LEU A 1 392 ? 2.291 -17.058 -16.766 1.00 96.81 392 LEU A O 1
ATOM 3146 N N . PRO A 1 393 ? 1.538 -14.932 -16.734 1.00 96.62 393 PRO A N 1
ATOM 3147 C CA . PRO A 1 393 ? 0.320 -15.230 -17.480 1.00 96.62 393 PRO A CA 1
ATOM 3148 C C . PRO A 1 393 ? 0.639 -15.725 -18.893 1.00 96.62 393 PRO A C 1
ATOM 3150 O O . PRO A 1 393 ? 1.707 -15.460 -19.433 1.00 96.62 393 PRO A O 1
ATOM 3153 N N . THR A 1 394 ? -0.282 -16.440 -19.535 1.00 95.19 394 THR A N 1
ATOM 3154 C CA . THR A 1 394 ? -0.086 -16.895 -20.929 1.00 95.19 394 THR A CA 1
ATOM 3155 C C . THR A 1 394 ? -0.790 -16.012 -21.952 1.00 95.19 394 THR A C 1
ATOM 3157 O O . THR A 1 394 ? -0.339 -15.943 -23.095 1.00 95.19 394 THR A O 1
ATOM 3160 N N . ASP A 1 395 ? -1.860 -15.325 -21.544 1.00 96.50 395 ASP A N 1
ATOM 3161 C CA . ASP A 1 395 ? -2.550 -14.347 -22.376 1.00 96.50 395 ASP A CA 1
ATOM 3162 C C . ASP A 1 395 ? -1.631 -13.162 -22.694 1.00 96.50 395 ASP A C 1
ATOM 3164 O O . ASP A 1 395 ? -0.922 -12.639 -21.828 1.00 96.50 395 ASP A O 1
ATOM 3168 N N . TRP A 1 396 ? -1.650 -12.732 -23.954 1.00 97.12 396 TRP A N 1
ATOM 3169 C CA . TRP A 1 396 ? -0.762 -11.678 -24.427 1.00 97.12 396 TRP A CA 1
ATOM 3170 C C . TRP A 1 396 ? -1.059 -10.319 -23.773 1.00 97.12 396 TRP A C 1
ATOM 3172 O O . TRP A 1 396 ? -0.127 -9.576 -23.466 1.00 97.12 396 TRP A O 1
ATOM 3182 N N . LYS A 1 397 ? -2.330 -9.982 -23.510 1.00 97.38 397 LYS A N 1
ATOM 3183 C CA . LYS A 1 397 ? -2.674 -8.696 -22.882 1.00 97.38 397 LYS A CA 1
ATOM 3184 C C . LYS A 1 397 ? -2.224 -8.660 -21.426 1.00 97.38 397 LYS A C 1
ATOM 3186 O O . LYS A 1 397 ? -1.754 -7.625 -20.961 1.00 97.38 397 LYS A O 1
ATOM 3191 N N . ASP A 1 398 ? -2.325 -9.780 -20.716 1.00 97.62 398 ASP A N 1
ATOM 3192 C CA . ASP A 1 398 ? -1.807 -9.893 -19.350 1.00 97.62 398 ASP A CA 1
ATOM 3193 C C . ASP A 1 398 ? -0.267 -9.835 -19.322 1.00 97.62 398 ASP A C 1
ATOM 3195 O O . ASP A 1 398 ? 0.317 -9.138 -18.492 1.00 97.62 398 ASP A O 1
ATOM 3199 N N . GLN A 1 399 ? 0.403 -10.471 -20.288 1.00 97.94 399 GLN A N 1
ATOM 3200 C CA . GLN A 1 399 ? 1.850 -10.339 -20.506 1.00 97.94 399 GLN A CA 1
ATOM 3201 C C . GLN A 1 399 ? 2.268 -8.879 -20.764 1.00 97.94 399 GLN A C 1
ATOM 3203 O O . GLN A 1 399 ? 3.207 -8.377 -20.140 1.00 97.94 399 GLN A O 1
ATOM 3208 N N . ALA A 1 400 ? 1.532 -8.169 -21.623 1.00 98.00 400 ALA A N 1
ATOM 3209 C CA . ALA A 1 400 ? 1.738 -6.749 -21.881 1.00 98.00 400 ALA A CA 1
ATOM 3210 C C . ALA A 1 400 ? 1.522 -5.909 -20.609 1.00 98.00 400 ALA A C 1
ATOM 3212 O O . ALA A 1 400 ? 2.343 -5.049 -20.292 1.00 98.00 400 ALA A O 1
ATOM 3213 N N . ALA A 1 401 ? 0.475 -6.183 -19.826 1.00 97.69 401 ALA A N 1
ATOM 3214 C CA . ALA A 1 401 ? 0.223 -5.487 -18.566 1.00 97.69 401 ALA A CA 1
ATOM 3215 C C . ALA A 1 401 ? 1.407 -5.605 -17.594 1.00 97.69 401 ALA A C 1
ATOM 3217 O O . ALA A 1 401 ? 1.831 -4.595 -17.029 1.00 97.69 401 ALA A O 1
ATOM 3218 N N . ILE A 1 402 ? 1.996 -6.796 -17.451 1.00 97.50 402 ILE A N 1
ATOM 3219 C CA . ILE A 1 402 ? 3.199 -7.017 -16.633 1.00 97.50 402 ILE A CA 1
ATOM 3220 C C . ILE A 1 402 ? 4.413 -6.266 -17.184 1.00 97.50 402 ILE A C 1
ATOM 3222 O O . ILE A 1 402 ? 5.141 -5.624 -16.421 1.00 97.50 402 ILE A O 1
ATOM 3226 N N . PHE A 1 403 ? 4.612 -6.301 -18.503 1.00 98.19 403 PHE A N 1
ATOM 3227 C CA . PHE A 1 403 ? 5.687 -5.571 -19.172 1.00 98.19 403 PHE A CA 1
ATOM 3228 C C . PHE A 1 403 ? 5.629 -4.067 -18.867 1.00 98.19 403 PHE A C 1
ATOM 3230 O O . PHE A 1 403 ? 6.605 -3.497 -18.377 1.00 98.19 403 PHE A O 1
ATOM 3237 N N . TYR A 1 404 ? 4.477 -3.427 -19.078 1.00 98.00 404 TYR A N 1
ATOM 3238 C CA . TYR A 1 404 ? 4.316 -1.990 -18.836 1.00 98.00 404 TYR A CA 1
ATOM 3239 C C . TYR A 1 404 ? 4.342 -1.631 -17.348 1.00 98.00 404 TYR A C 1
ATOM 3241 O O . TYR A 1 404 ? 4.912 -0.609 -16.971 1.00 98.00 404 TYR A O 1
ATOM 3249 N N . SER A 1 405 ? 3.839 -2.514 -16.483 1.00 97.19 405 SER A N 1
ATOM 3250 C CA . SER A 1 405 ? 3.924 -2.349 -15.027 1.00 97.19 405 SER A CA 1
ATOM 3251 C C . SER A 1 405 ? 5.369 -2.288 -14.519 1.00 97.19 405 SER A C 1
ATOM 3253 O O . SER A 1 405 ? 5.656 -1.615 -13.527 1.00 97.19 405 SER A O 1
ATOM 3255 N N . TRP A 1 406 ? 6.318 -2.941 -15.200 1.00 97.19 406 TRP A N 1
ATOM 3256 C CA . TRP A 1 406 ? 7.732 -2.786 -14.859 1.00 97.19 406 TRP A CA 1
ATOM 3257 C C . TRP A 1 406 ? 8.217 -1.344 -15.062 1.00 97.19 406 TRP A C 1
ATOM 3259 O O . TRP A 1 406 ? 8.877 -0.790 -14.183 1.00 97.19 406 TRP A O 1
ATOM 3269 N N . PHE A 1 407 ? 7.840 -0.698 -16.169 1.00 96.38 407 PHE A N 1
ATOM 3270 C CA . PHE A 1 407 ? 8.187 0.703 -16.423 1.00 96.38 407 PHE A CA 1
ATOM 3271 C C . PHE A 1 407 ? 7.536 1.652 -15.402 1.00 96.38 407 PHE A C 1
ATOM 3273 O O . PHE A 1 407 ? 8.192 2.588 -14.934 1.00 96.38 407 PHE A O 1
ATOM 3280 N N . GLU A 1 408 ? 6.311 1.357 -14.954 1.00 94.38 408 GLU A N 1
ATOM 3281 C CA . GLU A 1 408 ? 5.672 2.089 -13.848 1.00 94.38 408 GLU A CA 1
ATOM 3282 C C . GLU A 1 408 ? 6.498 1.988 -12.557 1.00 94.38 408 GLU A C 1
ATOM 3284 O O . GLU A 1 408 ? 6.752 2.971 -11.847 1.00 94.38 408 GLU A O 1
ATOM 3289 N N . SER A 1 409 ? 6.984 0.778 -12.265 1.00 92.19 409 SER A N 1
ATOM 3290 C CA . SER A 1 409 ? 7.755 0.494 -11.055 1.00 92.19 409 SER A CA 1
ATOM 3291 C C . SER A 1 409 ? 9.070 1.280 -10.979 1.00 92.19 409 SER A C 1
ATOM 3293 O O . SER A 1 409 ? 9.526 1.603 -9.879 1.00 92.19 409 SER A O 1
ATOM 3295 N N . VAL A 1 410 ? 9.670 1.636 -12.121 1.00 90.88 410 VAL A N 1
ATOM 3296 C CA . VAL A 1 410 ? 10.930 2.400 -12.176 1.00 90.88 410 VAL A CA 1
ATOM 3297 C C . VAL A 1 410 ? 10.717 3.913 -12.295 1.00 90.88 410 VAL A C 1
ATOM 3299 O O . VAL A 1 410 ? 11.663 4.667 -12.084 1.00 90.88 410 VAL A O 1
ATOM 3302 N N . GLY A 1 411 ? 9.483 4.372 -12.551 1.00 90.12 411 GLY A N 1
ATOM 3303 C CA . GLY A 1 411 ? 9.099 5.789 -12.478 1.00 90.12 411 GLY A CA 1
ATOM 3304 C C . GLY A 1 411 ? 8.504 6.401 -13.750 1.00 90.12 411 GLY A C 1
ATOM 3305 O O . GLY A 1 411 ? 8.250 7.607 -13.759 1.00 90.12 411 GLY A O 1
ATOM 3306 N N . PHE A 1 412 ? 8.276 5.619 -14.809 1.00 93.00 412 PHE A N 1
ATOM 3307 C CA . PHE A 1 412 ? 7.436 6.075 -15.921 1.00 93.00 412 PHE A CA 1
ATOM 3308 C C . PHE A 1 412 ? 5.972 6.080 -15.472 1.00 93.00 412 PHE A C 1
ATOM 3310 O O . PHE A 1 412 ? 5.596 5.283 -14.630 1.00 93.00 412 PHE A O 1
ATOM 3317 N N . ASN A 1 413 ? 5.158 7.005 -15.974 1.00 92.50 413 ASN A N 1
ATOM 3318 C CA . ASN A 1 413 ? 3.773 7.175 -15.516 1.00 92.50 413 ASN A CA 1
ATOM 3319 C C . ASN A 1 413 ? 2.769 7.185 -16.680 1.00 92.50 413 ASN A C 1
ATOM 3321 O O . ASN A 1 413 ? 1.557 7.268 -16.455 1.00 92.50 413 ASN A O 1
ATOM 3325 N N . ARG A 1 414 ? 3.242 7.210 -17.933 1.00 94.00 414 ARG A N 1
ATOM 3326 C CA . ARG A 1 414 ? 2.401 7.303 -19.132 1.00 94.00 414 ARG A CA 1
ATOM 3327 C C . ARG A 1 414 ? 2.812 6.324 -20.207 1.00 94.00 414 ARG A C 1
ATOM 3329 O O . ARG A 1 414 ? 3.998 6.099 -20.407 1.00 94.00 414 ARG A O 1
ATOM 3336 N N . TYR A 1 415 ? 1.810 5.869 -20.951 1.00 95.75 415 TYR A N 1
ATOM 3337 C CA . TYR A 1 415 ? 1.914 4.902 -22.038 1.00 95.75 415 TYR A CA 1
ATOM 3338 C C . TYR A 1 415 ? 1.080 5.440 -23.199 1.00 95.75 415 TYR A C 1
ATOM 3340 O O . TYR A 1 415 ? -0.147 5.494 -23.115 1.00 95.75 415 TYR A O 1
ATOM 3348 N N . ASN A 1 416 ? 1.737 5.983 -24.229 1.00 95.12 416 ASN A N 1
ATOM 3349 C CA . ASN A 1 416 ? 1.079 6.759 -25.294 1.00 95.12 416 ASN A CA 1
ATOM 3350 C C . ASN A 1 416 ? 0.159 7.875 -24.748 1.00 95.12 416 ASN A C 1
ATOM 3352 O O . ASN A 1 416 ? -0.910 8.160 -25.283 1.00 95.12 416 ASN A O 1
ATOM 3356 N N . GLY A 1 417 ? 0.573 8.502 -23.642 1.00 92.56 417 GLY A N 1
ATOM 3357 C CA . GLY A 1 417 ? -0.174 9.570 -22.974 1.00 92.56 417 GLY A CA 1
ATOM 3358 C C . GLY A 1 417 ? -1.306 9.110 -22.044 1.00 92.56 417 GLY A C 1
ATOM 3359 O O . GLY A 1 417 ? -1.864 9.963 -21.352 1.00 92.56 417 GLY A O 1
ATOM 3360 N N . GLN A 1 418 ? -1.608 7.809 -21.975 1.00 93.94 418 GLN A N 1
ATOM 3361 C CA . GLN A 1 418 ? -2.580 7.220 -21.044 1.00 93.94 418 GLN A CA 1
ATOM 3362 C C . GLN A 1 418 ? -1.918 6.767 -19.737 1.00 93.94 418 GLN A C 1
ATOM 3364 O O . GLN A 1 418 ? -0.703 6.572 -19.686 1.00 93.94 418 GLN A O 1
ATOM 3369 N N . TYR A 1 419 ? -2.712 6.605 -18.681 1.00 92.38 419 TYR A N 1
ATOM 3370 C CA . TYR A 1 419 ? -2.272 6.050 -17.397 1.00 92.38 419 TYR A CA 1
ATOM 3371 C C . TYR A 1 419 ? -2.213 4.532 -17.446 1.00 92.38 419 TYR A C 1
ATOM 3373 O O . TYR A 1 419 ? -2.968 3.930 -18.204 1.00 92.38 419 TYR A O 1
ATOM 3381 N N . LEU A 1 420 ? -1.383 3.918 -16.595 1.00 94.75 420 LEU A N 1
ATOM 3382 C CA . LEU A 1 420 ? -1.273 2.460 -16.544 1.00 94.75 420 LEU A CA 1
ATOM 3383 C C . LEU A 1 420 ? -2.643 1.766 -16.405 1.00 94.75 420 LEU A C 1
ATOM 3385 O O . LEU A 1 420 ? -2.912 0.921 -17.254 1.00 94.75 420 LEU A O 1
ATOM 3389 N N . PRO A 1 421 ? -3.535 2.124 -15.449 1.00 94.31 421 PRO A N 1
ATOM 3390 C CA . PRO A 1 421 ? -4.789 1.393 -15.257 1.00 94.31 421 PRO A CA 1
ATOM 3391 C C . PRO A 1 421 ? -5.750 1.467 -16.440 1.00 94.31 421 PRO A C 1
ATOM 3393 O O . PRO A 1 421 ? -6.544 0.556 -16.601 1.00 94.31 421 PRO A O 1
ATOM 3396 N N . ASP A 1 422 ? -5.686 2.524 -17.253 1.00 94.69 422 ASP A N 1
ATOM 3397 C CA . ASP A 1 422 ? -6.515 2.648 -18.457 1.00 94.69 422 ASP A CA 1
ATOM 3398 C C . ASP A 1 422 ? -5.858 1.924 -19.639 1.00 94.69 422 ASP A C 1
ATOM 3400 O O . ASP A 1 422 ? -6.508 1.204 -20.393 1.00 94.69 422 ASP A O 1
ATOM 3404 N N . PHE A 1 423 ? -4.542 2.094 -19.782 1.00 96.31 423 PHE A N 1
ATOM 3405 C CA . PHE A 1 423 ? -3.770 1.590 -20.910 1.00 96.31 423 PHE A CA 1
ATOM 3406 C C . PHE A 1 423 ? -3.715 0.059 -20.952 1.00 96.31 423 PHE A C 1
ATOM 3408 O O . PHE A 1 423 ? -3.861 -0.542 -22.016 1.00 96.31 423 PHE A O 1
ATOM 3415 N N . ILE A 1 424 ? -3.513 -0.588 -19.800 1.00 96.38 424 ILE A N 1
ATOM 3416 C CA . ILE A 1 424 ? -3.363 -2.050 -19.730 1.00 96.38 424 ILE A CA 1
ATOM 3417 C C . ILE A 1 424 ? -4.682 -2.803 -19.916 1.00 96.38 424 ILE A C 1
ATOM 3419 O O . ILE A 1 424 ? -4.674 -4.029 -20.006 1.00 96.38 424 ILE A O 1
ATOM 3423 N N . GLU A 1 425 ? -5.820 -2.114 -19.960 1.00 94.44 425 GLU A N 1
ATOM 3424 C CA . GLU A 1 425 ? -7.108 -2.766 -20.199 1.00 94.44 425 GLU A CA 1
ATOM 3425 C C . GLU A 1 425 ? -7.189 -3.281 -21.635 1.00 94.44 425 GLU A C 1
ATOM 3427 O O . GLU A 1 425 ? -7.547 -4.439 -21.850 1.00 94.44 425 GLU A O 1
ATOM 3432 N N . GLU A 1 426 ? -6.752 -2.469 -22.597 1.00 94.31 426 GLU A N 1
ATOM 3433 C CA . GLU A 1 426 ? -6.721 -2.800 -24.022 1.00 94.31 426 GLU A CA 1
ATOM 3434 C C . GLU A 1 426 ? -5.381 -2.374 -24.657 1.00 94.31 426 GLU A C 1
ATOM 3436 O O . GLU A 1 426 ? -5.343 -1.452 -25.478 1.00 94.31 426 GLU A O 1
ATOM 3441 N N . PRO A 1 427 ? -4.257 -3.023 -24.285 1.00 93.88 427 PRO A N 1
ATOM 3442 C CA . PRO A 1 427 ? -2.951 -2.688 -24.835 1.00 93.88 427 PRO A CA 1
ATOM 3443 C C . PRO A 1 427 ? -2.881 -3.087 -26.315 1.00 93.88 427 PRO A C 1
ATOM 3445 O O . PRO A 1 427 ? -3.401 -4.129 -26.716 1.00 93.88 427 PRO A O 1
ATOM 3448 N N . ALA A 1 428 ? -2.210 -2.271 -27.130 1.00 92.38 428 ALA A N 1
ATOM 3449 C CA . ALA A 1 428 ? -1.962 -2.561 -28.542 1.00 92.38 428 ALA A CA 1
ATOM 3450 C C . ALA A 1 428 ? -0.532 -3.091 -28.747 1.00 92.38 428 ALA A C 1
ATOM 3452 O O . ALA A 1 428 ? 0.392 -2.575 -28.110 1.00 92.38 428 ALA A O 1
ATOM 3453 N N . PRO A 1 429 ? -0.320 -4.096 -29.620 1.00 94.75 429 PRO A N 1
ATOM 3454 C CA . PRO A 1 429 ? 1.013 -4.616 -29.891 1.00 94.75 429 PRO A CA 1
ATOM 3455 C C . PRO A 1 429 ? 1.874 -3.593 -30.631 1.00 94.75 429 PRO A C 1
ATOM 3457 O O . PRO A 1 429 ? 1.382 -2.788 -31.425 1.00 94.75 429 PRO A O 1
ATOM 3460 N N . GLY A 1 430 ? 3.186 -3.680 -30.416 1.00 94.19 430 GLY A N 1
ATOM 3461 C CA . GLY A 1 430 ? 4.177 -2.860 -31.104 1.00 94.19 430 GLY A CA 1
ATOM 3462 C C . GLY A 1 430 ? 4.834 -1.834 -30.190 1.00 94.19 430 GLY A C 1
ATOM 3463 O O . GLY A 1 430 ? 5.138 -2.119 -29.030 1.00 94.19 430 GLY A O 1
ATOM 3464 N N . THR A 1 431 ? 5.136 -0.666 -30.751 1.00 96.50 431 THR A N 1
ATOM 3465 C CA . THR A 1 431 ? 5.905 0.379 -30.074 1.00 96.50 431 THR A CA 1
ATOM 3466 C C . THR A 1 431 ? 4.993 1.303 -29.276 1.00 96.50 431 THR A C 1
ATOM 3468 O O . THR A 1 431 ? 3.999 1.824 -29.780 1.00 96.50 431 THR A O 1
ATOM 3471 N N . VAL A 1 432 ? 5.360 1.524 -28.018 1.00 97.38 432 VAL A N 1
ATOM 3472 C CA . VAL A 1 432 ? 4.678 2.409 -27.078 1.00 97.38 432 VAL A CA 1
ATOM 3473 C C . VAL A 1 432 ? 5.678 3.417 -26.551 1.00 97.38 432 VAL A C 1
ATOM 3475 O O . VAL A 1 432 ? 6.786 3.064 -26.149 1.00 97.38 432 VAL A O 1
ATOM 3478 N N . ASN A 1 433 ? 5.268 4.678 -26.529 1.00 97.19 433 ASN A N 1
ATOM 3479 C CA . ASN A 1 433 ? 6.024 5.728 -25.879 1.00 97.19 433 ASN A CA 1
ATOM 3480 C C . ASN A 1 433 ? 5.736 5.699 -24.372 1.00 97.19 433 ASN A C 1
ATOM 3482 O O . ASN A 1 433 ? 4.624 6.038 -23.949 1.00 97.19 433 ASN A O 1
ATOM 3486 N N . VAL A 1 434 ? 6.724 5.290 -23.576 1.00 96.38 434 VAL A N 1
ATOM 3487 C CA . VAL A 1 434 ? 6.680 5.390 -22.114 1.00 96.38 434 VAL A CA 1
ATOM 3488 C C . VAL A 1 434 ? 7.243 6.733 -21.686 1.00 96.38 434 VAL A C 1
ATOM 3490 O O . VAL A 1 434 ? 8.331 7.112 -22.114 1.00 96.38 434 VAL A O 1
ATOM 3493 N N . SER A 1 435 ? 6.527 7.479 -20.846 1.00 94.62 435 SER A N 1
ATOM 3494 C CA . SER A 1 435 ? 7.006 8.782 -20.380 1.00 94.62 435 SER A CA 1
ATOM 3495 C C . SER A 1 435 ? 6.841 8.998 -18.886 1.00 94.62 435 SER A C 1
ATOM 3497 O O . SER A 1 435 ? 5.948 8.453 -18.237 1.00 94.62 435 SER A O 1
ATOM 3499 N N . ARG A 1 436 ? 7.733 9.819 -18.330 1.00 91.38 436 ARG A N 1
ATOM 3500 C CA . ARG A 1 436 ? 7.691 10.279 -16.940 1.00 91.38 436 ARG A CA 1
ATOM 3501 C C . ARG A 1 436 ? 6.591 11.315 -16.694 1.00 91.38 436 ARG A C 1
ATOM 3503 O O . ARG A 1 436 ? 6.208 11.505 -15.543 1.00 91.38 436 ARG A O 1
ATOM 3510 N N . THR A 1 437 ? 6.069 11.931 -17.755 1.00 89.88 437 THR A N 1
ATOM 3511 C CA . THR A 1 437 ? 5.096 13.030 -17.723 1.00 89.88 437 THR A CA 1
ATOM 3512 C C . THR A 1 437 ? 4.076 12.888 -16.600 1.00 89.88 437 THR A C 1
ATOM 3514 O O . THR A 1 437 ? 3.288 11.939 -16.560 1.00 89.88 437 THR A O 1
ATOM 3517 N N . MET A 1 438 ? 4.056 13.880 -15.715 1.00 84.38 438 MET A N 1
ATOM 3518 C CA . MET A 1 438 ? 3.076 13.970 -14.645 1.00 84.38 438 MET A CA 1
ATOM 3519 C C . MET A 1 438 ? 1.929 14.888 -15.058 1.00 84.38 438 MET A C 1
ATOM 3521 O O . MET A 1 438 ? 2.103 16.062 -15.361 1.00 84.38 438 MET A O 1
ATOM 3525 N N . LYS A 1 439 ? 0.716 14.358 -15.013 1.00 84.12 439 LYS A N 1
ATOM 3526 C CA . LYS A 1 439 ? -0.542 15.099 -15.143 1.00 84.12 439 LYS A CA 1
ATOM 3527 C C . LYS A 1 439 ? -1.460 14.685 -14.012 1.00 84.12 439 LYS A C 1
ATOM 3529 O O . LYS A 1 439 ? -1.458 13.516 -13.629 1.00 84.12 439 LYS A O 1
ATOM 3534 N N . TRP A 1 440 ? -2.238 15.641 -13.519 1.00 76.88 440 TRP A N 1
ATOM 3535 C CA . TRP A 1 440 ? -3.232 15.435 -12.473 1.00 76.88 440 TRP A CA 1
ATOM 3536 C C . TRP A 1 440 ? -4.263 14.377 -12.883 1.00 76.88 440 TRP A C 1
ATOM 3538 O O . TRP A 1 440 ? -4.904 14.506 -13.924 1.00 76.88 440 TRP A O 1
ATOM 3548 N N . THR A 1 441 ? -4.401 13.342 -12.054 1.00 73.06 441 THR A N 1
ATOM 3549 C CA . THR A 1 441 ? -5.466 12.321 -12.124 1.00 73.06 441 THR A CA 1
ATOM 3550 C C . THR A 1 441 ? -6.435 12.425 -10.976 1.00 73.06 441 THR A C 1
ATOM 3552 O O . THR A 1 441 ? -7.615 12.139 -11.137 1.00 73.06 441 THR A O 1
ATOM 3555 N N . LEU A 1 442 ? -5.932 12.814 -9.809 1.00 74.94 442 LEU A N 1
ATOM 3556 C CA . LEU A 1 442 ? -6.758 13.056 -8.646 1.00 74.94 442 LEU A CA 1
ATOM 3557 C C . LEU A 1 442 ? -7.445 14.421 -8.765 1.00 74.94 442 LEU A C 1
ATOM 3559 O O . LEU A 1 442 ? -6.910 15.320 -9.427 1.00 74.94 442 LEU A O 1
ATOM 3563 N N . PRO A 1 443 ? -8.609 14.599 -8.112 1.00 76.50 443 PRO A N 1
ATOM 3564 C CA . PRO A 1 443 ? -9.282 15.887 -8.052 1.00 76.50 443 PRO A CA 1
ATOM 3565 C C . PRO A 1 443 ? -8.321 16.994 -7.615 1.00 76.50 443 PRO A C 1
ATOM 3567 O O . PRO A 1 443 ? -7.657 16.898 -6.584 1.00 76.50 443 PRO A O 1
ATOM 3570 N N . THR A 1 444 ? -8.250 18.066 -8.402 1.00 72.38 444 THR A N 1
ATOM 3571 C CA . THR A 1 444 ? -7.449 19.249 -8.060 1.00 72.38 444 THR A CA 1
ATOM 3572 C C . THR A 1 444 ? -8.130 20.106 -7.002 1.00 72.38 444 THR A C 1
ATOM 3574 O O . THR A 1 444 ? -7.464 20.873 -6.307 1.00 72.38 444 THR A O 1
ATOM 3577 N N . ASP A 1 445 ? -9.452 19.999 -6.879 1.00 83.44 445 ASP A N 1
ATOM 3578 C CA . ASP A 1 445 ? -10.266 20.678 -5.879 1.00 83.44 445 ASP A CA 1
ATOM 3579 C C . ASP A 1 445 ? -10.708 19.716 -4.783 1.00 83.44 445 ASP A C 1
ATOM 3581 O O . ASP A 1 445 ? -10.935 18.531 -5.017 1.00 83.44 445 ASP A O 1
ATOM 3585 N N . VAL A 1 446 ? -10.842 20.257 -3.574 1.00 86.56 446 VAL A N 1
ATOM 3586 C CA . VAL A 1 446 ? -11.371 19.530 -2.422 1.00 86.56 446 VAL A CA 1
ATOM 3587 C C . VAL A 1 446 ? -12.888 19.682 -2.465 1.00 86.56 446 VAL A C 1
ATOM 3589 O O . VAL A 1 446 ? -13.367 20.814 -2.354 1.00 86.56 446 VAL A O 1
ATOM 3592 N N . PRO A 1 447 ? -13.658 18.593 -2.642 1.00 86.94 447 PRO A N 1
ATOM 3593 C CA . PRO A 1 447 ? -15.113 18.678 -2.667 1.00 86.94 447 PRO A CA 1
ATOM 3594 C C . PRO A 1 447 ? -15.652 19.321 -1.386 1.00 86.94 447 PRO A C 1
ATOM 3596 O O . PRO A 1 447 ? -15.120 19.069 -0.308 1.00 86.94 447 PRO A O 1
ATOM 3599 N N . GLU A 1 448 ? -16.739 20.093 -1.471 1.00 88.19 448 GLU A N 1
ATOM 3600 C CA . GLU A 1 448 ? -17.294 20.839 -0.325 1.00 88.19 448 GLU A CA 1
ATOM 3601 C C . GLU A 1 448 ? -17.553 19.941 0.898 1.00 88.19 448 GLU A C 1
ATOM 3603 O O . GLU A 1 448 ? -17.139 20.256 2.010 1.00 88.19 448 GLU A O 1
ATOM 3608 N N . HIS A 1 449 ? -18.123 18.752 0.681 1.00 86.88 449 HIS A N 1
ATOM 3609 C CA . HIS A 1 449 ? -18.381 17.759 1.732 1.00 86.88 449 HIS A CA 1
ATOM 3610 C C . HIS A 1 449 ? -17.110 17.116 2.334 1.00 86.88 449 HIS A C 1
ATOM 3612 O O . HIS A 1 449 ? -17.196 16.370 3.310 1.00 86.88 449 HIS A O 1
ATOM 3618 N N . ARG A 1 450 ? -15.932 17.368 1.749 1.00 88.88 450 ARG A N 1
ATOM 3619 C CA . ARG A 1 450 ? -14.608 16.913 2.212 1.00 88.88 450 ARG A CA 1
ATOM 3620 C C . ARG A 1 450 ? -13.771 18.028 2.820 1.00 88.88 450 ARG A C 1
ATOM 3622 O O . ARG A 1 450 ? -12.728 17.737 3.408 1.00 88.88 450 ARG A O 1
ATOM 3629 N N . VAL A 1 451 ? -14.217 19.279 2.725 1.00 88.62 451 VAL A N 1
ATOM 3630 C CA . VAL A 1 451 ? -13.558 20.394 3.403 1.00 88.62 451 VAL A CA 1
ATOM 3631 C C . VAL A 1 451 ? -13.659 20.164 4.914 1.00 88.62 451 VAL A C 1
ATOM 3633 O O . VAL A 1 451 ? -14.757 19.963 5.442 1.00 88.62 451 VAL A O 1
ATOM 3636 N N . PRO A 1 452 ? -12.530 20.151 5.643 1.00 89.56 452 PRO A N 1
ATOM 3637 C CA . PRO A 1 452 ? -12.568 19.904 7.071 1.00 89.56 452 PRO A CA 1
ATOM 3638 C C . PRO A 1 452 ? -13.224 21.088 7.802 1.00 89.56 452 PRO A C 1
ATOM 3640 O O . PRO A 1 452 ? -12.986 22.243 7.449 1.00 89.56 452 PRO A O 1
ATOM 3643 N N . PRO A 1 453 ? -13.986 20.843 8.885 1.00 92.25 453 PRO A N 1
ATOM 3644 C CA . PRO A 1 453 ? -14.653 21.910 9.641 1.00 92.25 453 PRO A CA 1
ATOM 3645 C C . PRO A 1 453 ? -13.675 22.856 10.360 1.00 92.25 453 PRO A C 1
ATOM 3647 O O . PRO A 1 453 ? -14.066 23.920 10.838 1.00 92.25 453 PRO A O 1
ATOM 3650 N N . LYS A 1 454 ? -12.398 22.469 10.473 1.00 93.88 454 LYS A N 1
ATOM 3651 C CA . LYS A 1 454 ? -11.302 23.276 11.023 1.00 93.88 454 LYS A CA 1
ATOM 3652 C C . LYS A 1 454 ? -10.030 23.004 10.226 1.00 93.88 454 LYS A C 1
ATOM 3654 O O . LYS A 1 454 ? -9.755 21.856 9.889 1.00 93.88 454 LYS A O 1
ATOM 3659 N N . SER A 1 455 ? -9.229 24.039 9.989 1.00 92.81 455 SER A N 1
ATOM 3660 C CA . SER A 1 455 ? -7.922 23.902 9.336 1.00 92.81 455 SER A CA 1
ATOM 3661 C C . SER A 1 455 ? -6.892 23.223 10.244 1.00 92.81 455 SER A C 1
ATOM 3663 O O . SER A 1 455 ? -7.011 23.262 11.473 1.00 92.81 455 SER A O 1
ATOM 3665 N N . ALA A 1 456 ? -5.823 22.678 9.652 1.00 92.75 456 ALA A N 1
ATOM 3666 C CA . ALA A 1 456 ? -4.721 22.070 10.405 1.00 92.75 456 ALA A CA 1
ATOM 3667 C C . ALA A 1 456 ? -4.093 23.052 11.410 1.00 92.75 456 ALA A C 1
ATOM 3669 O O . ALA A 1 456 ? -3.791 22.689 12.546 1.00 92.75 456 ALA A O 1
ATOM 3670 N N . MET A 1 457 ? -3.983 24.328 11.028 1.00 91.62 457 MET A N 1
ATOM 3671 C CA . MET A 1 457 ? -3.435 25.402 11.866 1.00 91.62 457 MET A CA 1
ATOM 3672 C C . MET A 1 457 ? -4.231 25.675 13.149 1.00 91.62 457 MET A C 1
ATOM 3674 O O . MET A 1 457 ? -3.673 26.256 14.083 1.00 91.62 457 MET A O 1
ATOM 3678 N N . ASN A 1 458 ? -5.505 25.276 13.188 1.00 93.19 458 ASN A N 1
ATOM 3679 C CA . ASN A 1 458 ? -6.394 25.452 14.338 1.00 93.19 458 ASN A CA 1
ATOM 3680 C C . ASN A 1 458 ? -6.450 24.214 15.245 1.00 93.19 458 ASN A C 1
ATOM 3682 O O . ASN A 1 458 ? -6.883 24.326 16.389 1.00 93.19 458 ASN A O 1
ATOM 3686 N N . ILE A 1 459 ? -6.044 23.045 14.743 1.00 93.62 459 ILE A N 1
ATOM 3687 C CA . ILE A 1 459 ? -6.174 21.759 15.452 1.00 93.62 459 ILE A CA 1
ATOM 3688 C C . ILE A 1 459 ? -4.829 21.152 15.858 1.00 93.62 459 ILE A C 1
ATOM 3690 O O . ILE A 1 459 ? -4.794 20.223 16.665 1.00 93.62 459 ILE A O 1
ATOM 3694 N N . LEU A 1 460 ? -3.724 21.652 15.301 1.00 92.25 460 LEU A N 1
ATOM 3695 C CA . LEU A 1 460 ? -2.378 21.186 15.606 1.00 92.25 460 LEU A CA 1
ATOM 3696 C C . LEU A 1 460 ? -1.603 22.197 16.464 1.00 92.25 460 LEU A C 1
ATOM 3698 O O . LEU A 1 460 ? -1.662 23.404 16.212 1.00 92.25 460 LEU A O 1
ATOM 3702 N N . PRO A 1 461 ? -0.802 21.722 17.438 1.00 89.81 461 PRO A N 1
ATOM 3703 C CA . PRO A 1 461 ? 0.170 22.559 18.128 1.00 89.81 461 PRO A CA 1
ATOM 3704 C C . PRO A 1 461 ? 1.162 23.195 17.148 1.00 89.81 461 PRO A C 1
ATOM 3706 O O . PRO A 1 461 ? 1.620 22.551 16.202 1.00 89.81 461 PRO A O 1
ATOM 3709 N N . LYS A 1 462 ? 1.552 24.447 17.410 1.00 89.00 462 LYS A N 1
ATOM 3710 C CA . LYS A 1 462 ? 2.581 25.163 16.640 1.00 89.00 462 LYS A CA 1
ATOM 3711 C C . LYS A 1 462 ? 3.930 25.045 17.340 1.00 89.00 462 LYS A C 1
ATOM 3713 O O . LYS A 1 462 ? 4.073 25.512 18.469 1.00 89.00 462 LYS A O 1
ATOM 3718 N N . LEU A 1 463 ? 4.936 24.486 16.668 1.00 84.06 463 LEU A N 1
ATOM 3719 C CA . LEU A 1 463 ? 6.314 24.459 17.166 1.00 84.06 463 LEU A CA 1
ATOM 3720 C C . LEU A 1 463 ? 7.210 25.374 16.326 1.00 84.06 463 LEU A C 1
ATOM 3722 O O . LEU A 1 463 ? 7.306 25.244 15.110 1.00 84.06 463 LEU A O 1
ATOM 3726 N N . GLN A 1 464 ? 7.907 26.296 16.991 1.00 78.19 464 GLN A N 1
ATOM 3727 C CA . GLN A 1 464 ? 8.767 27.287 16.329 1.00 78.19 464 GLN A CA 1
ATOM 3728 C C . GLN A 1 464 ? 10.074 26.692 15.797 1.00 78.19 464 GLN A C 1
ATOM 3730 O O . GLN A 1 464 ? 10.644 27.179 14.825 1.00 78.19 464 GLN A O 1
ATOM 3735 N N . ARG A 1 465 ? 10.591 25.652 16.457 1.00 70.69 465 ARG A N 1
ATOM 3736 C CA . ARG A 1 465 ? 11.864 25.022 16.102 1.00 70.69 465 ARG A CA 1
ATOM 3737 C C . ARG A 1 465 ? 11.740 23.516 16.152 1.00 70.69 465 ARG A C 1
ATOM 3739 O O . ARG A 1 465 ? 11.019 22.957 16.976 1.00 70.69 465 ARG A O 1
ATOM 3746 N N . LYS A 1 466 ? 12.507 22.869 15.283 1.00 66.69 466 LYS A N 1
ATOM 3747 C CA . LYS A 1 466 ? 12.707 21.429 15.317 1.00 66.69 466 LYS A CA 1
ATOM 3748 C C . LYS A 1 466 ? 13.363 21.033 16.645 1.00 66.69 466 LYS A C 1
ATOM 3750 O O . LYS A 1 466 ? 14.312 21.692 17.077 1.00 66.69 466 LYS A O 1
ATOM 3755 N N . LYS A 1 467 ? 12.889 19.958 17.285 1.00 63.69 467 LYS A N 1
ATOM 3756 C CA . LYS A 1 467 ? 13.586 19.379 18.445 1.00 63.69 467 LYS A CA 1
ATOM 3757 C C . LYS A 1 467 ? 15.015 19.006 18.039 1.00 63.69 467 LYS A C 1
ATOM 3759 O O . LYS A 1 467 ? 15.241 18.470 16.953 1.00 63.69 467 LYS A O 1
ATOM 3764 N N . VAL A 1 468 ? 15.985 19.294 18.907 1.00 54.12 468 VAL A N 1
ATOM 3765 C CA . VAL A 1 468 ? 17.397 18.978 18.651 1.00 54.12 468 VAL A CA 1
ATOM 3766 C C . VAL A 1 468 ? 17.551 17.463 18.478 1.00 54.12 468 VAL A C 1
ATOM 3768 O O . VAL A 1 468 ? 17.288 16.709 19.412 1.00 54.12 468 VAL A O 1
ATOM 3771 N N . GLY A 1 469 ? 17.986 17.033 17.291 1.00 50.50 469 GLY A N 1
ATOM 3772 C CA . GLY A 1 469 ? 18.148 15.619 16.936 1.00 50.50 469 GLY A CA 1
ATOM 3773 C C . GLY A 1 469 ? 16.959 14.981 16.209 1.00 50.50 469 GLY A C 1
ATOM 3774 O O . GLY A 1 469 ? 17.041 13.807 15.871 1.00 50.50 469 GLY A O 1
ATOM 3775 N N . ALA A 1 470 ? 15.874 15.714 15.926 1.00 56.03 470 ALA A N 1
ATOM 3776 C CA . ALA A 1 470 ? 14.815 15.167 15.081 1.00 56.03 470 ALA A CA 1
ATOM 3777 C C . ALA A 1 470 ? 15.308 15.010 13.630 1.00 56.03 470 ALA A C 1
ATOM 3779 O O . ALA A 1 470 ? 15.994 15.886 13.086 1.00 56.03 470 ALA A O 1
ATOM 3780 N N . ILE A 1 471 ? 14.933 13.900 13.000 1.00 57.22 471 ILE A N 1
ATOM 3781 C CA . ILE A 1 471 ? 15.265 13.563 11.612 1.00 57.22 471 ILE A CA 1
ATOM 3782 C C . ILE A 1 471 ? 14.329 14.352 10.698 1.00 57.22 471 ILE A C 1
ATOM 3784 O O . ILE A 1 471 ? 13.182 14.610 11.042 1.00 57.22 471 ILE A O 1
ATOM 3788 N N . ASP A 1 472 ? 14.852 14.916 9.607 1.00 65.44 472 ASP A N 1
ATOM 3789 C CA . ASP A 1 472 ? 13.967 15.552 8.625 1.00 65.44 472 ASP A CA 1
ATOM 3790 C C . ASP A 1 472 ? 13.453 14.422 7.751 1.00 65.44 472 ASP A C 1
ATOM 3792 O O . ASP A 1 472 ? 14.276 13.655 7.258 1.00 65.44 472 ASP A O 1
ATOM 3796 N N . ILE A 1 473 ? 12.141 14.301 7.582 1.00 65.19 473 ILE A N 1
ATOM 3797 C CA . ILE A 1 473 ? 11.552 13.295 6.691 1.00 65.19 473 ILE A CA 1
ATOM 3798 C C . ILE A 1 473 ? 11.248 13.857 5.278 1.00 65.19 473 ILE A C 1
ATOM 3800 O O . ILE A 1 473 ? 10.838 13.137 4.381 1.00 65.19 473 ILE A O 1
ATOM 3804 N N . SER A 1 474 ? 11.596 15.130 5.075 1.00 72.44 474 SER A N 1
ATOM 3805 C CA . SER A 1 474 ? 11.816 15.910 3.852 1.00 72.44 474 SER A CA 1
ATOM 3806 C C . SER A 1 474 ? 12.745 15.376 2.758 1.00 72.44 474 SER A C 1
ATOM 3808 O O . SER A 1 474 ? 13.933 15.689 2.852 1.00 72.44 474 SER A O 1
ATOM 3810 N N . PHE A 1 475 ? 12.337 14.648 1.723 1.00 69.75 475 PHE A N 1
ATOM 3811 C CA . PHE A 1 475 ? 13.149 14.602 0.498 1.00 69.75 475 PHE A CA 1
ATOM 3812 C C . PHE A 1 475 ? 13.192 16.009 -0.107 1.00 69.75 475 PHE A C 1
ATOM 3814 O O . PHE A 1 475 ? 12.175 16.706 -0.143 1.00 69.75 475 PHE A O 1
ATOM 3821 N N . LYS A 1 476 ? 14.400 16.457 -0.471 1.00 67.44 476 LYS A N 1
ATOM 3822 C CA . LYS A 1 476 ? 14.639 17.809 -0.995 1.00 67.44 476 LYS A CA 1
ATOM 3823 C C . LYS A 1 476 ? 14.192 17.914 -2.446 1.00 67.44 476 LYS A C 1
ATOM 3825 O O . LYS A 1 476 ? 13.560 18.895 -2.818 1.00 67.44 476 LYS A O 1
ATOM 3830 N N . ASP A 1 477 ? 14.543 16.907 -3.235 1.00 69.81 477 ASP A N 1
ATOM 3831 C CA . ASP A 1 477 ? 14.206 16.878 -4.646 1.00 69.81 477 ASP A CA 1
ATOM 3832 C C . ASP A 1 477 ? 12.764 16.393 -4.807 1.00 69.81 477 ASP A C 1
ATOM 3834 O O . ASP A 1 477 ? 12.309 15.538 -4.033 1.00 69.81 477 ASP A O 1
ATOM 3838 N N . PRO A 1 478 ? 12.026 16.934 -5.786 1.00 66.50 478 PRO A N 1
ATOM 3839 C CA . PRO A 1 478 ? 10.694 16.439 -6.081 1.00 66.50 478 PRO A CA 1
ATOM 3840 C C . PRO A 1 478 ? 10.783 14.990 -6.566 1.00 66.50 478 PRO A C 1
ATOM 3842 O O . PRO A 1 478 ? 9.970 14.175 -6.163 1.00 66.50 478 PRO A O 1
ATOM 3845 N N . HIS A 1 479 ? 11.837 14.651 -7.306 1.00 75.12 479 HIS A N 1
ATOM 3846 C CA . HIS A 1 479 ? 11.911 13.453 -8.122 1.00 75.12 479 HIS A CA 1
ATOM 3847 C C . HIS A 1 479 ? 13.190 12.656 -7.902 1.00 75.12 479 HIS A C 1
ATOM 3849 O O . HIS A 1 479 ? 14.280 13.226 -7.794 1.00 75.12 479 HIS A O 1
ATOM 3855 N N . LEU A 1 480 ? 13.079 11.326 -7.917 1.00 79.75 480 LEU A N 1
ATOM 3856 C CA . LEU A 1 480 ? 14.253 10.462 -8.072 1.00 79.75 480 LEU A CA 1
ATOM 3857 C C . LEU A 1 480 ? 14.645 10.360 -9.556 1.00 79.75 480 LEU A C 1
ATOM 3859 O O . LEU A 1 480 ? 13.765 10.274 -10.406 1.00 79.75 480 LEU A O 1
ATOM 3863 N N . PRO A 1 481 ? 15.936 10.386 -9.920 1.00 87.62 481 PRO A N 1
ATOM 3864 C CA . PRO A 1 481 ? 16.328 10.171 -11.308 1.00 87.62 481 PRO A CA 1
ATOM 3865 C C . PRO A 1 481 ? 16.044 8.716 -11.703 1.00 87.62 481 PRO A C 1
ATOM 3867 O O . PRO A 1 481 ? 16.156 7.814 -10.870 1.00 87.62 481 PRO A O 1
ATOM 3870 N N . ILE A 1 482 ? 15.695 8.505 -12.969 1.00 91.31 482 ILE A N 1
ATOM 3871 C CA . ILE A 1 482 ? 15.424 7.182 -13.540 1.00 91.31 482 ILE A CA 1
ATOM 3872 C C . ILE A 1 482 ? 16.629 6.803 -14.394 1.00 91.31 482 ILE A C 1
ATOM 3874 O O . ILE A 1 482 ? 17.014 7.572 -15.271 1.00 91.31 482 ILE A O 1
ATOM 3878 N N . GLY A 1 483 ? 17.216 5.635 -14.144 1.00 93.88 483 GLY A N 1
ATOM 3879 C CA . GLY A 1 483 ? 18.282 5.070 -14.966 1.00 93.88 483 GLY A CA 1
ATOM 3880 C C . GLY A 1 483 ? 17.986 3.612 -15.273 1.00 93.88 483 GLY A C 1
ATOM 3881 O O . GLY A 1 483 ? 17.862 2.804 -14.356 1.00 93.88 483 GLY A O 1
ATOM 3882 N N . VAL A 1 484 ? 17.875 3.258 -16.548 1.00 96.44 484 VAL A N 1
ATOM 3883 C CA . VAL A 1 484 ? 17.654 1.878 -16.988 1.00 96.44 484 VAL A CA 1
ATOM 3884 C C . VAL A 1 484 ? 18.708 1.509 -18.018 1.00 96.44 484 VAL A C 1
ATOM 3886 O O . VAL A 1 484 ? 18.991 2.279 -18.934 1.00 96.44 484 VAL A O 1
ATOM 3889 N N . THR A 1 485 ? 19.276 0.318 -17.859 1.00 96.50 485 THR A N 1
ATOM 3890 C CA . THR A 1 485 ? 20.162 -0.300 -18.846 1.00 96.50 485 THR A CA 1
ATOM 3891 C C . THR A 1 485 ? 19.467 -1.468 -19.524 1.00 96.50 485 THR A C 1
ATOM 3893 O O . THR A 1 485 ? 18.656 -2.170 -18.915 1.00 96.50 485 THR A O 1
ATOM 3896 N N . GLN A 1 486 ? 19.800 -1.682 -20.789 1.00 96.12 486 GLN A N 1
ATOM 3897 C CA . GLN A 1 486 ? 19.295 -2.741 -21.636 1.00 96.12 486 GLN A CA 1
ATOM 3898 C C . GLN A 1 486 ? 20.473 -3.540 -22.197 1.00 96.12 486 GLN A C 1
ATOM 3900 O O . GLN A 1 486 ? 21.401 -3.003 -22.796 1.00 96.12 486 GLN A O 1
ATOM 3905 N N . ARG A 1 487 ? 20.424 -4.863 -22.056 1.00 95.44 487 ARG A N 1
ATOM 3906 C CA . ARG A 1 487 ? 21.411 -5.770 -22.658 1.00 95.44 487 ARG A CA 1
ATOM 3907 C C . ARG A 1 487 ? 20.740 -6.975 -23.295 1.00 95.44 487 ARG A C 1
ATOM 3909 O O . ARG A 1 487 ? 19.607 -7.318 -22.966 1.00 95.44 487 ARG A O 1
ATOM 3916 N N . ARG A 1 488 ? 21.454 -7.645 -24.198 1.00 95.94 488 ARG A N 1
ATOM 3917 C CA . ARG A 1 488 ? 21.021 -8.937 -24.747 1.00 95.94 488 ARG A CA 1
ATOM 3918 C C . ARG A 1 488 ? 21.214 -10.053 -23.716 1.00 95.94 488 ARG A C 1
ATOM 3920 O O . ARG A 1 488 ? 22.152 -10.009 -22.918 1.00 95.94 488 ARG A O 1
ATOM 3927 N N . CYS A 1 489 ? 20.333 -11.045 -23.753 1.00 96.00 489 CYS A N 1
ATOM 3928 C CA . CYS A 1 489 ? 20.389 -12.264 -22.943 1.00 96.00 489 CYS A CA 1
ATOM 3929 C C . CYS A 1 489 ? 20.182 -13.516 -23.806 1.00 96.00 489 CYS A C 1
ATOM 3931 O O . CYS A 1 489 ? 20.039 -13.417 -25.023 1.00 96.00 489 CYS A O 1
ATOM 3933 N N . ASP A 1 490 ? 20.184 -14.691 -23.178 1.00 95.75 490 ASP A N 1
ATOM 3934 C CA . ASP A 1 490 ? 19.799 -15.954 -23.806 1.00 95.75 490 ASP A CA 1
ATOM 3935 C C . ASP A 1 490 ? 18.524 -16.477 -23.128 1.00 95.75 490 ASP A C 1
ATOM 3937 O O . ASP A 1 490 ? 18.549 -16.868 -21.959 1.00 95.75 490 ASP A O 1
ATOM 3941 N N . ALA A 1 491 ? 17.411 -16.490 -23.870 1.00 93.88 491 ALA A N 1
ATOM 3942 C CA . ALA A 1 491 ? 16.100 -16.939 -23.394 1.00 93.88 491 ALA A CA 1
ATOM 3943 C C . ALA A 1 491 ? 16.086 -18.415 -22.954 1.00 93.88 491 ALA A C 1
ATOM 3945 O O . ALA A 1 491 ? 15.239 -18.814 -22.154 1.00 93.88 491 ALA A O 1
ATOM 3946 N N . SER A 1 492 ? 17.026 -19.224 -23.452 1.00 93.44 492 SER A N 1
ATOM 3947 C CA . SER A 1 492 ? 17.176 -20.634 -23.082 1.00 93.44 492 SER A CA 1
ATOM 3948 C C . SER A 1 492 ? 18.020 -20.845 -21.820 1.00 93.44 492 SER A C 1
ATOM 3950 O O . SER A 1 492 ? 18.002 -21.934 -21.246 1.00 93.44 492 SER A O 1
ATOM 3952 N N . GLN A 1 493 ? 18.731 -19.810 -21.352 1.00 94.31 493 GLN A N 1
ATOM 3953 C CA . GLN A 1 493 ? 19.621 -19.875 -20.194 1.00 94.31 493 GLN A CA 1
ATOM 3954 C C . GLN A 1 493 ? 19.204 -18.863 -19.117 1.00 94.31 493 GLN A C 1
ATOM 3956 O O . GLN A 1 493 ? 19.712 -17.737 -19.108 1.00 94.31 493 GLN A O 1
ATOM 3961 N N . PRO A 1 494 ? 18.367 -19.264 -18.139 1.00 92.38 494 PRO A N 1
ATOM 3962 C CA . PRO A 1 494 ? 17.926 -18.390 -17.048 1.00 92.38 494 PRO A CA 1
ATOM 3963 C C . PRO A 1 494 ? 19.044 -17.698 -16.269 1.00 92.38 494 PRO A C 1
ATOM 3965 O O . PRO A 1 494 ? 18.909 -16.553 -15.844 1.00 92.38 494 PRO A O 1
ATOM 3968 N N . LEU A 1 495 ? 20.199 -18.354 -16.137 1.00 91.56 495 LEU A N 1
ATOM 3969 C CA . LEU A 1 495 ? 21.370 -17.771 -15.480 1.00 91.56 495 LEU A CA 1
ATOM 3970 C C . LEU A 1 495 ? 21.910 -16.526 -16.201 1.00 91.56 495 LEU A C 1
ATOM 3972 O O . LEU A 1 495 ? 22.482 -15.660 -15.543 1.00 91.56 495 LEU A O 1
ATOM 3976 N N . SER A 1 496 ? 21.705 -16.396 -17.517 1.00 93.88 496 SER A N 1
ATOM 3977 C CA . SER A 1 496 ? 22.167 -15.237 -18.295 1.00 93.88 496 SER A CA 1
ATOM 3978 C C . SER A 1 496 ? 21.434 -13.938 -17.925 1.00 93.88 496 SER A C 1
ATOM 3980 O O . SER A 1 496 ? 21.987 -12.840 -18.081 1.00 93.88 496 SER A O 1
ATOM 3982 N N . TYR A 1 497 ? 20.211 -14.066 -17.396 1.00 94.06 497 TYR A N 1
ATOM 3983 C CA . TYR A 1 497 ? 19.304 -12.959 -17.110 1.00 94.06 497 TYR A CA 1
ATOM 3984 C C . TYR A 1 497 ? 18.792 -12.905 -15.662 1.00 94.06 497 TYR A C 1
ATOM 3986 O O . TYR A 1 497 ? 17.913 -12.104 -15.354 1.00 94.06 497 TYR A O 1
ATOM 3994 N N . ARG A 1 498 ? 19.368 -13.692 -14.742 1.00 92.38 498 ARG A N 1
ATOM 3995 C CA . ARG A 1 498 ? 18.938 -13.731 -13.329 1.00 92.38 498 ARG A CA 1
ATOM 3996 C C . ARG A 1 498 ? 18.937 -12.349 -12.651 1.00 92.38 498 ARG A C 1
ATOM 3998 O O . ARG A 1 498 ? 18.039 -12.051 -11.878 1.00 92.38 498 ARG A O 1
ATOM 4005 N N . GLU A 1 499 ? 19.904 -11.493 -12.990 1.00 91.31 499 GLU A N 1
ATOM 4006 C CA . GLU A 1 499 ? 20.110 -10.154 -12.398 1.00 91.31 499 GLU A CA 1
ATOM 4007 C C . GLU A 1 499 ? 19.297 -9.052 -13.107 1.00 91.31 499 GLU A C 1
ATOM 4009 O O . GLU A 1 499 ? 19.481 -7.863 -12.857 1.00 91.31 499 GLU A O 1
ATOM 4014 N N . CYS A 1 500 ? 18.432 -9.425 -14.051 1.00 94.81 500 CYS A N 1
ATOM 4015 C CA . CYS A 1 500 ? 17.580 -8.488 -14.772 1.00 94.81 500 CYS A CA 1
ATOM 4016 C C . CYS A 1 500 ? 16.303 -8.223 -13.974 1.00 94.81 500 CYS A C 1
ATOM 4018 O O . CYS A 1 500 ? 15.698 -9.146 -13.428 1.00 94.81 500 CYS A O 1
ATOM 4020 N N . GLY A 1 501 ? 15.855 -6.970 -13.963 1.00 95.25 501 GLY A N 1
ATOM 4021 C CA . GLY A 1 501 ? 14.532 -6.636 -13.451 1.00 95.25 501 GLY A CA 1
ATOM 4022 C C . GLY A 1 501 ? 13.446 -7.172 -14.384 1.00 95.25 501 GLY A C 1
ATOM 4023 O O . GLY A 1 501 ? 12.549 -7.886 -13.963 1.00 95.25 501 GLY A O 1
ATOM 4024 N N . LEU A 1 502 ? 13.568 -6.919 -15.683 1.00 98.12 502 LEU A N 1
ATOM 4025 C CA . LEU A 1 502 ? 12.607 -7.394 -16.676 1.00 98.12 502 LEU A CA 1
ATOM 4026 C C . LEU A 1 502 ? 13.327 -8.132 -17.793 1.00 98.12 502 LEU A C 1
ATOM 4028 O O . LEU A 1 502 ? 14.369 -7.686 -18.273 1.00 98.12 502 LEU A O 1
ATOM 4032 N N . VAL A 1 503 ? 12.759 -9.256 -18.220 1.00 98.19 503 VAL A N 1
ATOM 4033 C CA . VAL A 1 503 ? 13.284 -10.043 -19.337 1.00 98.19 503 VAL A CA 1
ATOM 4034 C C . VAL A 1 503 ? 12.171 -10.308 -20.325 1.00 98.19 503 VAL A C 1
ATOM 4036 O O . VAL A 1 503 ? 11.130 -10.841 -19.948 1.00 98.19 503 VAL A O 1
ATOM 4039 N N . VAL A 1 504 ? 12.409 -9.965 -21.586 1.00 97.88 504 VAL A N 1
ATOM 4040 C CA . VAL A 1 504 ? 11.454 -10.153 -22.679 1.00 97.88 504 VAL A CA 1
ATOM 4041 C C . VAL A 1 504 ? 12.108 -10.934 -23.802 1.00 97.88 504 VAL A C 1
ATOM 4043 O O . VAL A 1 504 ? 13.210 -10.604 -24.233 1.00 97.88 504 VAL A O 1
ATOM 4046 N N . GLU A 1 505 ? 11.411 -11.950 -24.287 1.00 97.06 505 GLU A N 1
ATOM 4047 C CA . GLU A 1 505 ? 11.687 -12.614 -25.553 1.00 97.06 505 GLU A CA 1
ATOM 4048 C C . GLU A 1 505 ? 10.741 -12.045 -26.607 1.00 97.06 505 GLU A C 1
ATOM 4050 O O . GLU A 1 505 ? 9.527 -12.180 -26.483 1.00 97.06 505 GLU A O 1
ATOM 4055 N N . ASP A 1 506 ? 11.287 -11.394 -27.628 1.00 94.94 506 ASP A N 1
ATOM 4056 C CA . ASP A 1 506 ? 10.514 -10.798 -28.714 1.00 94.94 506 ASP A CA 1
ATOM 4057 C C . ASP A 1 506 ? 11.193 -11.097 -30.054 1.00 94.94 506 ASP A C 1
ATOM 4059 O O . ASP A 1 506 ? 12.369 -10.790 -30.246 1.00 94.94 506 ASP A O 1
ATOM 4063 N N . ASN A 1 507 ? 10.467 -11.733 -30.977 1.00 89.25 507 ASN A N 1
ATOM 4064 C CA . ASN A 1 507 ? 10.964 -12.136 -32.299 1.00 89.25 507 ASN A CA 1
ATOM 4065 C C . ASN A 1 507 ? 12.298 -12.916 -32.264 1.00 89.25 507 ASN A C 1
ATOM 4067 O O . ASN A 1 507 ? 13.153 -12.754 -33.132 1.00 89.25 507 ASN A O 1
ATOM 4071 N N . GLY A 1 508 ? 12.480 -13.769 -31.250 1.00 87.44 508 GLY A N 1
ATOM 4072 C CA . GLY A 1 508 ? 13.696 -14.566 -31.056 1.00 87.44 508 GLY A CA 1
ATOM 4073 C C . GLY A 1 508 ? 14.871 -13.805 -30.430 1.00 87.44 508 GLY A C 1
ATOM 4074 O O . GLY A 1 508 ? 15.922 -14.401 -30.200 1.00 87.44 508 GLY A O 1
ATOM 4075 N N . GLU A 1 509 ? 14.715 -12.516 -30.116 1.00 94.62 509 GLU A N 1
ATOM 4076 C CA . GLU A 1 509 ? 15.688 -11.753 -29.338 1.00 94.62 509 GLU A CA 1
ATOM 4077 C C . GLU A 1 509 ? 15.292 -11.709 -27.857 1.00 94.62 509 GLU A C 1
ATOM 4079 O O . GLU A 1 509 ? 14.177 -11.332 -27.504 1.00 94.62 509 GLU A O 1
ATOM 4084 N N . CYS A 1 510 ? 16.238 -12.033 -26.973 1.00 96.94 510 CYS A N 1
ATOM 4085 C CA . CYS A 1 510 ? 16.085 -11.855 -25.530 1.00 96.94 510 CYS A CA 1
ATOM 4086 C C . CYS A 1 510 ? 16.676 -10.506 -25.105 1.00 96.94 510 CYS A C 1
ATOM 4088 O O . CYS A 1 510 ? 17.869 -10.243 -25.313 1.00 96.94 510 CYS A O 1
ATOM 4090 N N . LYS A 1 511 ? 15.851 -9.667 -24.477 1.00 97.38 511 LYS A N 1
ATOM 4091 C CA . LYS A 1 511 ? 16.221 -8.364 -23.913 1.00 97.38 511 LYS A CA 1
ATOM 4092 C C . LYS A 1 511 ? 16.102 -8.403 -22.395 1.00 97.38 511 LYS A C 1
ATOM 4094 O O . LYS A 1 511 ? 15.081 -8.813 -21.854 1.00 97.38 511 LYS A O 1
ATOM 4099 N N . CYS A 1 512 ? 17.150 -7.947 -21.728 1.00 97.12 512 CYS A N 1
ATOM 4100 C CA . CYS A 1 512 ? 17.252 -7.807 -20.284 1.00 97.12 512 CYS A CA 1
ATOM 4101 C C . CYS A 1 512 ? 17.289 -6.322 -19.931 1.00 97.12 512 CYS A C 1
ATOM 4103 O O . CYS A 1 512 ? 18.175 -5.610 -20.406 1.00 97.12 512 CYS A O 1
ATOM 4105 N N . PHE A 1 513 ? 16.367 -5.883 -19.080 1.00 97.69 513 PHE A N 1
ATOM 4106 C CA . PHE A 1 513 ? 16.316 -4.535 -18.530 1.00 97.69 513 PHE A CA 1
ATOM 4107 C C . PHE A 1 513 ? 16.716 -4.553 -17.055 1.00 97.69 513 PHE A C 1
ATOM 4109 O O . PHE A 1 513 ? 16.244 -5.391 -16.280 1.00 97.69 513 PHE A O 1
ATOM 4116 N N . THR A 1 514 ? 17.550 -3.600 -16.651 1.00 95.69 514 THR A N 1
ATOM 4117 C CA . THR A 1 514 ? 18.004 -3.440 -15.265 1.00 95.69 514 THR A CA 1
ATOM 4118 C C . THR A 1 514 ? 17.750 -2.011 -14.801 1.00 95.69 514 THR A C 1
ATOM 4120 O O . THR A 1 514 ? 18.162 -1.052 -15.454 1.00 95.69 514 THR A O 1
ATOM 4123 N N . TYR A 1 515 ? 17.080 -1.866 -13.655 1.00 93.00 515 TYR A N 1
ATOM 4124 C CA . TYR A 1 515 ? 16.881 -0.573 -13.007 1.00 93.00 515 TYR A CA 1
ATOM 4125 C C . TYR A 1 515 ? 18.104 -0.207 -12.157 1.00 93.00 515 TYR A C 1
ATOM 4127 O O . TYR A 1 515 ? 18.471 -0.919 -11.222 1.00 93.00 515 TYR A O 1
ATOM 4135 N N . ASN A 1 516 ? 18.730 0.923 -12.475 1.00 90.50 516 ASN A N 1
ATOM 4136 C CA . ASN A 1 516 ? 19.872 1.476 -11.760 1.00 90.50 516 ASN A CA 1
ATOM 4137 C C . ASN A 1 516 ? 19.367 2.513 -10.755 1.00 90.50 516 ASN A C 1
ATOM 4139 O O . ASN A 1 516 ? 19.121 3.668 -11.101 1.00 90.50 516 ASN A O 1
ATOM 4143 N N . VAL A 1 517 ? 19.183 2.101 -9.502 1.00 84.38 517 VAL A N 1
ATOM 4144 C CA . VAL A 1 517 ? 18.639 2.994 -8.472 1.00 84.38 517 VAL A CA 1
ATOM 4145 C C . VAL A 1 517 ? 19.612 4.092 -8.041 1.00 84.38 517 VAL A C 1
ATOM 4147 O O . VAL A 1 517 ? 20.823 3.876 -7.968 1.00 84.38 517 VAL A O 1
ATOM 4150 N N . PRO A 1 518 ? 19.089 5.249 -7.605 1.00 82.56 518 PRO A N 1
ATOM 4151 C CA . PRO A 1 518 ? 19.894 6.354 -7.094 1.00 82.56 518 PRO A CA 1
ATOM 4152 C C . PRO A 1 518 ? 20.231 6.237 -5.596 1.00 82.56 518 PRO A C 1
ATOM 4154 O O . PRO A 1 518 ? 20.420 7.249 -4.916 1.00 82.56 518 PRO A O 1
ATOM 4157 N N . PHE A 1 519 ? 20.268 5.025 -5.037 1.00 79.06 519 PHE A N 1
ATOM 4158 C CA . PHE A 1 519 ? 20.562 4.770 -3.622 1.00 79.06 519 PHE A CA 1
ATOM 4159 C C . PHE A 1 519 ? 21.212 3.398 -3.417 1.00 79.06 519 PHE A C 1
ATOM 4161 O O . PHE A 1 519 ? 21.113 2.509 -4.258 1.00 79.06 519 PHE A O 1
ATOM 4168 N N . ASN A 1 520 ? 21.910 3.219 -2.293 1.00 71.88 520 ASN A N 1
ATOM 4169 C CA . ASN A 1 520 ? 22.630 1.978 -2.019 1.00 71.88 520 ASN A CA 1
ATOM 4170 C C . ASN A 1 520 ? 21.677 0.826 -1.637 1.00 71.88 520 ASN A C 1
ATOM 4172 O O . ASN A 1 520 ? 21.138 0.807 -0.532 1.00 71.88 520 ASN A O 1
ATOM 4176 N N . LEU A 1 521 ? 21.516 -0.157 -2.532 1.00 66.69 521 LEU A N 1
ATOM 4177 C CA . LEU A 1 521 ? 20.728 -1.376 -2.288 1.00 66.69 521 LEU A CA 1
ATOM 4178 C C . LEU A 1 521 ? 21.405 -2.362 -1.324 1.00 66.69 521 LEU A C 1
ATOM 4180 O O . LEU A 1 521 ? 20.725 -3.152 -0.682 1.00 66.69 521 LEU A O 1
ATOM 4184 N N . LYS A 1 522 ? 22.742 -2.352 -1.218 1.00 57.22 522 LYS A N 1
ATOM 4185 C CA . LYS A 1 522 ? 23.519 -3.454 -0.611 1.00 57.22 522 LYS A CA 1
ATOM 4186 C C . LYS A 1 522 ? 23.554 -3.446 0.924 1.00 57.22 522 LYS A C 1
ATOM 4188 O O . LYS A 1 522 ? 24.081 -4.374 1.529 1.00 57.22 522 LYS A O 1
ATOM 4193 N N . THR A 1 523 ? 23.036 -2.404 1.575 1.00 55.31 523 THR A N 1
ATOM 4194 C CA . THR A 1 523 ? 23.145 -2.197 3.035 1.00 55.31 523 THR A CA 1
ATOM 4195 C C . THR A 1 523 ? 21.957 -2.716 3.854 1.00 55.31 523 THR A C 1
ATOM 4197 O O . THR A 1 523 ? 21.955 -2.572 5.075 1.00 55.31 523 THR A O 1
ATOM 4200 N N . THR A 1 524 ? 20.926 -3.261 3.215 1.00 54.50 524 THR A N 1
ATOM 4201 C CA . THR A 1 524 ? 19.578 -3.428 3.790 1.00 54.50 524 THR A CA 1
ATOM 4202 C C . THR A 1 524 ? 19.359 -4.814 4.405 1.00 54.50 524 THR A C 1
ATOM 4204 O O . THR A 1 524 ? 19.025 -4.921 5.584 1.00 54.50 524 THR A O 1
ATOM 4207 N N . LEU A 1 525 ? 19.738 -5.874 3.685 1.00 54.19 525 LEU A N 1
ATOM 4208 C CA . LEU A 1 525 ? 19.428 -7.279 4.000 1.00 54.19 525 LEU A CA 1
ATOM 4209 C C . LEU A 1 525 ? 19.869 -7.793 5.388 1.00 54.19 525 LEU A C 1
ATOM 4211 O O . LEU A 1 525 ? 19.349 -8.806 5.858 1.00 54.19 525 LEU A O 1
ATOM 4215 N N . TYR A 1 526 ? 20.829 -7.143 6.056 1.00 59.22 526 TYR A N 1
ATOM 4216 C CA . TYR A 1 526 ? 21.240 -7.492 7.428 1.00 59.22 526 TYR A CA 1
ATOM 4217 C C . TYR A 1 526 ? 20.910 -6.432 8.474 1.00 59.22 526 TYR A C 1
ATOM 4219 O O . TYR A 1 526 ? 20.787 -6.783 9.649 1.00 59.22 526 TYR A O 1
ATOM 4227 N N . LEU A 1 527 ? 20.716 -5.169 8.080 1.00 60.91 527 LEU A N 1
ATOM 4228 C CA . LEU A 1 527 ? 20.147 -4.183 8.992 1.00 60.91 527 LEU A CA 1
ATOM 4229 C C . LEU A 1 527 ? 18.734 -4.626 9.372 1.00 60.91 527 LEU A C 1
ATOM 4231 O O . LEU A 1 527 ? 18.410 -4.648 10.551 1.00 60.91 527 LEU A O 1
ATOM 4235 N N . ASP A 1 528 ? 17.960 -5.120 8.408 1.00 63.47 528 ASP A N 1
ATOM 4236 C CA . ASP A 1 528 ? 16.615 -5.638 8.643 1.00 63.47 528 ASP A CA 1
ATOM 4237 C C . ASP A 1 528 ? 16.624 -6.813 9.629 1.00 63.47 528 ASP A C 1
ATOM 4239 O O . ASP A 1 528 ? 15.828 -6.840 10.566 1.00 63.47 528 ASP A O 1
ATOM 4243 N N . LYS A 1 529 ? 17.606 -7.719 9.515 1.00 67.06 529 LYS A N 1
ATOM 4244 C CA . LYS A 1 529 ? 17.817 -8.816 10.478 1.00 67.06 529 LYS A CA 1
ATOM 4245 C C . LYS A 1 529 ? 18.208 -8.314 11.868 1.00 67.06 529 LYS A C 1
ATOM 4247 O O . LYS A 1 529 ? 17.722 -8.841 12.866 1.00 67.06 529 LYS A O 1
ATOM 4252 N N . LEU A 1 530 ? 19.075 -7.303 11.957 1.00 68.31 530 LEU A N 1
ATOM 4253 C CA . LEU A 1 530 ? 19.437 -6.677 13.231 1.00 68.31 530 LEU A CA 1
ATOM 4254 C C . LEU A 1 530 ? 18.212 -6.018 13.883 1.00 68.31 530 LEU A C 1
ATOM 4256 O O . LEU A 1 530 ? 17.989 -6.179 15.083 1.00 68.31 530 LEU A O 1
ATOM 4260 N N . MET A 1 531 ? 17.400 -5.316 13.094 1.00 72.06 531 MET A N 1
ATOM 4261 C CA . MET A 1 531 ? 16.177 -4.662 13.551 1.00 72.06 531 MET A CA 1
ATOM 4262 C C . MET A 1 531 ? 15.123 -5.686 13.995 1.00 72.06 531 MET A C 1
ATOM 4264 O O . MET A 1 531 ? 14.568 -5.550 15.088 1.00 72.06 531 MET A O 1
ATOM 4268 N N . ALA A 1 532 ? 14.931 -6.763 13.229 1.00 70.19 532 ALA A N 1
ATOM 4269 C CA . ALA A 1 532 ? 14.068 -7.888 13.587 1.00 70.19 532 ALA A CA 1
ATOM 4270 C C . ALA A 1 532 ? 14.543 -8.597 14.868 1.00 70.19 532 ALA A C 1
ATOM 4272 O O . ALA A 1 532 ? 13.734 -8.938 15.736 1.00 70.19 532 ALA A O 1
ATOM 4273 N N . TRP A 1 533 ? 15.856 -8.748 15.067 1.00 71.12 533 TRP A N 1
ATOM 4274 C CA . TRP A 1 533 ? 16.417 -9.246 16.326 1.00 71.12 533 TRP A CA 1
ATOM 4275 C C . TRP A 1 533 ? 16.113 -8.310 17.505 1.00 71.12 533 TRP A C 1
ATOM 4277 O O . TRP A 1 533 ? 15.707 -8.767 18.574 1.00 71.12 533 TRP A O 1
ATOM 4287 N N . MET A 1 534 ? 16.208 -6.994 17.291 1.00 70.75 534 MET A N 1
ATOM 4288 C CA . MET A 1 534 ? 15.817 -5.967 18.265 1.00 70.75 534 MET A CA 1
ATOM 4289 C C . MET A 1 534 ? 14.294 -5.796 18.423 1.00 70.75 534 MET A C 1
ATOM 4291 O O . MET A 1 534 ? 13.860 -4.977 19.235 1.00 70.75 534 MET A O 1
ATOM 4295 N N . LYS A 1 535 ? 13.482 -6.566 17.683 1.00 78.50 535 LYS A N 1
ATOM 4296 C CA . LYS A 1 535 ? 12.012 -6.474 17.642 1.00 78.50 535 LYS A CA 1
ATOM 4297 C C . LYS A 1 535 ? 11.504 -5.078 17.286 1.00 78.50 535 LYS A C 1
ATOM 4299 O O . LYS A 1 535 ? 10.528 -4.598 17.857 1.00 78.50 535 LYS A O 1
ATOM 4304 N N . LEU A 1 536 ? 12.188 -4.442 16.347 1.00 72.94 536 LEU A N 1
ATOM 4305 C CA . LEU A 1 536 ? 11.869 -3.132 15.809 1.00 72.94 536 LEU A CA 1
ATOM 4306 C C . LEU A 1 536 ? 11.580 -3.253 14.307 1.00 72.94 536 LEU A C 1
ATOM 4308 O O . LEU A 1 536 ? 12.231 -4.050 13.630 1.00 72.94 536 LEU A O 1
ATOM 4312 N N . PRO A 1 537 ? 10.655 -2.447 13.763 1.00 67.75 537 PRO A N 1
ATOM 4313 C CA . PRO A 1 537 ? 10.372 -2.457 12.336 1.00 67.75 537 PRO A CA 1
ATOM 4314 C C . PRO A 1 537 ? 11.587 -1.943 11.551 1.00 67.75 537 PRO A C 1
ATOM 4316 O O . PRO A 1 537 ? 11.992 -0.781 11.668 1.00 67.75 537 PRO A O 1
ATOM 4319 N N . ALA A 1 538 ? 12.164 -2.829 10.737 1.00 64.81 538 ALA A N 1
ATOM 4320 C CA . ALA A 1 538 ? 13.299 -2.574 9.841 1.00 64.81 538 ALA A CA 1
ATOM 4321 C C . ALA A 1 538 ? 13.068 -1.363 8.920 1.00 64.81 538 ALA A C 1
ATOM 4323 O O . ALA A 1 538 ? 13.923 -0.502 8.700 1.00 64.81 538 ALA A O 1
ATOM 4324 N N . ARG A 1 539 ? 11.810 -1.245 8.515 1.00 64.94 539 ARG A N 1
ATOM 4325 C CA . ARG A 1 539 ? 11.161 -0.155 7.815 1.00 64.94 539 ARG A CA 1
ATOM 4326 C C . ARG A 1 539 ? 11.603 1.264 8.208 1.00 64.94 539 ARG A C 1
ATOM 4328 O O . ARG A 1 539 ? 11.817 2.077 7.312 1.00 64.94 539 ARG A O 1
ATOM 4335 N N . ALA A 1 540 ? 11.793 1.588 9.486 1.00 60.09 540 ALA A N 1
ATOM 4336 C CA . ALA A 1 540 ? 12.191 2.946 9.885 1.00 60.09 540 ALA A CA 1
ATOM 4337 C C . ALA A 1 540 ? 13.610 3.335 9.413 1.00 60.09 540 ALA A C 1
ATOM 4339 O O . ALA A 1 540 ? 13.914 4.517 9.237 1.00 60.09 540 ALA A O 1
ATOM 4340 N N . PHE A 1 541 ? 14.486 2.353 9.198 1.00 63.97 541 PHE A N 1
ATOM 4341 C CA . PHE A 1 541 ? 15.886 2.580 8.837 1.00 63.97 541 PHE A CA 1
ATOM 4342 C C . PHE A 1 541 ? 16.084 2.724 7.330 1.00 63.97 541 PHE A C 1
ATOM 4344 O O . PHE A 1 541 ? 16.897 3.541 6.891 1.00 63.97 541 PHE A O 1
ATOM 4351 N N . MET A 1 542 ? 15.282 2.002 6.552 1.00 66.19 542 MET A N 1
ATOM 4352 C CA . MET A 1 542 ? 15.274 2.059 5.094 1.00 66.19 542 MET A CA 1
ATOM 4353 C C . MET A 1 542 ? 15.023 3.469 4.547 1.00 66.19 542 MET A C 1
ATOM 4355 O O . MET A 1 542 ? 15.719 3.922 3.638 1.00 66.19 542 MET A O 1
ATOM 4359 N N . TYR A 1 543 ? 14.095 4.210 5.160 1.00 67.06 543 TYR A N 1
ATOM 4360 C CA . TYR A 1 543 ? 13.872 5.625 4.849 1.00 67.06 543 TYR A CA 1
ATOM 4361 C C . TYR A 1 543 ? 15.168 6.447 4.978 1.00 67.06 543 TYR A C 1
ATOM 4363 O O . TYR A 1 543 ? 15.537 7.218 4.088 1.00 67.06 543 TYR A O 1
ATOM 4371 N N . GLY A 1 544 ? 15.890 6.253 6.089 1.00 66.38 544 GLY A N 1
ATOM 4372 C CA . GLY A 1 544 ? 17.171 6.909 6.327 1.00 66.38 544 GLY A CA 1
ATOM 4373 C C . GLY A 1 544 ? 18.193 6.556 5.251 1.00 66.38 544 GLY A C 1
ATOM 4374 O O . GLY A 1 544 ? 18.950 7.427 4.825 1.00 66.38 544 GLY A O 1
ATOM 4375 N N . GLN A 1 545 ? 18.175 5.317 4.755 1.00 67.25 545 GLN A N 1
ATOM 4376 C CA . GLN A 1 545 ? 19.104 4.897 3.716 1.00 67.25 545 GLN A CA 1
ATOM 4377 C C . GLN A 1 545 ? 18.857 5.575 2.379 1.00 67.25 545 GLN A C 1
ATOM 4379 O O . GLN A 1 545 ? 19.780 6.160 1.812 1.00 67.25 545 GLN A O 1
ATOM 4384 N N . MET A 1 546 ? 17.611 5.575 1.919 1.00 70.69 546 MET A N 1
ATOM 4385 C CA . MET A 1 546 ? 17.242 6.223 0.662 1.00 70.69 546 MET A CA 1
ATOM 4386 C C . MET A 1 546 ? 17.539 7.724 0.679 1.00 70.69 546 MET A C 1
ATOM 4388 O O . MET A 1 546 ? 17.940 8.294 -0.333 1.00 70.69 546 MET A O 1
ATOM 4392 N N . LYS A 1 547 ? 17.374 8.366 1.841 1.00 71.88 547 LYS A N 1
ATOM 4393 C CA . LYS A 1 547 ? 17.611 9.799 1.994 1.00 71.88 547 LYS A CA 1
ATOM 4394 C C . LYS A 1 547 ? 19.085 10.176 2.147 1.00 71.88 547 LYS A C 1
ATOM 4396 O O . LYS A 1 547 ? 19.513 11.172 1.570 1.00 71.88 547 LYS A O 1
ATOM 4401 N N . TYR A 1 548 ? 19.836 9.456 2.979 1.00 70.94 548 TYR A N 1
ATOM 4402 C CA . TYR A 1 548 ? 21.177 9.875 3.405 1.00 70.94 548 TYR A CA 1
ATOM 4403 C C . TYR A 1 548 ? 22.319 9.124 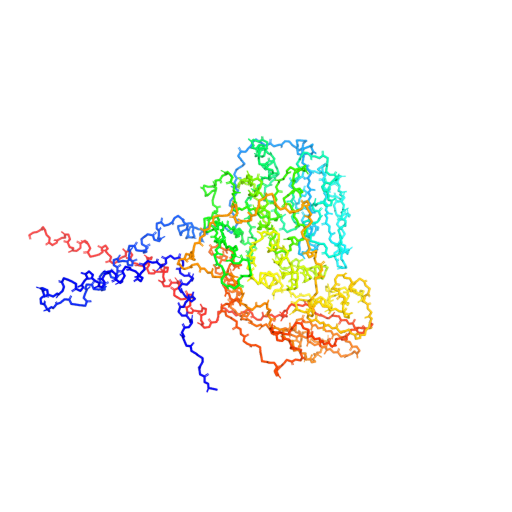2.705 1.00 70.94 548 TYR A C 1
ATOM 4405 O O . TYR A 1 548 ? 23.455 9.591 2.761 1.00 70.94 548 TYR A O 1
ATOM 4413 N N . TRP A 1 549 ? 22.038 8.012 2.016 1.00 73.56 549 TRP A N 1
ATOM 4414 C CA . TRP A 1 549 ? 23.015 7.241 1.232 1.00 73.56 549 TRP A CA 1
ATOM 4415 C C . TRP A 1 549 ? 22.616 7.151 -0.251 1.00 73.56 549 TRP A C 1
ATOM 4417 O O . TRP A 1 549 ? 22.641 6.081 -0.863 1.00 73.56 549 TRP A O 1
ATOM 4427 N N . SER A 1 550 ? 22.252 8.295 -0.840 1.00 74.19 550 SER A N 1
ATOM 4428 C CA . SER A 1 550 ? 22.002 8.409 -2.280 1.00 74.19 550 SER A CA 1
ATOM 4429 C C . SER A 1 550 ? 23.285 8.211 -3.092 1.00 74.19 550 SER A C 1
ATOM 4431 O O . SER A 1 550 ? 24.342 8.723 -2.714 1.00 74.19 550 SER A O 1
ATOM 4433 N N . VAL A 1 551 ? 23.173 7.549 -4.239 1.00 80.56 551 VAL A N 1
ATOM 4434 C CA . VAL A 1 551 ? 24.262 7.311 -5.194 1.00 80.56 551 VAL A CA 1
ATOM 4435 C C . VAL A 1 551 ? 23.911 8.019 -6.509 1.00 80.56 551 VAL A C 1
ATOM 4437 O O . VAL A 1 551 ? 22.770 7.912 -6.961 1.00 80.56 551 VAL A O 1
ATOM 4440 N N . PRO A 1 552 ? 24.832 8.786 -7.120 1.00 83.56 552 PRO A N 1
ATOM 4441 C CA . PRO A 1 552 ? 24.575 9.387 -8.424 1.00 83.56 552 PRO A CA 1
ATOM 4442 C C . PRO A 1 552 ? 24.474 8.308 -9.510 1.00 83.56 552 PRO A C 1
ATOM 4444 O O . PRO A 1 552 ? 25.254 7.358 -9.517 1.00 83.56 552 PRO A O 1
ATOM 4447 N N . ILE A 1 553 ? 23.537 8.486 -10.441 1.00 88.31 553 ILE A N 1
ATOM 4448 C CA . ILE A 1 553 ? 23.449 7.691 -11.671 1.00 88.31 553 ILE A CA 1
ATOM 4449 C C . ILE A 1 553 ? 24.320 8.381 -12.724 1.00 88.31 553 ILE A C 1
ATOM 4451 O O . ILE A 1 553 ? 24.229 9.599 -12.869 1.00 88.31 553 ILE A O 1
ATOM 4455 N N . ALA A 1 554 ? 25.157 7.616 -13.425 1.00 90.56 554 ALA A N 1
ATOM 4456 C CA . ALA A 1 554 ? 25.991 8.083 -14.532 1.00 90.56 554 ALA A CA 1
ATOM 4457 C C . ALA A 1 554 ? 25.180 8.039 -15.844 1.00 90.56 554 ALA A C 1
ATOM 4459 O O . ALA A 1 554 ? 24.970 6.938 -16.363 1.00 90.56 554 ALA A O 1
ATOM 4460 N N . PRO A 1 555 ? 24.678 9.176 -16.370 1.00 91.19 555 PRO A N 1
ATOM 4461 C CA . PRO A 1 555 ? 23.741 9.183 -17.498 1.00 91.19 555 PRO A CA 1
ATOM 4462 C C . PRO A 1 555 ? 24.309 8.530 -18.759 1.00 91.19 555 PRO A C 1
ATOM 4464 O O . PRO A 1 555 ? 23.592 7.856 -19.486 1.00 91.19 555 PRO A O 1
ATOM 4467 N N . GLU A 1 556 ? 25.611 8.687 -18.991 1.00 92.44 556 GLU A N 1
ATOM 4468 C CA . GLU A 1 556 ? 26.325 8.160 -20.154 1.00 92.44 556 GLU A CA 1
ATOM 4469 C C . GLU A 1 556 ? 26.408 6.628 -20.203 1.00 92.44 556 GLU A C 1
ATOM 4471 O O . GLU A 1 556 ? 26.805 6.068 -21.221 1.00 92.44 556 GLU A O 1
ATOM 4476 N N . GLN A 1 557 ? 26.058 5.950 -19.108 1.00 92.38 557 GLN A N 1
ATOM 4477 C CA . GLN A 1 557 ? 26.047 4.490 -19.008 1.00 92.38 557 GLN A CA 1
ATOM 4478 C C . GLN A 1 557 ? 24.632 3.905 -19.111 1.00 92.38 557 GLN A C 1
ATOM 4480 O O . GLN A 1 557 ? 24.478 2.696 -18.962 1.00 92.38 557 GLN A O 1
ATOM 4485 N N . MET A 1 558 ? 23.605 4.744 -19.286 1.00 95.88 558 MET A N 1
ATOM 4486 C CA . MET A 1 558 ? 22.197 4.344 -19.269 1.00 95.88 558 MET A CA 1
ATOM 4487 C C . MET A 1 558 ? 21.608 4.369 -20.682 1.00 95.88 558 MET A C 1
ATOM 4489 O O . MET A 1 558 ? 21.854 5.305 -21.439 1.00 95.88 558 MET A O 1
ATOM 4493 N N . ASP A 1 559 ? 20.771 3.384 -21.008 1.00 95.88 559 ASP A N 1
ATOM 4494 C CA . ASP A 1 559 ? 19.996 3.368 -22.256 1.00 95.88 559 ASP A CA 1
ATOM 4495 C C . ASP A 1 559 ? 18.763 4.276 -22.153 1.00 95.88 559 ASP A C 1
ATOM 4497 O O . ASP A 1 559 ? 18.414 4.973 -23.105 1.00 95.88 559 ASP A O 1
ATOM 4501 N N . PHE A 1 560 ? 18.138 4.322 -20.970 1.00 95.06 560 PHE A N 1
ATOM 4502 C CA . PHE A 1 560 ? 17.079 5.274 -20.642 1.00 95.06 560 PHE A CA 1
ATOM 4503 C C . PHE A 1 560 ? 17.470 6.071 -19.402 1.00 95.06 560 PHE A C 1
ATOM 4505 O O . PHE A 1 560 ? 17.727 5.499 -18.339 1.00 95.06 560 PHE A O 1
ATOM 4512 N N . PHE A 1 561 ? 17.487 7.397 -19.522 1.00 95.12 561 PHE A N 1
ATOM 4513 C CA . PHE A 1 561 ? 17.808 8.289 -18.416 1.00 95.12 561 PHE A CA 1
ATOM 4514 C C . PHE A 1 561 ? 16.851 9.478 -18.346 1.00 95.12 561 PHE A C 1
ATOM 4516 O O . PHE A 1 561 ? 16.746 10.246 -19.300 1.00 95.12 561 PHE A O 1
ATOM 4523 N N . CYS A 1 562 ? 16.207 9.655 -17.193 1.00 92.31 562 CYS A N 1
ATOM 4524 C CA . CYS A 1 562 ? 15.461 10.867 -16.867 1.00 92.31 562 CYS A CA 1
ATOM 4525 C C . CYS A 1 562 ? 16.078 11.528 -15.636 1.00 92.31 562 CYS A C 1
ATOM 4527 O O . CYS A 1 562 ? 16.114 10.937 -14.550 1.00 92.31 562 CYS A O 1
ATOM 4529 N N . ASP A 1 563 ? 16.520 12.774 -15.787 1.00 88.69 563 ASP A N 1
ATOM 4530 C CA . ASP A 1 563 ? 17.041 13.557 -14.671 1.00 88.69 563 ASP A CA 1
ATOM 4531 C C . ASP A 1 563 ? 15.933 13.932 -13.665 1.00 88.69 563 ASP A C 1
ATOM 4533 O O . ASP A 1 563 ? 14.737 13.908 -13.962 1.00 88.69 563 ASP A O 1
ATOM 4537 N N . ARG A 1 564 ? 16.343 14.321 -12.453 1.00 82.31 564 ARG A N 1
ATOM 4538 C CA . ARG A 1 564 ? 15.483 14.833 -11.374 1.00 82.31 564 ARG A CA 1
ATOM 4539 C C . ARG A 1 564 ? 14.691 16.079 -11.773 1.00 82.31 564 ARG A C 1
ATOM 4541 O O . ARG A 1 564 ? 13.678 16.366 -11.147 1.00 82.31 564 ARG A O 1
ATOM 4548 N N . THR A 1 565 ? 15.171 16.837 -12.758 1.00 80.38 565 THR A N 1
ATOM 4549 C CA . THR A 1 565 ? 14.545 18.091 -13.211 1.00 80.38 565 THR A CA 1
ATOM 4550 C C . THR A 1 565 ? 13.661 17.928 -14.447 1.00 80.38 565 THR A C 1
ATOM 4552 O O . THR A 1 565 ? 12.932 18.850 -14.802 1.00 80.38 565 THR A O 1
ATOM 4555 N N . GLN A 1 566 ? 13.710 16.771 -15.109 1.00 81.44 566 GLN A N 1
ATOM 4556 C CA . GLN A 1 566 ? 12.967 16.528 -16.341 1.00 81.44 566 GLN A CA 1
ATOM 4557 C C . GLN A 1 566 ? 11.588 15.953 -16.023 1.00 81.44 566 GLN A C 1
ATOM 4559 O O . GLN A 1 566 ? 11.462 14.766 -15.729 1.00 81.44 566 GLN A O 1
ATOM 4564 N N . GLU A 1 567 ? 10.558 16.792 -16.103 1.00 72.81 567 GLU A N 1
ATOM 4565 C CA . GLU A 1 567 ? 9.162 16.371 -15.916 1.00 72.81 567 GLU A CA 1
ATOM 4566 C C . GLU A 1 567 ? 8.625 15.594 -17.131 1.00 72.81 567 GLU A C 1
ATOM 4568 O O . GLU A 1 567 ? 7.854 14.650 -16.968 1.00 72.81 567 GLU A O 1
ATOM 4573 N N . ASP A 1 568 ? 9.110 15.926 -18.333 1.00 80.62 568 ASP A N 1
ATOM 4574 C CA . ASP A 1 568 ? 8.729 15.310 -19.605 1.00 80.62 568 ASP A CA 1
ATOM 4575 C C . ASP A 1 568 ? 9.933 14.620 -20.256 1.00 80.62 568 ASP A C 1
ATOM 4577 O O . ASP A 1 568 ? 10.690 15.198 -21.033 1.00 80.62 568 ASP A O 1
ATOM 4581 N N . CYS A 1 569 ? 10.117 13.354 -19.897 1.00 91.19 569 CYS A N 1
ATOM 4582 C CA . CYS A 1 569 ? 11.139 12.459 -20.431 1.00 91.19 569 CYS A CA 1
ATOM 4583 C C . CYS A 1 569 ? 10.442 11.214 -20.977 1.00 91.19 569 CYS A C 1
ATOM 4585 O O . CYS A 1 569 ? 9.566 10.672 -20.296 1.00 91.19 569 CYS A O 1
ATOM 4587 N N . SER A 1 570 ? 10.774 10.786 -22.195 1.00 95.00 570 SER A N 1
ATOM 4588 C CA . SER A 1 570 ? 10.028 9.732 -22.882 1.00 95.00 570 SER A CA 1
ATOM 4589 C C . SER A 1 570 ? 10.909 8.852 -23.760 1.00 95.00 570 SER A C 1
ATOM 4591 O O . SER A 1 570 ? 11.836 9.355 -24.394 1.00 95.00 570 SER A O 1
ATOM 4593 N N . PHE A 1 571 ? 10.585 7.563 -23.833 1.00 96.44 571 PHE A N 1
ATOM 4594 C CA . PHE A 1 571 ? 11.316 6.569 -24.610 1.00 96.44 571 PHE A CA 1
ATOM 4595 C C . PHE A 1 571 ? 10.362 5.607 -25.306 1.00 96.44 571 PHE A C 1
ATOM 4597 O O . PHE A 1 571 ? 9.291 5.283 -24.797 1.00 96.44 571 PHE A O 1
ATOM 4604 N N . GLU A 1 572 ? 10.783 5.103 -26.458 1.00 96.94 572 GLU A N 1
ATOM 4605 C CA . GLU A 1 572 ? 10.058 4.058 -27.166 1.00 96.94 572 GLU A CA 1
ATOM 4606 C C . GLU A 1 572 ? 10.462 2.681 -26.643 1.00 96.94 572 GLU A C 1
ATOM 4608 O O . GLU A 1 572 ? 11.638 2.316 -26.619 1.00 96.94 572 GLU A O 1
ATOM 4613 N N . VAL A 1 573 ? 9.464 1.895 -26.256 1.00 95.94 573 VAL A N 1
ATOM 4614 C CA . VAL A 1 573 ? 9.621 0.488 -25.886 1.00 95.94 573 VAL A CA 1
ATOM 4615 C C . VAL A 1 573 ? 8.700 -0.343 -26.761 1.00 95.94 573 VAL A C 1
ATOM 4617 O O . VAL A 1 573 ? 7.624 0.108 -27.142 1.00 95.94 573 VAL A O 1
ATOM 4620 N N . SER A 1 574 ? 9.125 -1.547 -27.132 1.00 94.81 574 SER A N 1
ATOM 4621 C CA . SER A 1 574 ? 8.351 -2.406 -28.034 1.00 94.81 574 SER A CA 1
ATOM 4622 C C . SER A 1 574 ? 8.021 -3.733 -27.373 1.00 94.81 574 SER A C 1
ATOM 4624 O O . SER A 1 574 ? 8.898 -4.350 -26.767 1.00 94.81 574 SER A O 1
ATOM 4626 N N . PHE A 1 575 ? 6.767 -4.152 -27.522 1.00 96.88 575 PHE A N 1
ATOM 4627 C CA . PHE A 1 575 ? 6.265 -5.455 -27.105 1.00 96.88 575 PHE A CA 1
ATOM 4628 C C . PHE A 1 575 ? 5.356 -5.986 -28.218 1.00 96.88 575 PHE A C 1
ATOM 4630 O O . PHE A 1 575 ? 4.211 -5.551 -28.369 1.00 96.88 575 PHE A O 1
ATOM 4637 N N . SER A 1 576 ? 5.902 -6.840 -29.087 1.00 96.44 576 SER A N 1
ATOM 4638 C CA . SER A 1 576 ? 5.143 -7.379 -30.222 1.00 96.44 576 SER A CA 1
ATOM 4639 C C . SER A 1 576 ? 4.067 -8.380 -29.783 1.00 96.44 576 SER A C 1
ATOM 4641 O O . SER A 1 576 ? 4.066 -8.860 -28.652 1.00 96.44 576 SER A O 1
ATOM 4643 N N . GLU A 1 577 ? 3.166 -8.742 -30.695 1.00 94.81 577 GLU A N 1
ATOM 4644 C CA . GLU A 1 577 ? 2.106 -9.738 -30.464 1.00 94.81 577 GLU A CA 1
ATOM 4645 C C . GLU A 1 577 ? 2.643 -11.130 -30.073 1.00 94.81 577 GLU A C 1
ATOM 4647 O O . GLU A 1 577 ? 1.969 -11.899 -29.395 1.00 94.81 577 GLU A O 1
ATOM 4652 N N . ASN A 1 578 ? 3.887 -11.448 -30.448 1.00 94.25 578 ASN A N 1
ATOM 4653 C CA . ASN A 1 578 ? 4.537 -12.716 -30.102 1.00 94.25 578 ASN A CA 1
ATOM 4654 C C . ASN A 1 578 ? 5.496 -12.596 -28.909 1.00 94.25 578 ASN A C 1
ATOM 4656 O O . ASN A 1 578 ? 6.150 -13.581 -28.552 1.00 94.25 578 ASN A O 1
ATOM 4660 N N . ALA A 1 579 ? 5.613 -11.402 -28.322 1.00 96.81 579 ALA A N 1
ATOM 4661 C CA . ALA A 1 579 ? 6.519 -11.151 -27.218 1.00 96.81 579 ALA A CA 1
ATOM 4662 C C . ALA A 1 579 ? 6.056 -11.855 -25.936 1.00 96.81 579 ALA A C 1
ATOM 4664 O O . ALA A 1 579 ? 4.863 -12.023 -25.677 1.00 96.81 579 ALA A O 1
ATOM 4665 N N . LYS A 1 580 ? 7.025 -12.271 -25.120 1.00 97.38 580 LYS A N 1
ATOM 4666 C CA . LYS A 1 580 ? 6.795 -12.957 -23.846 1.00 97.38 580 LYS A CA 1
ATOM 4667 C C . LYS A 1 580 ? 7.714 -12.399 -22.780 1.00 97.38 580 LYS A C 1
ATOM 4669 O O . LYS A 1 580 ? 8.924 -12.321 -22.983 1.00 97.38 580 LYS A O 1
ATOM 4674 N N . VAL A 1 581 ? 7.164 -12.081 -21.617 1.00 98.06 581 VAL A N 1
ATOM 4675 C CA . VAL A 1 581 ? 7.957 -11.837 -20.416 1.00 98.06 581 VAL A CA 1
ATOM 4676 C C . VAL A 1 581 ? 8.458 -13.188 -19.899 1.00 98.06 581 VAL A C 1
ATOM 4678 O O . VAL A 1 581 ? 7.695 -14.142 -19.738 1.00 98.06 581 VAL A O 1
ATOM 4681 N N . LEU A 1 582 ? 9.765 -13.281 -19.670 1.00 97.44 582 LEU A N 1
ATOM 4682 C CA . LEU A 1 582 ? 10.425 -14.461 -19.104 1.00 97.44 582 LEU A CA 1
ATOM 4683 C C . LEU A 1 582 ? 10.720 -14.299 -17.609 1.00 97.44 582 LEU A C 1
ATOM 4685 O O . LEU A 1 582 ? 10.874 -15.294 -16.901 1.00 97.44 582 LEU A O 1
ATOM 4689 N N . GLN A 1 583 ? 10.837 -13.056 -17.140 1.00 97.38 583 GLN A N 1
ATOM 4690 C CA . GLN A 1 583 ? 11.062 -12.711 -15.741 1.00 97.38 583 GLN A CA 1
ATOM 4691 C C . GLN A 1 583 ? 10.574 -11.288 -15.469 1.00 97.38 583 GLN A C 1
ATOM 4693 O O . GLN A 1 583 ? 10.825 -10.385 -16.271 1.00 97.38 583 GLN A O 1
ATOM 4698 N N . TRP A 1 584 ? 9.938 -11.098 -14.315 1.00 97.19 584 TRP A N 1
ATOM 4699 C CA . TRP A 1 584 ? 9.626 -9.792 -13.748 1.00 97.19 584 TRP A CA 1
ATOM 4700 C C . TRP A 1 584 ? 10.149 -9.703 -12.313 1.00 97.19 584 TRP A C 1
ATOM 4702 O O . TRP A 1 584 ? 9.929 -10.586 -11.489 1.00 97.19 584 TRP A O 1
ATOM 4712 N N . SER A 1 585 ? 10.864 -8.632 -12.017 1.00 94.38 585 SER A N 1
ATOM 4713 C CA . SER A 1 585 ? 11.440 -8.290 -10.727 1.00 94.38 585 SER A CA 1
ATOM 4714 C C . SER A 1 585 ? 11.773 -6.802 -10.728 1.00 94.38 585 SER A C 1
ATOM 4716 O O . SER A 1 585 ? 12.031 -6.206 -11.777 1.00 94.38 585 SER A O 1
ATOM 4718 N N . TRP A 1 586 ? 11.832 -6.174 -9.558 1.00 90.62 586 TRP A N 1
ATOM 4719 C CA . TRP A 1 586 ? 12.293 -4.790 -9.514 1.00 90.62 586 TRP A CA 1
ATOM 4720 C C . TRP A 1 586 ? 13.810 -4.681 -9.739 1.00 90.62 586 TRP A C 1
ATOM 4722 O O . TRP A 1 586 ? 14.258 -3.801 -10.476 1.00 90.62 586 TRP A O 1
ATOM 4732 N N . PHE A 1 587 ? 14.593 -5.620 -9.187 1.00 88.00 587 PHE A N 1
ATOM 4733 C CA . PHE A 1 587 ? 16.063 -5.629 -9.277 1.00 88.00 587 PHE A CA 1
ATOM 4734 C C . PHE A 1 587 ? 16.672 -6.919 -9.846 1.00 88.00 587 PHE A C 1
ATOM 4736 O O . PHE A 1 587 ? 17.876 -6.954 -10.082 1.00 88.00 587 PHE A O 1
ATOM 4743 N N . GLY A 1 588 ? 15.890 -7.973 -10.067 1.00 88.12 588 GLY A N 1
ATOM 4744 C CA . GLY A 1 588 ? 16.411 -9.316 -10.329 1.00 88.12 588 GLY A CA 1
ATOM 4745 C C . GLY A 1 588 ? 16.931 -9.993 -9.056 1.00 88.12 588 GLY A C 1
ATOM 4746 O O . GLY A 1 588 ? 16.763 -9.486 -7.950 1.00 88.12 588 GLY A O 1
ATOM 4747 N N . ASP A 1 589 ? 17.580 -11.145 -9.211 1.00 83.56 589 ASP A N 1
ATOM 4748 C CA . ASP A 1 589 ? 18.168 -11.903 -8.102 1.00 83.56 589 ASP A CA 1
ATOM 4749 C C . ASP A 1 589 ? 19.424 -11.189 -7.567 1.00 83.56 589 ASP A C 1
ATOM 4751 O O . ASP A 1 589 ? 20.477 -11.174 -8.211 1.00 83.56 589 ASP A O 1
ATOM 4755 N N . GLN A 1 590 ? 19.296 -10.537 -6.409 1.00 74.75 590 GLN A N 1
ATOM 4756 C CA . GLN A 1 590 ? 20.366 -9.758 -5.786 1.00 74.75 590 GLN A CA 1
ATOM 4757 C C . GLN A 1 590 ? 21.180 -10.615 -4.806 1.00 74.75 590 GLN A C 1
ATOM 4759 O O . GLN A 1 590 ? 20.647 -11.209 -3.865 1.00 74.75 590 GLN A O 1
ATOM 4764 N N . GLU A 1 591 ? 22.508 -10.627 -4.963 1.00 68.38 591 GLU A N 1
ATOM 4765 C CA . GLU A 1 591 ? 23.391 -11.327 -4.024 1.00 68.38 591 GLU A CA 1
ATOM 4766 C C . GLU A 1 591 ? 23.312 -10.727 -2.611 1.00 68.38 591 GLU A C 1
ATOM 4768 O O . GLU A 1 591 ? 23.607 -9.550 -2.376 1.00 68.38 591 GLU A O 1
ATOM 4773 N N . LYS A 1 592 ? 22.975 -11.569 -1.628 1.00 64.06 592 LYS A N 1
ATOM 4774 C CA . LYS A 1 592 ? 22.848 -11.155 -0.225 1.00 64.06 592 LYS A CA 1
ATOM 4775 C C . LYS A 1 592 ? 24.227 -10.980 0.426 1.00 64.06 592 LYS A C 1
ATOM 4777 O O . LYS A 1 592 ? 24.853 -11.958 0.828 1.00 64.06 592 LYS A O 1
ATOM 4782 N N . GLN A 1 593 ? 24.696 -9.741 0.590 1.00 57.06 593 GLN A N 1
ATOM 4783 C CA . GLN A 1 593 ? 25.970 -9.442 1.268 1.00 57.06 593 GLN A CA 1
ATOM 4784 C C . GLN A 1 593 ? 25.794 -9.229 2.779 1.00 57.06 593 GLN A C 1
ATOM 4786 O O . GLN A 1 593 ? 24.845 -8.578 3.201 1.00 57.06 593 GLN A O 1
ATOM 4791 N N . MET A 1 594 ? 26.719 -9.764 3.597 1.00 48.75 594 MET A N 1
ATOM 4792 C CA . MET A 1 594 ? 26.625 -9.730 5.069 1.00 48.75 594 MET A CA 1
ATOM 4793 C C . MET A 1 594 ? 26.669 -8.319 5.665 1.00 48.75 594 MET A C 1
ATOM 4795 O O . MET A 1 594 ? 25.863 -8.023 6.534 1.00 48.75 594 MET A O 1
ATOM 4799 N N . PHE A 1 595 ? 27.563 -7.448 5.193 1.00 51.31 595 PHE A N 1
ATOM 4800 C CA . PHE A 1 595 ? 27.641 -6.026 5.546 1.00 51.31 595 PHE A CA 1
ATOM 4801 C C . PHE A 1 595 ? 28.544 -5.313 4.529 1.00 51.31 595 PHE A C 1
ATOM 4803 O O . PHE A 1 595 ? 29.484 -5.921 4.014 1.00 51.31 595 PHE A O 1
ATOM 4810 N N . THR A 1 596 ? 28.336 -4.013 4.297 1.00 53.12 596 THR A N 1
ATOM 4811 C CA . THR A 1 596 ? 29.403 -3.182 3.714 1.00 53.12 596 THR A CA 1
ATOM 4812 C C . THR A 1 596 ? 30.506 -2.954 4.760 1.00 53.12 596 THR A C 1
ATOM 4814 O O . THR A 1 596 ? 30.249 -3.108 5.962 1.00 53.12 596 THR A O 1
ATOM 4817 N N . PRO A 1 597 ? 31.730 -2.560 4.366 1.00 55.03 597 PRO A N 1
ATOM 4818 C CA . PRO A 1 597 ? 32.776 -2.167 5.313 1.00 55.03 597 PRO A CA 1
ATOM 4819 C C . PRO A 1 597 ? 32.305 -1.155 6.375 1.00 55.03 597 PRO A C 1
ATOM 4821 O O . PRO A 1 597 ? 32.660 -1.268 7.549 1.00 55.03 597 PRO A O 1
ATOM 4824 N N . GLU A 1 598 ? 31.436 -0.219 5.994 1.00 51.47 598 GLU A N 1
ATOM 4825 C CA . GLU A 1 598 ? 30.822 0.770 6.885 1.00 51.47 598 GLU A CA 1
ATOM 4826 C C . GLU A 1 598 ? 29.807 0.132 7.845 1.00 51.47 598 GLU A C 1
ATOM 4828 O O . GLU A 1 598 ? 29.807 0.436 9.040 1.00 51.47 598 GLU A O 1
ATOM 4833 N N . GLY A 1 599 ? 28.972 -0.791 7.354 1.00 50.12 599 GLY A N 1
ATOM 4834 C CA . GLY A 1 599 ? 28.028 -1.553 8.176 1.00 50.12 599 GLY A CA 1
ATOM 4835 C C . GLY A 1 599 ? 28.726 -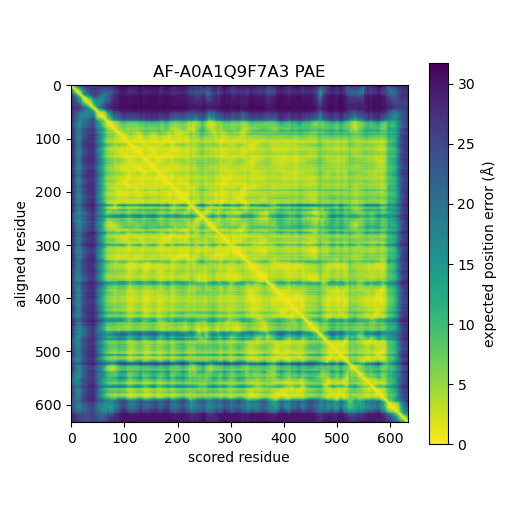2.416 9.231 1.00 50.12 599 GLY A C 1
ATOM 4836 O O . GLY A 1 599 ? 28.291 -2.448 10.384 1.00 50.12 599 GLY A O 1
ATOM 4837 N N . MET A 1 600 ? 29.862 -3.033 8.882 1.00 55.16 600 MET A N 1
ATOM 4838 C CA . MET A 1 600 ? 30.697 -3.779 9.835 1.00 55.16 600 MET A CA 1
ATOM 4839 C C . MET A 1 600 ? 31.236 -2.873 10.949 1.00 55.16 600 MET A C 1
ATOM 4841 O O . MET A 1 600 ? 31.221 -3.260 12.119 1.00 55.16 600 MET A O 1
ATOM 4845 N N . ALA A 1 601 ? 31.664 -1.651 10.615 1.00 53.88 601 ALA A N 1
ATOM 4846 C CA . ALA A 1 601 ? 32.153 -0.685 11.598 1.00 53.88 601 ALA A CA 1
ATOM 4847 C C . ALA A 1 601 ? 31.047 -0.222 12.566 1.00 53.88 601 ALA A C 1
ATOM 4849 O O . ALA A 1 601 ? 31.287 -0.115 13.772 1.00 53.88 601 ALA A O 1
ATOM 4850 N N . ILE A 1 602 ? 29.824 -0.002 12.067 1.00 52.62 602 ILE A N 1
ATOM 4851 C CA . ILE A 1 602 ? 28.657 0.342 12.898 1.00 52.62 602 ILE A CA 1
ATOM 4852 C C . ILE A 1 602 ? 28.282 -0.830 13.813 1.00 52.62 602 ILE A C 1
ATOM 4854 O O . ILE A 1 602 ? 28.116 -0.634 15.019 1.00 52.62 602 ILE A O 1
ATOM 4858 N N . GLY A 1 603 ? 28.200 -2.048 13.271 1.00 52.84 603 GLY A N 1
ATOM 4859 C CA . GLY A 1 603 ? 27.917 -3.257 14.047 1.00 52.84 603 GLY A CA 1
ATOM 4860 C C . GLY A 1 603 ? 28.936 -3.477 15.167 1.00 52.84 603 GLY A C 1
ATOM 4861 O O . GLY A 1 603 ? 28.555 -3.724 16.312 1.00 52.84 603 GLY A O 1
ATOM 4862 N N . ALA A 1 604 ? 30.227 -3.282 14.879 1.00 58.56 604 ALA A N 1
ATOM 4863 C CA . ALA A 1 604 ? 31.292 -3.347 15.876 1.00 58.56 604 ALA A CA 1
ATOM 4864 C C . ALA A 1 604 ? 31.155 -2.260 16.958 1.00 58.56 604 ALA A C 1
ATOM 4866 O O . ALA A 1 604 ? 31.327 -2.550 18.142 1.00 58.56 604 ALA A O 1
ATOM 4867 N N . ALA A 1 605 ? 30.801 -1.025 16.587 1.00 55.88 605 ALA A N 1
ATOM 4868 C CA . ALA A 1 605 ? 30.586 0.064 17.541 1.00 55.88 605 ALA A CA 1
ATOM 4869 C C . ALA A 1 605 ? 29.389 -0.199 18.473 1.00 55.88 605 ALA A C 1
ATOM 4871 O O . ALA A 1 605 ? 29.490 0.027 19.680 1.00 55.88 605 ALA A O 1
ATOM 4872 N N . ILE A 1 606 ? 28.280 -0.724 17.938 1.00 55.50 606 ILE A N 1
ATOM 4873 C CA . ILE A 1 606 ? 27.103 -1.123 18.724 1.00 55.50 606 ILE A CA 1
ATOM 4874 C C . ILE A 1 606 ? 27.458 -2.290 19.652 1.00 55.50 606 ILE A C 1
ATOM 4876 O O . ILE A 1 606 ? 27.175 -2.225 20.847 1.00 55.50 606 ILE A O 1
ATOM 4880 N N . ALA A 1 607 ? 28.139 -3.321 19.144 1.00 57.75 607 ALA A N 1
ATOM 4881 C CA . ALA A 1 607 ? 28.589 -4.452 19.952 1.00 57.75 607 ALA A CA 1
ATOM 4882 C C . ALA A 1 607 ? 29.510 -4.000 21.097 1.00 57.75 607 ALA A C 1
ATOM 4884 O O . ALA A 1 607 ? 29.317 -4.413 22.237 1.00 57.75 607 ALA A O 1
ATOM 4885 N N . LEU A 1 608 ? 30.452 -3.089 20.836 1.00 58.47 608 LEU A N 1
ATOM 4886 C CA . LEU A 1 608 ? 31.315 -2.495 21.862 1.00 58.47 608 LEU A CA 1
ATOM 4887 C C . LEU A 1 608 ? 30.522 -1.671 22.887 1.00 58.47 608 LEU A C 1
ATOM 4889 O O . LEU A 1 608 ? 30.807 -1.749 24.082 1.00 58.47 608 LEU A O 1
ATOM 4893 N N . ALA A 1 609 ? 29.510 -0.918 22.451 1.00 55.75 609 ALA A N 1
ATOM 4894 C CA . ALA A 1 609 ? 28.636 -0.153 23.338 1.00 55.75 609 ALA A CA 1
ATOM 4895 C C . ALA A 1 609 ? 27.742 -1.048 24.219 1.00 55.75 609 ALA A C 1
ATOM 4897 O O . ALA A 1 609 ? 27.454 -0.676 25.355 1.00 55.75 609 ALA A O 1
ATOM 4898 N N . ILE A 1 610 ? 27.339 -2.224 23.726 1.00 54.66 610 ILE A N 1
ATOM 4899 C CA . ILE A 1 610 ? 26.548 -3.225 24.464 1.00 54.66 610 ILE A CA 1
ATOM 4900 C C . ILE A 1 610 ? 27.432 -4.050 25.411 1.00 54.66 610 ILE A C 1
ATOM 4902 O O . ILE A 1 610 ? 27.051 -4.309 26.553 1.00 54.66 610 ILE A O 1
ATOM 4906 N N . LEU A 1 611 ? 28.627 -4.449 24.969 1.00 52.19 611 LEU A N 1
ATOM 4907 C CA . LEU A 1 611 ? 29.532 -5.309 25.735 1.00 52.19 611 LEU A CA 1
ATOM 4908 C C . LEU A 1 611 ? 30.274 -4.551 26.841 1.00 52.19 611 LEU A C 1
ATOM 4910 O O . LEU A 1 611 ? 30.505 -5.119 27.909 1.00 52.19 611 LEU A O 1
ATOM 4914 N N . CYS A 1 612 ? 30.612 -3.272 26.643 1.00 51.94 612 CYS A N 1
ATOM 4915 C CA . CYS A 1 612 ? 31.307 -2.469 27.658 1.00 51.94 612 CYS A CA 1
ATOM 4916 C C . CYS A 1 612 ? 30.564 -2.427 29.014 1.00 51.94 612 CYS A C 1
ATOM 4918 O O . CYS A 1 612 ? 31.192 -2.718 30.033 1.00 51.94 612 CYS A O 1
ATOM 4920 N N . PRO A 1 613 ? 29.247 -2.149 29.082 1.00 53.66 613 PRO A N 1
ATOM 4921 C CA . PRO A 1 613 ? 28.487 -2.185 30.334 1.00 53.66 613 PRO A CA 1
ATOM 4922 C C . PRO A 1 613 ? 28.400 -3.574 30.979 1.00 53.66 613 PRO A C 1
ATOM 4924 O O . PRO A 1 613 ? 28.409 -3.671 32.204 1.00 53.66 613 PRO A O 1
ATOM 4927 N N . ILE A 1 614 ? 28.333 -4.643 30.175 1.00 54.50 614 ILE A N 1
ATOM 4928 C CA . ILE A 1 614 ? 28.221 -6.036 30.649 1.00 54.50 614 ILE A CA 1
ATOM 4929 C C . ILE A 1 614 ? 29.559 -6.535 31.216 1.00 54.50 614 ILE A C 1
ATOM 4931 O O . ILE A 1 614 ? 29.585 -7.303 32.178 1.00 54.50 614 ILE A O 1
ATOM 4935 N N . LEU A 1 615 ? 30.680 -6.066 30.666 1.00 48.22 615 LEU A N 1
ATOM 4936 C CA . LEU A 1 615 ? 32.030 -6.439 31.099 1.00 48.22 615 LEU A CA 1
ATOM 4937 C C . LEU A 1 615 ? 32.559 -5.570 32.255 1.00 48.22 615 LEU A C 1
ATOM 4939 O O . LEU A 1 615 ? 33.425 -6.009 33.017 1.00 48.22 615 LEU A O 1
ATOM 4943 N N . MET A 1 616 ? 32.022 -4.361 32.450 1.00 49.66 616 MET A N 1
ATOM 4944 C CA . MET A 1 616 ? 32.447 -3.439 33.513 1.00 49.66 616 MET A CA 1
ATOM 4945 C C . MET A 1 616 ? 31.945 -3.677 34.962 1.00 49.66 616 MET A C 1
ATOM 4947 O O . MET A 1 616 ? 32.461 -2.985 35.845 1.00 49.66 616 MET A O 1
ATOM 4951 N N . PRO A 1 617 ? 31.090 -4.659 35.332 1.00 49.44 617 PRO A N 1
ATOM 4952 C CA . PRO A 1 617 ? 30.766 -4.889 36.747 1.00 49.44 617 PRO A CA 1
ATOM 4953 C C . PRO A 1 617 ? 31.913 -5.510 37.567 1.00 49.44 617 PRO A C 1
ATOM 4955 O O . PRO A 1 617 ? 31.850 -5.529 38.796 1.00 49.44 617 PRO A O 1
ATOM 4958 N N . ARG A 1 618 ? 32.979 -6.029 36.935 1.00 42.97 618 ARG A N 1
ATOM 4959 C CA . ARG A 1 618 ? 34.035 -6.785 37.646 1.00 42.97 618 ARG A CA 1
ATOM 4960 C C . ARG A 1 618 ? 35.262 -5.978 38.079 1.00 42.97 618 ARG A C 1
ATOM 4962 O O . ARG A 1 618 ? 36.039 -6.476 38.892 1.00 42.97 618 ARG A O 1
ATOM 4969 N N . LEU A 1 619 ? 35.433 -4.738 37.616 1.00 43.03 619 LEU A N 1
ATOM 4970 C CA . LEU A 1 619 ? 36.606 -3.918 37.971 1.00 43.03 619 LEU A CA 1
ATOM 4971 C C . LEU A 1 619 ? 36.367 -2.955 39.144 1.00 43.03 619 LEU A C 1
ATOM 4973 O O . LEU A 1 619 ? 37.327 -2.521 39.778 1.00 43.03 619 LEU A O 1
ATOM 4977 N N . SER A 1 620 ? 35.107 -2.664 39.481 1.00 44.94 620 SER A N 1
ATOM 4978 C CA . SER A 1 620 ? 34.756 -1.796 40.615 1.00 44.94 620 SER A CA 1
ATOM 4979 C C . SER A 1 620 ? 34.756 -2.545 41.958 1.00 44.94 620 SER A C 1
ATOM 4981 O O . SER A 1 620 ? 35.338 -2.045 42.920 1.00 44.94 620 SER A O 1
ATOM 4983 N N . LYS A 1 621 ? 34.218 -3.776 42.026 1.00 42.69 621 LYS A N 1
ATOM 4984 C CA . LYS A 1 621 ? 34.164 -4.546 43.288 1.00 42.69 621 LYS A CA 1
ATOM 4985 C C . LYS A 1 621 ? 35.549 -4.894 43.849 1.00 42.69 621 LYS A C 1
ATOM 4987 O O . LYS A 1 621 ? 35.804 -4.661 45.022 1.00 42.69 621 LYS A O 1
ATOM 4992 N N . LYS A 1 622 ? 36.506 -5.305 43.003 1.00 43.84 622 LYS A N 1
ATOM 4993 C CA . LYS A 1 622 ? 37.872 -5.640 43.463 1.00 43.84 622 LYS A CA 1
ATOM 4994 C C . LYS A 1 622 ? 38.677 -4.449 44.011 1.00 43.84 622 LYS A C 1
ATOM 4996 O O . LYS A 1 622 ? 39.678 -4.671 44.686 1.00 43.84 622 LYS A O 1
ATOM 5001 N N . LYS A 1 623 ? 38.284 -3.201 43.724 1.00 43.72 623 LYS A N 1
ATOM 5002 C CA . LYS A 1 623 ? 38.939 -2.002 44.282 1.00 43.72 623 LYS A CA 1
ATOM 5003 C C . LYS A 1 623 ? 38.250 -1.461 45.536 1.00 43.72 623 LYS A C 1
ATOM 5005 O O . LYS A 1 623 ? 38.938 -0.844 46.341 1.00 43.72 623 LYS A O 1
ATOM 5010 N N . ALA A 1 624 ? 36.950 -1.705 45.712 1.00 40.94 624 ALA A N 1
ATOM 5011 C CA . ALA A 1 624 ? 36.224 -1.306 46.916 1.00 40.94 624 ALA A CA 1
ATOM 5012 C C . ALA A 1 624 ? 36.624 -2.167 48.128 1.00 40.94 624 ALA A C 1
ATOM 5014 O O . ALA A 1 624 ? 36.942 -1.620 49.182 1.00 40.94 624 ALA A O 1
ATOM 5015 N N . ASP A 1 625 ? 36.758 -3.483 47.944 1.00 43.56 625 ASP A N 1
ATOM 5016 C CA . ASP A 1 625 ? 37.106 -4.387 49.052 1.00 43.56 625 ASP A CA 1
ATOM 5017 C C . ASP A 1 625 ? 38.557 -4.179 49.534 1.00 43.56 625 ASP A C 1
ATOM 5019 O O . ASP A 1 625 ? 38.845 -4.234 50.726 1.00 43.56 625 ASP A O 1
ATOM 5023 N N . LYS A 1 626 ? 39.471 -3.779 48.635 1.00 42.53 626 LYS A N 1
ATOM 5024 C CA . LYS A 1 626 ? 40.880 -3.503 48.981 1.00 42.53 626 LYS A CA 1
ATOM 5025 C C . LYS A 1 626 ? 41.109 -2.157 49.690 1.00 42.53 626 LYS A C 1
ATOM 5027 O O . LYS A 1 626 ? 42.193 -1.934 50.224 1.00 42.53 626 LYS A O 1
ATOM 5032 N N . PHE A 1 627 ? 40.123 -1.254 49.680 1.00 40.16 627 PHE A N 1
ATOM 5033 C CA . PHE A 1 627 ? 40.174 0.028 50.399 1.00 40.16 627 PHE A CA 1
ATOM 5034 C C . PHE A 1 627 ? 39.449 -0.011 51.754 1.00 40.16 627 PHE A C 1
ATOM 5036 O O . PHE A 1 627 ? 39.686 0.869 52.580 1.00 40.16 627 PHE A O 1
ATOM 5043 N N . SER A 1 628 ? 38.629 -1.038 52.005 1.00 41.84 628 SER A N 1
ATOM 5044 C CA . SER A 1 628 ? 37.967 -1.272 53.295 1.00 41.84 628 SER A CA 1
ATOM 5045 C C . SER A 1 628 ? 38.888 -1.943 54.324 1.00 41.84 628 SER A C 1
ATOM 5047 O O . SER A 1 628 ? 38.790 -1.646 55.509 1.00 41.84 628 SER A O 1
ATOM 5049 N N . GLU A 1 629 ? 39.828 -2.794 53.898 1.00 43.41 629 GLU A N 1
ATOM 5050 C CA . GLU A 1 629 ? 40.742 -3.508 54.816 1.00 43.41 629 GLU A CA 1
ATOM 5051 C C . GLU A 1 629 ? 41.971 -2.696 55.262 1.00 43.41 629 GLU A C 1
ATOM 5053 O O . GLU A 1 629 ? 42.692 -3.113 56.161 1.00 43.41 629 GLU A O 1
ATOM 5058 N N . LYS A 1 630 ? 42.224 -1.512 54.686 1.00 46.16 630 LYS A N 1
ATOM 5059 C CA . LYS A 1 630 ? 43.380 -0.660 55.048 1.00 46.16 630 LYS A CA 1
ATOM 5060 C C . LYS A 1 630 ? 43.055 0.503 55.996 1.00 46.16 630 LYS A C 1
ATOM 5062 O O . LYS A 1 630 ? 43.859 1.422 56.126 1.00 46.16 630 LYS A O 1
ATOM 5067 N N . LYS A 1 631 ? 41.889 0.476 56.651 1.00 46.56 631 LYS A N 1
ATOM 5068 C CA . LYS A 1 631 ? 41.477 1.474 57.661 1.00 46.56 631 LYS A CA 1
ATOM 5069 C C . LYS A 1 631 ? 40.971 0.884 58.985 1.00 46.56 631 LYS A C 1
ATOM 5071 O O . LYS A 1 631 ? 40.319 1.586 59.747 1.00 46.56 631 LYS A O 1
ATOM 5076 N N . LEU A 1 632 ? 41.320 -0.366 59.275 1.00 45.44 632 LEU A N 1
ATOM 5077 C CA . LEU A 1 632 ? 41.205 -0.971 60.603 1.00 45.44 632 LEU A CA 1
ATOM 5078 C C . LEU A 1 632 ? 42.466 -1.803 60.871 1.00 45.44 632 LEU A C 1
ATOM 5080 O O . LEU A 1 632 ? 42.478 -3.013 60.667 1.00 45.44 632 LEU A O 1
ATOM 5084 N N . ASN A 1 633 ? 43.547 -1.088 61.194 1.00 37.69 633 ASN A N 1
ATOM 5085 C CA . ASN A 1 633 ? 44.622 -1.446 62.128 1.00 37.69 633 ASN A CA 1
ATOM 5086 C C . ASN A 1 633 ? 45.577 -0.260 62.252 1.00 37.69 633 ASN A C 1
ATOM 5088 O O . ASN A 1 633 ? 46.116 0.166 61.203 1.00 37.69 633 ASN A O 1
#

pLDDT: mean 79.94, std 20.79, range [19.23, 98.69]

InterPro domains:
  IPR029044 Nucleotide-diphospho-sugar transferases [SSF53448] (164-335)

Sequence (633 aa):
MLMPHWSEVPKVLYALTIRWTAVPVCLAQAKIFCQTRVDEMGFFAKLSSSRFCGAVLLALTLGRVLYSPCVRRLFRNMTLPGIPDAVAPKYATCSDSDLVQGVSLVVTVKDTCAQAEELLTHLSIIFPKDMHVYYAYPAIRGCRHVDTQNVGNKLFTHFTEVAVGAADAPIAGFLKVQPLLKTKYAVLMHNDAYPMERDFACELFRALEANPHYPIAAPQIYEAASDKVIVPHGHHQNLHVRPSPTSETGFRIDYDLSLHLLTQRKPEDFQEGPQVDFLEDHAFFARSDRYHELLDPAGSFTLEYMDMILNMRARNTSAWYVPTARCIFDVDTNKITWEDVPYLVYKRSEQIGHQVRTYLTKKWGVEFVNTGIWNYVRYVMLADVVIKKESLPTDWKDQAAIFYSWFESVGFNRYNGQYLPDFIEEPAPGTVNVSRTMKWTLPTDVPEHRVPPKSAMNILPKLQRKKVGAIDISFKDPHLPIGVTQRRCDASQPLSYRECGLVVEDNGECKCFTYNVPFNLKTTLYLDKLMAWMKLPARAFMYGQMKYWSVPIAPEQMDFFCDRTQEDCSFEVSFSENAKVLQWSWFGDQEKQMFTPEGMAIGAAIALAILCPILMPRLSKKKADKFSEKKLN

Organism: Symbiodinium microadriaticum (NCBI:txid2951)

Foldseek 3Di:
DDDDDPPQVVLLVLLVPPPPPPPPVVVVVVVVVVVVPPVPDDDDDDPPVVVVVVVVVVVVSVVVQCVDPLSVLLVVVLPDDLAFDAADFPDDFDDLVRCQQAEAEEEFADLFQQCLLVLLVLVLVQHPQAHAYEYEYEPFFLNVVHPNPVSNVVRHVHYHYHYDHNLFFRLVSLVVCLVVDPHQKYKQAYSLKHWPHSCLVVSQRRLCVVVVVAFKEAEFEWEQFPVRRTFGDWFWDQWFKEQDPPDPLRIAIDTDTPSLRRSDRHNVSDDWFFDLRDDDNRIIMGGSVPCVQQFDRLLHLFCRGVSSSVLQLLVVHTHGYRHSTYMYRYLNLVSDALSSLLSNLQSLALLSLVSSQLAVCQLQSHGYAPLVVSLLVLCVRFVAHKYFQVRQDPDQLSQVLLVVSLLSNLQFADWQNDGSRVCSVDPDAWKTKTKNAHDDPRDNDQPPSRRRNDHPNVRRHYDHDDDVSDDDSHDPFSDWKWFKAKDWAQLVDCVRAQQAQWWKQDPNTIMGMATDGQFDPQAQLVCSVVCSSSSGHSSVVSSVRCRPGTHDDDRVRGPAIDDSPDNTGIDMDGAHSPMGIRMHGNGGDDDHDNHDPVRVVVVVVVVCVVVVVVVPPPPVVVVVVVVVVVPDD

Nearest PDB structures (foldseek):
  6s22-assembly1_A  TM=5.767E-01  e=8.465E-09  Taeniopygia guttata
  6e4r-assembly2_B  TM=5.354E-01  e=2.639E-07  Drosophila melanogaster
  7msn-assembly1_B  TM=4.533E-01  e=8.381E-04  Bacillus subtilis subsp. subtilis str. 168
  5gvv-assembly1_F  TM=4.594E-01  e=1.863E-02  Streptococcus pneumoniae
  5gvw-assembly1_C  TM=4.426E-01  e=2.085E-02  Streptococcus pneumoniae

Radius of gyration: 27.47 Å; Cα contacts (8 Å, |Δi|>4): 1161; chains: 1; bounding box: 77×53×94 Å

Secondary structure (DSSP, 8-state):
--PPPTTSHHHHHHHSSTT-TTHHHHHHHHHHHHHTTSSSS-SS-SSHHHHHHHHHHHHHHHHHHHT-HHHHHHHHHTTS-SSPPPPPPSSPP--HHHHHHHEEEEEE-BSBSTTHHHHHHHHHHHS-TTSEEEEEEE-STTGGGS-HHHHHHHH-SEEEEEEE-TT--HHHHHHHHGGG--SSEEEEEETTEEESSTTHHHHHHHHHHH-TT-SEEEEEEEEE-TTS-EEEPP-EEEEEEEE-TT-TTSEEEEEEE-TTGGG--SGGG---EEESS---SSEEEEETTTGGGT--GGG-SSSHHHHHHHHHHHTT--EEEEEEEEEEE---GGG--GGGHHHHHHHT-HHHHHHHHHHHHHHHTSBPP---HHHHHHHHHHTT-EEEGGGS-SSHHHHHHHHHHHHHHHT--EETTB-HHHHTTSPPSEEEEEE------S-SS--GGGS-SS-HHHHS-B-SSPPTTPPP---SSS---EEEEEEEE-TT-GGGTTT-SEEEEETTEEEEEEE--SB-STTSTTHHHHHHHTTS-THHHHHHHHHHSB----GGG-SEEE-TT-SS-EEEEEE-TT-EEEEEESS-S----S--HHHHHHHHHHHHHHHHHHHTHHHHHHHHHHHHTTS--

Mean predicted aligned error: 11.08 Å